Protein AF-0000000072274595 (afdb_homodimer)

InterPro domains:
  IPR029063 S-adenosyl-L-methionine-dependent methyltransferase superfamily [G3DSA:3.40.50.150] (123-323)
  IPR029063 S-adenosyl-L-methionine-dependent methyltransferase superfamily [SSF53335] (129-321)
  IPR036388 Winged helix-like DNA-binding domain superfamily [G3DSA:1.10.10.10] (14-122)
  IPR036390 Winged helix DNA-binding domain superfamily [SSF46785] (17-89)

Radius of gyration: 29.55 Å; Cα contacts (8 Å, |Δi|>4): 1258; chains: 2; bounding box: 68×88×63 Å

pLDDT: mean 94.02, std 10.35, range [26.5, 98.94]

Structure (mmCIF, N/CA/C/O backbone):
data_AF-0000000072274595-model_v1
#
loop_
_entity.id
_entity.type
_entity.pdbx_description
1 polymer 'O-methyltransferase, family 2'
#
loop_
_atom_site.group_PDB
_atom_site.id
_atom_site.type_symbol
_atom_site.label_atom_id
_atom_site.label_alt_id
_atom_site.label_comp_id
_atom_site.label_asym_id
_atom_site.label_entity_id
_atom_site.label_seq_id
_atom_site.pdbx_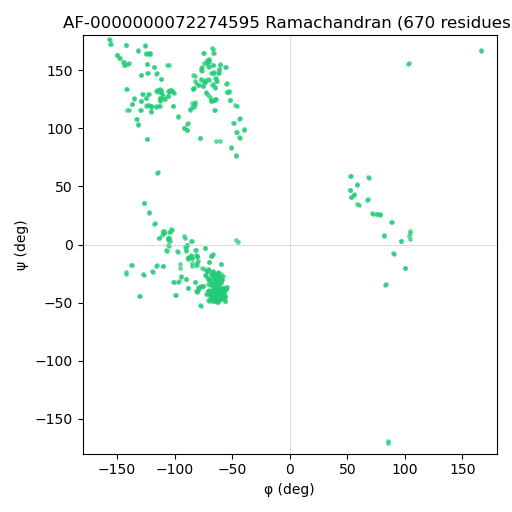PDB_ins_code
_atom_site.Cartn_x
_atom_site.Cartn_y
_atom_site.Cartn_z
_atom_site.occupancy
_atom_site.B_iso_or_equiv
_atom_site.auth_seq_id
_atom_site.auth_comp_id
_atom_site.auth_asym_id
_atom_site.auth_atom_id
_atom_site.pdbx_PDB_model_num
ATOM 1 N N . MET A 1 1 ? -37 -8.375 -23.297 1 26.67 1 MET A N 1
ATOM 2 C CA . MET A 1 1 ? -36.281 -8.984 -22.172 1 26.67 1 MET A CA 1
ATOM 3 C C . MET A 1 1 ? -34.781 -8.703 -22.266 1 26.67 1 MET A C 1
ATOM 5 O O . MET A 1 1 ? -34.094 -9.219 -23.156 1 26.67 1 MET A O 1
ATOM 9 N N . SER A 1 2 ? -34.312 -7.449 -22.062 1 30.77 2 SER A N 1
ATOM 10 C CA . SER A 1 2 ? -33 -6.875 -22.328 1 30.77 2 SER A CA 1
ATOM 11 C C . SER A 1 2 ? -31.906 -7.59 -21.531 1 30.77 2 SER A C 1
ATOM 13 O O . SER A 1 2 ? -32.031 -7.73 -20.312 1 30.77 2 SER A O 1
ATOM 15 N N . SER A 1 3 ? -31.344 -8.656 -22.125 1 32.44 3 SER A N 1
ATOM 16 C CA . SER A 1 3 ? -30.312 -9.531 -21.594 1 32.44 3 SER A CA 1
ATOM 17 C C . SER A 1 3 ? -29.172 -8.734 -20.969 1 32.44 3 SER A C 1
ATOM 19 O O . SER A 1 3 ? -28.484 -7.977 -21.672 1 32.44 3 SER A O 1
ATOM 21 N N . SER A 1 4 ? -29.391 -8.203 -19.781 1 34.56 4 SER A N 1
ATOM 22 C CA . SER A 1 4 ? -28.438 -7.434 -19 1 34.56 4 SER A CA 1
ATOM 23 C C . SER A 1 4 ? -27.062 -8.109 -18.969 1 34.56 4 SER A C 1
ATOM 25 O O . SER A 1 4 ? -26.953 -9.266 -18.547 1 34.56 4 SER A O 1
ATOM 27 N N . LYS A 1 5 ? -26.297 -7.641 -19.812 1 39.44 5 LYS A N 1
ATOM 28 C CA . LYS A 1 5 ? -24.891 -8.062 -19.938 1 39.44 5 LYS A CA 1
ATOM 29 C C . LYS A 1 5 ? -24.234 -8.18 -18.578 1 39.44 5 LYS A C 1
ATOM 31 O O . LYS A 1 5 ? -24.219 -7.219 -17.797 1 39.44 5 LYS A O 1
ATOM 36 N N . PRO A 1 6 ? -23.938 -9.359 -18.078 1 36.84 6 PRO A N 1
ATOM 37 C CA . PRO A 1 6 ? -23.266 -9.477 -16.781 1 36.84 6 PRO A CA 1
ATOM 38 C C . PRO A 1 6 ? -22.047 -8.562 -16.672 1 36.84 6 PRO A C 1
ATOM 40 O O . PRO A 1 6 ? -21.266 -8.453 -17.625 1 36.84 6 PRO A O 1
ATOM 43 N N . VAL A 1 7 ? -21.984 -7.473 -16.016 1 39.38 7 VAL A N 1
ATOM 44 C CA . VAL A 1 7 ? -20.922 -6.5 -15.789 1 39.38 7 VAL A CA 1
ATOM 45 C C . VAL A 1 7 ? -19.656 -7.211 -15.305 1 39.38 7 VAL A C 1
ATOM 47 O O . VAL A 1 7 ? -19.672 -7.852 -14.25 1 39.38 7 VAL A O 1
ATOM 50 N N . VAL A 1 8 ? -18.859 -7.734 -16.141 1 43.56 8 VAL A N 1
ATOM 51 C CA . VAL A 1 8 ? -17.547 -8.266 -15.789 1 43.56 8 VAL A CA 1
ATOM 52 C C . VAL A 1 8 ? -16.891 -7.344 -14.766 1 43.56 8 VAL A C 1
ATOM 54 O O . VAL A 1 8 ? -16.688 -6.152 -15.023 1 43.56 8 VAL A O 1
ATOM 57 N N . PRO A 1 9 ? -16.938 -7.684 -13.484 1 56.53 9 PRO A N 1
ATOM 58 C CA . PRO A 1 9 ? -16.438 -6.797 -12.43 1 56.53 9 PRO A CA 1
ATOM 59 C C . PRO A 1 9 ? -15.055 -6.238 -12.742 1 56.53 9 PRO A C 1
ATOM 61 O O . PRO A 1 9 ? -14.25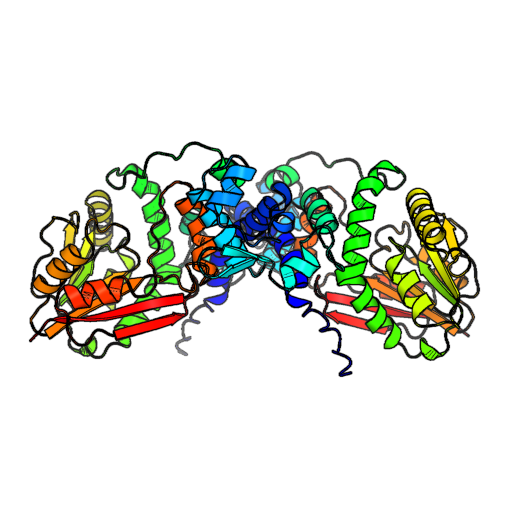8 -6.895 -13.422 1 56.53 9 PRO A O 1
ATOM 64 N N . ASP A 1 10 ? -14.875 -5.016 -12.836 1 64 10 ASP A N 1
ATOM 65 C CA . ASP A 1 10 ? -13.609 -4.297 -12.977 1 64 10 ASP A CA 1
ATOM 66 C C . ASP A 1 10 ? -12.555 -4.855 -12.023 1 64 10 ASP A C 1
ATOM 68 O O . ASP A 1 10 ? -12.742 -4.852 -10.812 1 64 10 ASP A O 1
ATOM 72 N N . GLY A 1 11 ? -11.68 -5.848 -12.438 1 86.12 11 GLY A N 1
ATOM 73 C CA . GLY A 1 11 ? -10.609 -6.57 -11.773 1 86.12 11 GLY A CA 1
ATOM 74 C C . GLY A 1 11 ? -9.695 -5.668 -10.969 1 86.12 11 GLY A C 1
ATOM 75 O O . GLY A 1 11 ? -8.766 -6.145 -10.305 1 86.12 11 GLY A O 1
ATOM 76 N N . ALA A 1 12 ? -10.141 -4.348 -11.023 1 91.81 12 ALA A N 1
ATOM 77 C CA . ALA A 1 12 ? -9.281 -3.383 -10.352 1 91.81 12 ALA A CA 1
ATOM 78 C C . ALA A 1 12 ? -9.352 -3.545 -8.836 1 91.81 12 ALA A C 1
ATOM 80 O O . ALA A 1 12 ? -8.336 -3.436 -8.148 1 91.81 12 ALA A O 1
ATOM 81 N N . PHE A 1 13 ? -10.539 -3.799 -8.336 1 96.12 13 PHE A N 1
ATOM 82 C CA . PHE A 1 13 ? -10.703 -3.975 -6.895 1 96.12 13 PHE A CA 1
ATOM 83 C C . PHE A 1 13 ? -10 -5.238 -6.418 1 96.12 13 PHE A C 1
ATOM 85 O O . PHE A 1 13 ? -9.344 -5.234 -5.375 1 96.12 13 PHE A O 1
ATOM 92 N N . ALA A 1 14 ? -10.109 -6.293 -7.156 1 96.44 14 ALA A N 1
ATOM 93 C CA . ALA A 1 14 ? -9.414 -7.531 -6.824 1 96.44 14 ALA A CA 1
ATOM 94 C C . ALA A 1 14 ? -7.902 -7.34 -6.836 1 96.44 14 ALA A C 1
ATOM 96 O O . ALA A 1 14 ? -7.199 -7.848 -5.961 1 96.44 14 ALA A O 1
ATOM 97 N N . ALA A 1 15 ? -7.434 -6.613 -7.863 1 95.88 15 ALA A N 1
ATOM 98 C CA . ALA A 1 15 ? -6.008 -6.305 -7.945 1 95.88 15 ALA A CA 1
ATOM 99 C C . ALA A 1 15 ? -5.551 -5.496 -6.734 1 95.88 15 ALA A C 1
ATOM 101 O O . ALA A 1 15 ? -4.465 -5.727 -6.199 1 95.88 15 ALA A O 1
ATOM 102 N N . MET A 1 16 ? -6.363 -4.559 -6.344 1 95.81 16 MET A N 1
ATOM 103 C CA . MET A 1 16 ? -6.066 -3.752 -5.16 1 95.81 16 MET A CA 1
ATOM 104 C C . MET A 1 16 ? -5.988 -4.629 -3.914 1 95.81 16 MET A C 1
ATOM 106 O O . MET A 1 16 ? -5.074 -4.473 -3.1 1 95.81 16 MET A O 1
ATOM 110 N N . LEU A 1 17 ? -6.934 -5.57 -3.75 1 97.12 17 LEU A N 1
ATOM 111 C CA . LEU A 1 17 ? -6.926 -6.469 -2.604 1 97.12 17 LEU A CA 1
ATOM 112 C C . LEU A 1 17 ? -5.656 -7.316 -2.582 1 97.12 17 LEU A C 1
ATOM 114 O O . LEU A 1 17 ? -5.066 -7.531 -1.521 1 97.12 17 LEU A O 1
ATOM 118 N N . PHE A 1 18 ? -5.254 -7.793 -3.754 1 96.56 18 PHE A N 1
ATOM 119 C CA . PHE A 1 18 ? -4.02 -8.57 -3.822 1 96.56 18 PHE A CA 1
ATOM 120 C C . PHE A 1 18 ? -2.82 -7.719 -3.42 1 96.56 18 PHE A C 1
ATOM 122 O O . PHE A 1 18 ? -1.961 -8.172 -2.66 1 96.56 18 PHE A O 1
ATOM 129 N N . ASP A 1 19 ? -2.789 -6.523 -3.881 1 95.38 19 ASP A N 1
ATOM 130 C CA . ASP A 1 19 ? -1.682 -5.621 -3.584 1 95.38 19 ASP A CA 1
ATOM 131 C C . ASP A 1 19 ? -1.633 -5.285 -2.096 1 95.38 19 ASP A C 1
ATOM 133 O O . ASP A 1 19 ? -0.555 -5.055 -1.54 1 95.38 19 ASP A O 1
ATOM 137 N N . LEU A 1 20 ? -2.744 -5.254 -1.447 1 95.25 20 LEU A N 1
ATOM 138 C CA . LEU A 1 20 ? -2.814 -4.949 -0.022 1 95.25 20 LEU A CA 1
ATOM 139 C C . LEU A 1 20 ? -2.053 -5.988 0.793 1 95.25 20 LEU A C 1
ATOM 141 O O . LEU A 1 20 ? -1.595 -5.703 1.901 1 95.25 20 LEU A O 1
ATOM 145 N N . LEU A 1 21 ? -1.93 -7.188 0.207 1 94.56 21 LEU A N 1
ATOM 146 C CA . LEU A 1 21 ? -1.2 -8.242 0.899 1 94.56 21 LEU A CA 1
ATOM 147 C C . LEU A 1 21 ? 0.295 -7.945 0.93 1 94.56 21 LEU A C 1
ATOM 149 O O . LEU A 1 21 ? 1.014 -8.43 1.804 1 94.56 21 LEU A O 1
ATOM 153 N N . GLN A 1 22 ? 0.752 -7.09 -0.009 1 93.56 22 GLN A N 1
ATOM 154 C CA . GLN A 1 22 ? 2.172 -6.773 -0.113 1 93.56 22 GLN A CA 1
ATOM 155 C C . GLN A 1 22 ? 2.506 -5.492 0.645 1 93.56 22 GLN A C 1
ATOM 157 O O . GLN A 1 22 ? 3.666 -5.25 0.986 1 93.56 22 GLN A O 1
ATOM 162 N N . ALA A 1 23 ? 1.525 -4.758 0.939 1 90.31 23 ALA A N 1
ATOM 163 C CA . ALA A 1 23 ? 1.71 -3.398 1.441 1 90.31 23 ALA A CA 1
ATOM 164 C C . ALA A 1 23 ? 2.465 -3.402 2.768 1 90.31 23 ALA A C 1
ATOM 166 O O . ALA A 1 23 ? 3.43 -2.654 2.941 1 90.31 23 ALA A O 1
ATOM 167 N N . PRO A 1 24 ? 2.145 -4.285 3.717 1 92.19 24 PRO A N 1
ATOM 168 C CA . PRO A 1 24 ? 2.893 -4.312 4.977 1 92.19 24 PRO A CA 1
ATOM 169 C C . PRO A 1 24 ? 4.359 -4.695 4.781 1 92.19 24 PRO A C 1
ATOM 171 O O . PRO A 1 24 ? 5.227 -4.207 5.508 1 92.19 24 PRO A O 1
ATOM 174 N N . LEU A 1 25 ? 4.633 -5.504 3.799 1 94.69 25 LEU A N 1
ATOM 175 C CA . LEU A 1 25 ? 6.004 -5.922 3.531 1 94.69 25 LEU A CA 1
ATOM 176 C C . LEU A 1 25 ? 6.84 -4.75 3.033 1 94.69 25 LEU A C 1
ATOM 178 O O . LEU A 1 25 ? 8.016 -4.617 3.398 1 94.69 25 LEU A O 1
ATOM 182 N N . ARG A 1 26 ? 6.254 -3.926 2.182 1 96.38 26 ARG A N 1
ATOM 183 C CA . ARG A 1 26 ? 6.941 -2.742 1.674 1 96.38 26 ARG A CA 1
ATOM 184 C C . ARG A 1 26 ? 7.359 -1.818 2.814 1 96.38 26 ARG A C 1
ATOM 186 O O . ARG A 1 26 ? 8.5 -1.361 2.863 1 96.38 26 ARG A O 1
ATOM 193 N N . TRP A 1 27 ? 6.418 -1.582 3.742 1 95.75 27 TRP A N 1
ATOM 194 C CA . TRP A 1 27 ? 6.758 -0.757 4.895 1 95.75 27 TRP A CA 1
ATOM 195 C C . TRP A 1 27 ? 7.84 -1.421 5.738 1 95.75 27 TRP A C 1
ATOM 197 O O . TRP A 1 27 ? 8.812 -0.773 6.133 1 95.75 27 TRP A O 1
ATOM 207 N N . HIS A 1 28 ? 7.723 -2.709 6.008 1 94.25 28 HIS A N 1
ATOM 208 C CA . HIS A 1 28 ? 8.664 -3.42 6.863 1 94.25 28 HIS A CA 1
ATOM 209 C C . HIS A 1 28 ? 10.07 -3.389 6.273 1 94.25 28 HIS A C 1
ATOM 211 O O . HIS A 1 28 ? 11.062 -3.348 7.012 1 94.25 28 HIS A O 1
ATOM 217 N N . LEU A 1 29 ? 10.156 -3.41 4.98 1 96.12 29 LEU A N 1
ATOM 218 C CA . LEU A 1 29 ? 11.445 -3.332 4.312 1 96.12 29 LEU A CA 1
ATOM 219 C C . LEU A 1 29 ? 12.125 -1.996 4.594 1 96.12 29 LEU A C 1
ATOM 221 O O . LEU A 1 29 ? 13.297 -1.958 4.969 1 96.12 29 LEU A O 1
ATOM 225 N N . ILE A 1 30 ? 11.383 -0.924 4.426 1 97.31 30 ILE A N 1
ATOM 226 C CA . ILE A 1 30 ? 11.922 0.408 4.672 1 97.31 30 ILE A CA 1
ATOM 227 C C . ILE A 1 30 ? 12.289 0.553 6.148 1 97.31 30 ILE A C 1
ATOM 229 O O . ILE A 1 30 ? 13.375 1.026 6.48 1 97.31 30 ILE A O 1
ATOM 233 N N . ASP A 1 31 ? 11.367 0.096 6.988 1 95.81 31 ASP A N 1
ATOM 234 C CA . ASP A 1 31 ? 11.594 0.174 8.43 1 95.81 31 ASP A CA 1
ATOM 235 C C . ASP A 1 31 ? 12.836 -0.621 8.828 1 95.81 31 ASP A C 1
ATOM 237 O O . ASP A 1 31 ? 13.625 -0.169 9.664 1 95.81 31 ASP A O 1
ATOM 241 N N . LEU A 1 32 ? 12.992 -1.764 8.273 1 95.81 32 LEU A N 1
ATOM 242 C CA . LEU A 1 32 ? 14.156 -2.592 8.547 1 95.81 32 LEU A CA 1
ATOM 243 C C . LEU A 1 32 ? 15.438 -1.895 8.094 1 95.81 32 LEU A C 1
ATOM 245 O O . LEU A 1 32 ? 16.438 -1.908 8.812 1 95.81 32 LEU A O 1
ATOM 249 N N . GLY A 1 33 ? 15.438 -1.307 6.883 1 96.81 33 GLY A N 1
ATOM 250 C CA . GLY A 1 33 ? 16.578 -0.535 6.422 1 96.81 33 GLY A CA 1
ATOM 251 C C . GLY A 1 33 ? 16.969 0.584 7.367 1 96.81 33 GLY A C 1
ATOM 252 O O . GLY A 1 33 ? 18.156 0.832 7.594 1 96.81 33 GLY A O 1
ATOM 253 N N . LEU A 1 34 ? 15.992 1.212 7.926 1 96.31 34 LEU A N 1
ATOM 254 C CA . LEU A 1 34 ? 16.219 2.287 8.883 1 96.31 34 LEU A CA 1
ATOM 255 C C . LEU A 1 34 ? 16.797 1.741 10.188 1 96.31 34 LEU A C 1
ATOM 257 O O . LEU A 1 34 ? 17.797 2.256 10.695 1 96.31 34 LEU A O 1
ATOM 261 N N . THR A 1 35 ? 16.219 0.691 10.68 1 94.25 35 THR A N 1
ATOM 262 C CA . THR A 1 35 ? 16.594 0.126 11.969 1 94.25 35 THR A CA 1
ATOM 263 C C . THR A 1 35 ? 18 -0.463 11.93 1 94.25 35 THR A C 1
ATOM 265 O O . THR A 1 35 ? 18.75 -0.343 12.891 1 94.25 35 THR A O 1
ATOM 268 N N . LEU A 1 36 ? 18.344 -1.007 10.797 1 94.94 36 LEU A N 1
ATOM 269 C CA . LEU A 1 36 ? 19.656 -1.618 10.641 1 94.94 36 LEU A CA 1
ATOM 270 C C . LEU A 1 36 ? 20.703 -0.57 10.273 1 94.94 36 LEU A C 1
ATOM 272 O O . LEU A 1 36 ? 21.906 -0.854 10.281 1 94.94 36 LEU A O 1
ATOM 276 N N . GLY A 1 37 ? 20.219 0.628 9.93 1 96.5 37 GLY A N 1
ATOM 277 C CA . GLY A 1 37 ? 21.125 1.673 9.492 1 96.5 37 GLY A CA 1
ATOM 278 C C . GLY A 1 37 ? 21.719 1.416 8.117 1 96.5 37 GLY A C 1
ATOM 279 O O . GLY A 1 37 ? 22.828 1.862 7.82 1 96.5 37 GLY A O 1
ATOM 280 N N . VAL A 1 38 ? 21.047 0.706 7.297 1 97.12 38 VAL A N 1
ATOM 281 C CA . VAL A 1 38 ? 21.531 0.286 5.988 1 97.12 38 VAL A CA 1
ATOM 282 C C . VAL A 1 38 ? 21.844 1.513 5.129 1 97.12 38 VAL A C 1
ATOM 284 O O . VAL A 1 38 ? 22.844 1.553 4.426 1 97.12 38 VAL A O 1
ATOM 287 N N . PHE A 1 39 ? 21.062 2.508 5.164 1 98.19 39 PHE A N 1
ATOM 288 C CA . PHE A 1 39 ? 21.125 3.633 4.242 1 98.19 39 PHE A CA 1
ATOM 289 C C . PHE A 1 39 ? 22.359 4.48 4.504 1 98.19 39 PHE A C 1
ATOM 291 O O . PHE A 1 39 ? 22.766 5.281 3.658 1 98.19 39 PHE A O 1
ATOM 298 N N . ASP A 1 40 ? 22.984 4.281 5.652 1 97.88 40 ASP A N 1
ATOM 299 C CA . ASP A 1 40 ? 24.156 5.062 5.992 1 97.88 40 ASP A CA 1
ATOM 300 C C . ASP A 1 40 ? 25.438 4.23 5.828 1 97.88 40 ASP A C 1
ATOM 302 O O . ASP A 1 40 ? 26.531 4.691 6.152 1 97.88 40 ASP A O 1
ATOM 306 N N . ARG A 1 41 ? 25.297 3.02 5.316 1 97.31 41 ARG A N 1
ATOM 307 C CA . ARG A 1 41 ? 26.422 2.1 5.27 1 97.31 41 ARG A CA 1
ATOM 308 C C . ARG A 1 41 ? 26.781 1.748 3.828 1 97.31 41 ARG A C 1
ATOM 310 O O . ARG A 1 41 ? 27.5 0.77 3.582 1 97.31 41 ARG A O 1
ATOM 317 N N . LEU A 1 42 ? 26.328 2.559 2.854 1 97.62 42 LEU A N 1
ATOM 318 C CA . LEU A 1 42 ? 26.391 2.086 1.476 1 97.62 42 LEU A CA 1
ATOM 319 C C . LEU A 1 42 ? 27.375 2.914 0.659 1 97.62 42 LEU A C 1
ATOM 321 O O . LEU A 1 42 ? 27.484 2.738 -0.557 1 97.62 42 LEU A O 1
ATOM 325 N N . SER A 1 43 ? 28.109 3.822 1.255 1 94.62 43 SER A N 1
ATOM 326 C CA . SER A 1 43 ? 28.984 4.742 0.542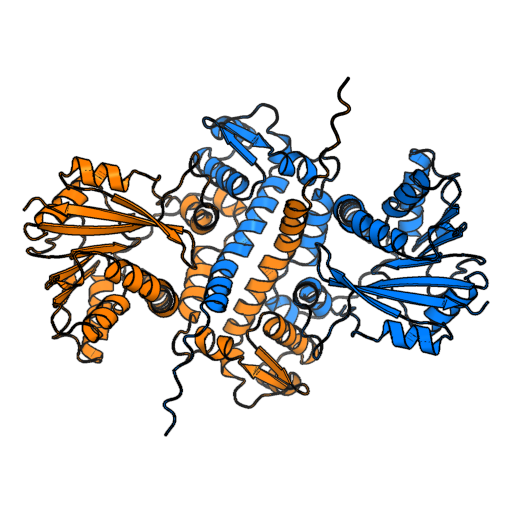 1 94.62 43 SER A CA 1
ATOM 327 C C . SER A 1 43 ? 30.062 3.992 -0.228 1 94.62 43 SER A C 1
ATOM 329 O O . SER A 1 43 ? 30.469 4.414 -1.314 1 94.62 43 SER A O 1
ATOM 331 N N . ALA A 1 44 ? 30.516 2.869 0.283 1 96.25 44 ALA A N 1
ATOM 332 C CA . ALA A 1 44 ? 31.578 2.098 -0.356 1 96.25 44 ALA A CA 1
ATOM 333 C C . ALA A 1 44 ? 31 1.059 -1.314 1 96.25 44 ALA A C 1
ATOM 335 O O . ALA A 1 44 ? 31.719 0.205 -1.826 1 96.25 44 ALA A O 1
ATOM 336 N N . HIS A 1 45 ? 29.734 1.079 -1.51 1 97.88 45 HIS A N 1
ATOM 337 C CA . HIS A 1 45 ? 29.047 0.143 -2.387 1 97.88 45 HIS A CA 1
ATOM 338 C C . HIS A 1 45 ? 29.375 -1.301 -2.025 1 97.88 45 HIS A C 1
ATOM 340 O O . HIS A 1 45 ? 29.891 -2.053 -2.859 1 97.88 45 HIS A O 1
ATOM 346 N N . PRO A 1 46 ? 29.094 -1.683 -0.872 1 98.38 46 PRO A N 1
ATOM 347 C CA . PRO A 1 46 ? 29.438 -3.023 -0.401 1 98.38 46 PRO A CA 1
ATOM 348 C C . PRO A 1 46 ? 28.609 -4.121 -1.06 1 98.38 46 PRO A C 1
ATOM 350 O O . PRO A 1 46 ? 27.531 -3.846 -1.597 1 98.38 46 PRO A O 1
ATOM 353 N N . SER A 1 47 ? 29.172 -5.344 -1.055 1 98.44 47 SER A N 1
ATOM 354 C CA . SER A 1 47 ? 28.375 -6.535 -1.338 1 98.44 47 SER A CA 1
ATOM 355 C C . SER A 1 47 ? 27.469 -6.895 -0.16 1 98.44 47 SER A C 1
ATOM 357 O O . SER A 1 47 ? 27.641 -6.371 0.942 1 98.44 47 SER A O 1
ATOM 359 N N . ALA A 1 48 ? 26.516 -7.727 -0.408 1 98.31 48 ALA A N 1
ATOM 360 C CA . ALA A 1 48 ? 25.672 -8.219 0.681 1 98.31 48 ALA A CA 1
ATOM 361 C C . ALA A 1 48 ? 26.516 -8.906 1.753 1 98.31 48 ALA A C 1
ATOM 363 O O . ALA A 1 48 ? 26.25 -8.75 2.949 1 98.31 48 ALA A O 1
ATOM 364 N N . ALA A 1 49 ? 27.484 -9.656 1.346 1 98.31 49 ALA A N 1
ATOM 365 C CA . ALA A 1 49 ? 28.344 -10.391 2.27 1 98.31 49 ALA A CA 1
ATOM 366 C C . ALA A 1 49 ? 29.109 -9.43 3.191 1 98.31 49 ALA A C 1
ATOM 368 O O . ALA A 1 49 ? 29.172 -9.648 4.402 1 98.31 49 ALA A O 1
ATOM 369 N N . ALA A 1 50 ? 29.672 -8.375 2.605 1 98.19 50 ALA A N 1
ATOM 370 C CA . ALA A 1 50 ? 30.422 -7.398 3.393 1 98.19 50 ALA A CA 1
ATOM 371 C C . ALA A 1 50 ? 29.516 -6.703 4.406 1 98.19 50 ALA A C 1
ATOM 373 O O . ALA A 1 50 ? 29.891 -6.559 5.578 1 98.19 50 ALA A O 1
ATOM 374 N N . LEU A 1 51 ? 28.359 -6.305 3.955 1 97.69 51 LEU A N 1
ATOM 375 C CA . LEU A 1 51 ? 27.422 -5.621 4.836 1 97.69 51 LEU A CA 1
ATOM 376 C C . LEU A 1 51 ? 26.922 -6.562 5.926 1 97.69 51 LEU A C 1
ATOM 378 O O . LEU A 1 51 ? 26.734 -6.152 7.074 1 97.69 51 LEU A O 1
ATOM 382 N N . ALA A 1 52 ? 26.656 -7.801 5.586 1 97.25 52 ALA A N 1
ATOM 383 C CA . ALA A 1 52 ? 26.188 -8.805 6.535 1 97.25 52 ALA A CA 1
ATOM 384 C C . ALA A 1 52 ? 27.203 -9.031 7.645 1 97.25 52 ALA A C 1
ATOM 386 O O . ALA A 1 52 ? 26.844 -9.195 8.812 1 97.25 52 ALA A O 1
ATOM 387 N N . ALA A 1 53 ? 28.422 -9.086 7.289 1 97.12 53 ALA A N 1
ATOM 388 C CA . ALA A 1 53 ? 29.5 -9.242 8.273 1 97.12 53 ALA A CA 1
ATOM 389 C C . ALA A 1 53 ? 29.5 -8.086 9.266 1 97.12 53 ALA A C 1
ATOM 391 O O . ALA A 1 53 ? 29.641 -8.297 10.477 1 97.12 53 ALA A O 1
ATOM 392 N N . ASP A 1 54 ? 29.359 -6.926 8.742 1 95.69 54 ASP A N 1
ATOM 393 C CA . ASP A 1 54 ? 29.328 -5.727 9.578 1 95.69 54 ASP A CA 1
ATOM 394 C C . ASP A 1 54 ? 28.141 -5.754 10.547 1 95.69 54 ASP A C 1
ATOM 396 O O . ASP A 1 54 ? 28.25 -5.285 11.68 1 95.69 54 ASP A O 1
ATOM 400 N N . LEU A 1 55 ? 27.016 -6.32 10.094 1 95.19 55 LEU A N 1
ATOM 401 C CA . LEU A 1 55 ? 25.766 -6.254 10.852 1 95.19 55 LEU A CA 1
ATOM 402 C C . LEU A 1 55 ? 25.547 -7.527 11.656 1 95.19 55 LEU A C 1
ATOM 404 O O . LEU A 1 55 ? 24.609 -7.609 12.453 1 95.19 55 LEU A O 1
ATOM 408 N N . GLY A 1 56 ? 26.391 -8.523 11.5 1 95.31 56 GLY A N 1
ATOM 409 C CA . GLY A 1 56 ? 26.203 -9.797 12.172 1 95.31 56 GLY A CA 1
ATOM 410 C C . GLY A 1 56 ? 24.984 -10.562 11.68 1 95.31 56 GLY A C 1
ATOM 411 O O . GLY A 1 56 ? 24.234 -11.133 12.484 1 95.31 56 GLY A O 1
ATOM 412 N N . LEU A 1 57 ? 24.75 -10.492 10.367 1 95.75 57 LEU A N 1
ATOM 413 C CA . LEU A 1 57 ? 23.594 -11.133 9.773 1 95.75 57 LEU A CA 1
ATOM 414 C C . LEU A 1 57 ? 24 -12.148 8.719 1 95.75 57 LEU A C 1
ATOM 416 O O . LEU A 1 57 ? 25.188 -12.234 8.359 1 95.75 57 LEU A O 1
ATOM 420 N N . ASP A 1 58 ? 23.078 -12.992 8.344 1 95.25 58 ASP A N 1
ATOM 421 C CA . ASP A 1 58 ? 23.297 -13.938 7.254 1 95.25 58 ASP A CA 1
ATOM 422 C C . ASP A 1 58 ? 23.328 -13.219 5.906 1 95.25 58 ASP A C 1
ATOM 424 O O . ASP A 1 58 ? 22.422 -12.453 5.582 1 95.25 58 ASP A O 1
ATOM 428 N N . ALA A 1 59 ? 24.359 -13.461 5.129 1 96.5 59 ALA A N 1
ATOM 429 C CA . ALA A 1 59 ? 24.609 -12.734 3.885 1 96.5 59 ALA A CA 1
ATOM 430 C C . ALA A 1 59 ? 23.484 -13 2.873 1 96.5 59 ALA A C 1
ATOM 432 O O . ALA A 1 59 ? 23.031 -12.086 2.189 1 96.5 59 ALA A O 1
ATOM 433 N N . ARG A 1 60 ? 23.094 -14.203 2.719 1 95.06 60 ARG A N 1
ATOM 434 C CA . ARG A 1 60 ? 22.078 -14.562 1.73 1 95.06 60 ARG A CA 1
ATOM 435 C C . ARG A 1 60 ? 20.75 -13.898 2.053 1 95.06 60 ARG A C 1
ATOM 437 O O . ARG A 1 60 ? 20.078 -13.375 1.159 1 95.06 60 ARG A O 1
ATOM 444 N N . ARG A 1 61 ? 20.391 -13.953 3.283 1 95.81 61 ARG A N 1
ATOM 445 C CA . ARG A 1 61 ? 19.109 -13.359 3.695 1 95.81 61 ARG A CA 1
ATOM 446 C C . ARG A 1 61 ? 19.172 -11.836 3.619 1 95.81 61 ARG A C 1
ATOM 448 O O . ARG A 1 61 ? 18.188 -11.195 3.217 1 95.81 61 ARG A O 1
ATOM 455 N N . LEU A 1 62 ? 20.281 -11.273 4.012 1 97 62 LEU A N 1
ATOM 456 C CA . LEU A 1 62 ? 20.406 -9.828 3.891 1 97 62 LEU A CA 1
ATOM 457 C C . LEU A 1 62 ? 20.312 -9.391 2.432 1 97 62 LEU A C 1
ATOM 459 O O . LEU A 1 62 ? 19.75 -8.336 2.125 1 97 62 LEU A O 1
ATOM 463 N N . ALA A 1 63 ? 20.891 -10.195 1.535 1 98.06 63 ALA A N 1
ATOM 464 C CA . ALA A 1 63 ? 20.812 -9.883 0.11 1 98.06 63 ALA A CA 1
ATOM 465 C C . ALA A 1 63 ? 19.375 -9.773 -0.36 1 98.06 63 ALA A C 1
ATOM 467 O O . ALA A 1 63 ? 19.031 -8.914 -1.182 1 98.06 63 ALA A O 1
ATOM 468 N N . LEU A 1 64 ? 18.5 -10.641 0.121 1 97.81 64 LEU A N 1
ATOM 469 C CA . LEU A 1 64 ? 17.094 -10.602 -0.237 1 97.81 64 LEU A CA 1
ATOM 470 C C . LEU A 1 64 ? 16.453 -9.289 0.206 1 97.81 64 LEU A C 1
ATOM 472 O O . LEU A 1 64 ? 15.68 -8.688 -0.541 1 97.81 64 LEU A O 1
ATOM 476 N N . VAL A 1 65 ? 16.797 -8.844 1.385 1 97.88 65 VAL A N 1
ATOM 477 C CA . VAL A 1 65 ? 16.281 -7.59 1.926 1 97.88 65 VAL A CA 1
ATOM 478 C C . VAL A 1 65 ? 16.797 -6.418 1.088 1 97.88 65 VAL A C 1
ATOM 480 O O . VAL A 1 65 ? 16.016 -5.543 0.698 1 97.88 65 VAL A O 1
ATOM 483 N N . LEU A 1 66 ? 18.094 -6.453 0.798 1 98.62 66 LEU A N 1
ATOM 484 C CA . LEU A 1 66 ? 18.688 -5.391 0.002 1 98.62 66 LEU A CA 1
ATOM 485 C C . LEU A 1 66 ? 18.094 -5.348 -1.396 1 98.62 66 LEU A C 1
ATOM 487 O O . LEU A 1 66 ? 17.828 -4.266 -1.934 1 98.62 66 LEU A O 1
ATOM 491 N N . ASP A 1 67 ? 17.859 -6.504 -2.002 1 98.75 67 ASP A N 1
ATOM 492 C CA . ASP A 1 67 ? 17.188 -6.57 -3.301 1 98.75 67 ASP A CA 1
ATOM 493 C C . ASP A 1 67 ? 15.789 -5.961 -3.232 1 98.75 67 ASP A C 1
ATOM 495 O O . ASP A 1 67 ? 15.359 -5.281 -4.164 1 98.75 67 ASP A O 1
ATOM 499 N N . GLY A 1 68 ? 15.07 -6.242 -2.135 1 98.5 68 GLY A N 1
ATOM 500 C CA . GLY A 1 68 ? 13.773 -5.613 -1.929 1 98.5 68 GLY A CA 1
ATOM 501 C C . GLY A 1 68 ? 13.844 -4.102 -1.878 1 98.5 68 GLY A C 1
ATOM 502 O O . GLY A 1 68 ? 13.016 -3.414 -2.479 1 98.5 68 GLY A O 1
ATOM 503 N N . LEU A 1 69 ? 14.805 -3.582 -1.172 1 98.69 69 LEU A N 1
ATOM 504 C CA . LEU A 1 69 ? 14.992 -2.139 -1.077 1 98.69 69 LEU A CA 1
ATOM 505 C C . LEU A 1 69 ? 15.359 -1.547 -2.436 1 98.69 69 LEU A C 1
ATOM 507 O O . LEU A 1 69 ? 14.977 -0.417 -2.748 1 98.69 69 LEU A O 1
ATOM 511 N N . CYS A 1 70 ? 16.125 -2.285 -3.246 1 98.75 70 CYS A N 1
ATOM 512 C CA . CYS A 1 70 ? 16.391 -1.88 -4.621 1 98.75 70 CYS A CA 1
ATOM 513 C C . CYS A 1 70 ? 15.102 -1.852 -5.441 1 98.75 70 CYS A C 1
ATOM 515 O O . CYS A 1 70 ? 14.852 -0.898 -6.184 1 98.75 70 CYS A O 1
ATOM 517 N N . ALA A 1 71 ? 14.328 -2.898 -5.27 1 98.56 71 ALA A N 1
ATOM 518 C CA . ALA A 1 71 ? 13.078 -3.006 -6.023 1 98.56 71 ALA A CA 1
ATOM 519 C C . ALA A 1 71 ? 12.148 -1.835 -5.715 1 98.56 71 ALA A C 1
ATOM 521 O O . ALA A 1 71 ? 11.391 -1.391 -6.582 1 98.56 71 ALA A O 1
ATOM 522 N N . MET A 1 72 ? 12.258 -1.304 -4.555 1 97.94 72 MET A N 1
ATOM 523 C CA . MET A 1 72 ? 11.391 -0.208 -4.129 1 97.94 72 MET A CA 1
ATOM 524 C C . MET A 1 72 ? 12.008 1.142 -4.492 1 97.94 72 MET A C 1
ATOM 526 O O . MET A 1 72 ? 11.414 2.188 -4.227 1 97.94 72 MET A O 1
ATOM 530 N N . GLY A 1 73 ? 13.227 1.156 -5.016 1 97.75 73 GLY A N 1
ATOM 531 C CA . GLY A 1 73 ? 13.828 2.375 -5.531 1 97.75 73 GLY A CA 1
ATOM 532 C C . GLY A 1 73 ? 14.734 3.066 -4.531 1 97.75 73 GLY A C 1
ATOM 533 O O . GLY A 1 73 ? 15.289 4.125 -4.824 1 97.75 73 GLY A O 1
ATOM 534 N N . ALA A 1 74 ? 14.93 2.471 -3.361 1 98.25 74 ALA A N 1
ATOM 535 C CA . ALA A 1 74 ? 15.742 3.096 -2.32 1 98.25 74 ALA A CA 1
ATOM 536 C C . ALA A 1 74 ? 17.234 2.846 -2.559 1 98.25 74 ALA A C 1
ATOM 538 O O . ALA A 1 74 ? 18.062 3.672 -2.195 1 98.25 74 ALA A O 1
ATOM 539 N N . LEU A 1 75 ? 17.531 1.701 -3.139 1 98.75 75 LEU A N 1
ATOM 540 C CA . LEU A 1 75 ? 18.906 1.297 -3.396 1 98.75 75 LEU A CA 1
ATOM 541 C C . LEU A 1 75 ? 19.109 0.972 -4.875 1 98.75 75 LEU A C 1
ATOM 543 O O . LEU A 1 75 ? 18.141 0.891 -5.633 1 98.75 75 LEU A O 1
ATOM 547 N N . THR A 1 76 ? 20.312 0.911 -5.262 1 98.5 76 THR A N 1
ATOM 548 C CA . THR A 1 76 ? 20.734 0.381 -6.555 1 98.5 76 THR A CA 1
ATOM 549 C C . THR A 1 76 ? 21.625 -0.843 -6.371 1 98.5 76 THR A C 1
ATOM 551 O O . THR A 1 76 ? 22.234 -1.026 -5.312 1 98.5 76 THR A O 1
ATOM 554 N N . LYS A 1 77 ? 21.609 -1.657 -7.301 1 98.75 77 LYS A N 1
ATOM 555 C CA . LYS A 1 77 ? 22.484 -2.828 -7.344 1 98.75 77 LYS A CA 1
ATOM 556 C C . LYS A 1 77 ? 23.219 -2.926 -8.68 1 98.75 77 LYS A C 1
ATOM 558 O O . LYS A 1 77 ? 22.578 -2.871 -9.742 1 98.75 77 LYS A O 1
ATOM 563 N N . ARG A 1 78 ? 24.5 -2.973 -8.672 1 98.19 78 ARG A N 1
ATOM 564 C CA . ARG A 1 78 ? 25.344 -3.145 -9.859 1 98.19 78 ARG A CA 1
ATOM 565 C C . ARG A 1 78 ? 26.469 -4.129 -9.586 1 98.19 78 ARG A C 1
ATOM 567 O O . ARG A 1 78 ? 27.297 -3.904 -8.695 1 98.19 78 ARG A O 1
ATOM 574 N N . ALA A 1 79 ? 26.484 -5.156 -10.352 1 98 79 ALA A N 1
ATOM 575 C CA . ALA A 1 79 ? 27.516 -6.184 -10.242 1 98 79 ALA A CA 1
ATOM 576 C C . ALA A 1 79 ? 27.625 -6.711 -8.812 1 98 79 ALA A C 1
ATOM 578 O O . ALA A 1 79 ? 28.719 -6.797 -8.258 1 98 79 ALA A O 1
ATOM 579 N N . GLY A 1 80 ? 26.5 -6.879 -8.25 1 98 80 GLY A N 1
ATOM 580 C CA . GLY A 1 80 ? 26.422 -7.508 -6.941 1 98 80 GLY A CA 1
ATOM 581 C C . GLY A 1 80 ? 26.703 -6.555 -5.797 1 98 80 GLY A C 1
ATOM 582 O O . GLY A 1 80 ? 26.781 -6.969 -4.641 1 98 80 GLY A O 1
ATOM 583 N N . ARG A 1 81 ? 26.828 -5.281 -6.133 1 98.69 81 ARG A N 1
ATOM 584 C CA . ARG A 1 81 ? 27.125 -4.289 -5.109 1 98.69 81 ARG A CA 1
ATOM 585 C C . ARG A 1 81 ? 25.984 -3.295 -4.949 1 98.69 81 ARG A C 1
ATOM 587 O O . ARG A 1 81 ? 25.312 -2.959 -5.926 1 98.69 81 ARG A O 1
ATOM 594 N N . TYR A 1 82 ? 25.844 -2.852 -3.73 1 98.75 82 TYR A N 1
ATOM 595 C CA . TYR A 1 82 ? 24.688 -2.033 -3.42 1 98.75 82 TYR A CA 1
ATOM 596 C C . TYR A 1 82 ? 25.094 -0.599 -3.109 1 98.75 82 TYR A C 1
ATOM 598 O O . TYR A 1 82 ? 26.125 -0.362 -2.486 1 98.75 82 TYR A O 1
ATOM 606 N N . GLY A 1 83 ? 24.297 0.37 -3.543 1 98.56 83 GLY A N 1
ATOM 607 C CA . GLY A 1 83 ? 24.422 1.788 -3.244 1 98.56 83 GLY A CA 1
ATOM 608 C C . GLY A 1 83 ? 23.078 2.467 -3.047 1 98.56 83 GLY A C 1
ATOM 609 O O . GLY A 1 83 ? 22.031 1.85 -3.244 1 98.56 83 GLY A O 1
ATOM 610 N N . LEU A 1 84 ? 23.141 3.705 -2.602 1 97.81 84 LEU A N 1
ATOM 611 C CA . LEU A 1 84 ? 21.906 4.488 -2.52 1 97.81 84 LEU A CA 1
ATOM 612 C C . LEU A 1 84 ? 21.469 4.941 -3.904 1 97.81 84 LEU A C 1
ATOM 614 O O . LEU A 1 84 ? 22.281 5.324 -4.734 1 97.81 84 LEU A O 1
ATOM 618 N N . SER A 1 85 ? 20.219 4.824 -4.16 1 97.5 85 SER A N 1
ATOM 619 C CA . SER A 1 85 ? 19.672 5.594 -5.273 1 97.5 85 SER A CA 1
ATOM 620 C C . SER A 1 85 ? 19.703 7.09 -4.977 1 97.5 85 SER A C 1
ATOM 622 O O . SER A 1 85 ? 20.016 7.5 -3.855 1 97.5 85 SER A O 1
ATOM 624 N N . ALA A 1 86 ? 19.438 7.875 -5.996 1 96.75 86 ALA A N 1
ATOM 625 C CA . ALA A 1 86 ? 19.328 9.312 -5.777 1 96.75 86 ALA A CA 1
ATOM 626 C C . ALA A 1 86 ? 18.234 9.633 -4.754 1 96.75 86 ALA A C 1
ATOM 628 O O . ALA A 1 86 ? 18.438 10.469 -3.871 1 96.75 86 ALA A O 1
ATOM 629 N N . GLU A 1 87 ? 17.109 8.922 -4.828 1 96.94 87 GLU A N 1
ATOM 630 C CA . GLU A 1 87 ? 16 9.109 -3.896 1 96.94 87 GLU A CA 1
ATOM 631 C C . GLU A 1 87 ? 16.375 8.633 -2.494 1 96.94 87 GLU A C 1
ATOM 633 O O . GLU A 1 87 ? 16.094 9.32 -1.509 1 96.94 87 GLU A O 1
ATOM 638 N N . GLY A 1 88 ? 17.047 7.484 -2.453 1 97.12 88 GLY A N 1
ATOM 639 C CA . GLY A 1 88 ? 17.5 6.992 -1.162 1 97.12 88 GLY A CA 1
ATOM 640 C C . GLY A 1 88 ? 18.438 7.949 -0.462 1 97.12 88 GLY A C 1
ATOM 641 O O . GLY A 1 88 ? 18.328 8.18 0.743 1 97.12 88 GLY A O 1
ATOM 642 N N . ALA A 1 89 ? 19.281 8.5 -1.229 1 97.44 89 ALA A N 1
ATOM 643 C CA . ALA A 1 89 ? 20.25 9.453 -0.69 1 97.44 89 ALA A CA 1
ATOM 644 C C . ALA A 1 89 ? 19.562 10.719 -0.194 1 97.44 89 ALA A C 1
ATOM 646 O O . ALA A 1 89 ? 19.953 11.297 0.822 1 97.44 89 ALA A O 1
ATOM 647 N N . THR A 1 90 ? 18.562 11.078 -0.827 1 97.25 90 THR A N 1
ATOM 648 C CA . THR A 1 90 ? 17.875 12.32 -0.527 1 97.25 90 THR A CA 1
ATOM 649 C C . THR A 1 90 ? 16.938 12.156 0.671 1 97.25 90 THR A C 1
ATOM 651 O O . THR A 1 90 ? 16.922 12.992 1.575 1 97.25 90 THR A O 1
ATOM 654 N N . TYR A 1 91 ? 16.234 11.039 0.793 1 97.75 91 TYR A N 1
ATOM 655 C CA . TYR A 1 91 ? 15.086 10.984 1.696 1 97.75 91 TYR A CA 1
ATOM 656 C C . TYR A 1 91 ? 15.336 9.992 2.824 1 97.75 91 TYR A C 1
ATOM 658 O O . TYR A 1 91 ? 14.648 10.023 3.85 1 97.75 91 TYR A O 1
ATOM 666 N N . LEU A 1 92 ? 16.328 9.055 2.641 1 98 92 LEU A N 1
ATOM 667 C CA . LEU A 1 92 ? 16.422 7.973 3.609 1 98 92 LEU A CA 1
ATOM 668 C C . LEU A 1 92 ? 17.781 7.996 4.312 1 98 92 LEU A C 1
ATOM 670 O O . LEU A 1 92 ? 17.938 7.426 5.395 1 98 92 LEU A O 1
ATOM 674 N N . ALA A 1 93 ? 18.766 8.586 3.686 1 97.75 93 ALA A N 1
ATOM 675 C CA . ALA A 1 93 ? 20.047 8.766 4.367 1 97.75 93 ALA A CA 1
ATOM 676 C C . ALA A 1 93 ? 19.906 9.734 5.539 1 97.75 93 ALA A C 1
ATOM 678 O O . ALA A 1 93 ? 19.125 10.68 5.484 1 97.75 93 ALA A O 1
ATOM 679 N N . SER A 1 94 ? 20.688 9.516 6.602 1 96.5 94 SER A N 1
ATOM 680 C CA . SER A 1 94 ? 20.609 10.352 7.793 1 96.5 94 SER A CA 1
ATOM 681 C C . SER A 1 94 ? 21.031 11.789 7.496 1 96.5 94 SER A C 1
ATOM 683 O O . SER A 1 94 ? 20.516 12.734 8.109 1 96.5 94 SER A O 1
ATOM 685 N N . ASP A 1 95 ? 21.875 11.93 6.59 1 95.69 95 ASP A N 1
ATOM 686 C CA . ASP A 1 95 ? 22.359 13.258 6.238 1 95.69 95 ASP A CA 1
ATOM 687 C C . ASP A 1 95 ? 21.719 13.758 4.945 1 95.69 95 ASP A C 1
ATOM 689 O O . ASP A 1 95 ? 22.203 14.711 4.336 1 95.69 95 ASP A O 1
ATOM 693 N N . GLY A 1 96 ? 20.688 13.117 4.492 1 96.31 96 GLY A N 1
ATOM 694 C CA . GLY A 1 96 ? 19.984 13.578 3.301 1 96.31 96 GLY A CA 1
ATOM 695 C C . GLY A 1 96 ? 19.344 14.945 3.48 1 96.31 96 GLY A C 1
ATOM 696 O O . GLY A 1 96 ? 18.812 15.25 4.547 1 96.31 96 GLY A O 1
ATOM 697 N N . PRO A 1 97 ? 19.406 15.75 2.482 1 95.44 97 PRO A N 1
ATOM 698 C CA . PRO A 1 97 ? 18.906 17.109 2.617 1 95.44 97 PRO A CA 1
ATOM 699 C C . PRO A 1 97 ? 17.406 17.172 2.91 1 95.44 97 PRO A C 1
ATOM 701 O O . PRO A 1 97 ? 16.922 18.125 3.502 1 95.44 97 PRO A O 1
ATOM 704 N N . LEU A 1 98 ? 16.703 16.156 2.557 1 97.19 98 LEU A N 1
ATOM 705 C CA . LEU A 1 98 ? 15.258 16.078 2.783 1 97.19 98 LEU A CA 1
ATOM 706 C C . LEU A 1 98 ? 14.898 14.789 3.52 1 97.19 98 LEU A C 1
ATOM 708 O O . LEU A 1 98 ? 13.844 14.203 3.264 1 97.19 98 LEU A O 1
ATOM 712 N N . SER A 1 99 ? 15.75 14.359 4.41 1 97.31 99 SER A N 1
ATOM 713 C CA . SER A 1 99 ? 15.555 13.094 5.121 1 97.31 99 SER A CA 1
ATOM 714 C C . SER A 1 99 ? 14.188 13.047 5.801 1 97.31 99 SER A C 1
ATOM 716 O O . SER A 1 99 ? 13.82 13.969 6.535 1 97.31 99 SER A O 1
ATOM 718 N N . LEU A 1 100 ? 13.508 11.93 5.57 1 97.5 100 LEU A N 1
ATOM 719 C CA . LEU A 1 100 ? 12.188 11.703 6.137 1 97.5 100 LEU A CA 1
ATOM 720 C C . LEU A 1 100 ? 12.25 10.727 7.301 1 97.5 100 LEU A C 1
ATOM 722 O O . LEU A 1 100 ? 11.219 10.312 7.832 1 97.5 100 LEU A O 1
ATOM 726 N N . ARG A 1 101 ? 13.414 10.406 7.766 1 97.12 101 ARG A N 1
ATOM 727 C CA . ARG A 1 101 ? 13.609 9.383 8.789 1 97.12 101 ARG A CA 1
ATOM 728 C C . ARG A 1 101 ? 12.812 9.711 10.047 1 97.12 101 ARG A C 1
ATOM 730 O O . ARG A 1 101 ? 12.055 8.875 10.547 1 97.12 101 ARG A O 1
ATOM 737 N N . PRO A 1 102 ? 12.875 10.953 10.5 1 96.25 102 PRO A N 1
ATOM 738 C CA . PRO A 1 102 ? 12.125 11.242 11.727 1 96.25 102 PRO A CA 1
ATOM 739 C C . PRO A 1 102 ? 10.617 11.125 11.531 1 96.25 102 PRO A C 1
ATOM 741 O O . PRO A 1 102 ? 9.914 10.633 12.422 1 96.25 102 PRO A O 1
ATOM 744 N N . MET A 1 103 ? 10.102 11.547 10.406 1 96.62 103 MET A N 1
ATOM 745 C CA . MET A 1 103 ? 8.672 11.438 10.148 1 96.62 103 MET A CA 1
ATOM 746 C C . MET A 1 103 ? 8.234 9.977 10.094 1 96.62 103 MET A C 1
ATOM 748 O O . MET A 1 103 ? 7.223 9.602 10.688 1 96.62 103 MET A O 1
ATOM 752 N N . LEU A 1 104 ? 9.016 9.156 9.336 1 97.06 104 LEU A N 1
ATOM 753 C CA . LEU A 1 104 ? 8.672 7.746 9.195 1 97.06 104 LEU A CA 1
ATOM 754 C C . LEU A 1 104 ? 8.648 7.059 10.555 1 97.06 104 LEU A C 1
ATOM 756 O O . LEU A 1 104 ? 7.719 6.297 10.852 1 97.06 104 LEU A O 1
ATOM 760 N N . ALA A 1 105 ? 9.609 7.371 11.391 1 94.06 105 ALA A N 1
ATOM 761 C CA . ALA A 1 105 ? 9.656 6.801 12.734 1 94.06 105 ALA A CA 1
ATOM 762 C C . ALA A 1 105 ? 8.484 7.301 13.578 1 94.06 105 ALA A C 1
ATOM 764 O O . ALA A 1 105 ? 7.809 6.512 14.234 1 94.06 105 ALA A O 1
ATOM 765 N N . GLY A 1 106 ? 8.266 8.562 13.555 1 92.88 106 GLY A N 1
ATOM 766 C CA . GLY A 1 106 ? 7.219 9.156 14.375 1 92.88 106 GLY A CA 1
ATOM 767 C C . GLY A 1 106 ? 5.824 8.711 13.977 1 92.88 106 GLY A C 1
ATOM 768 O O . GLY A 1 106 ? 5.027 8.32 14.828 1 92.88 106 GLY A O 1
ATOM 769 N N . LEU A 1 107 ? 5.523 8.742 12.727 1 93.44 107 LEU A N 1
ATOM 770 C CA . LEU A 1 107 ? 4.168 8.453 12.273 1 93.44 107 LEU A CA 1
ATOM 771 C C . LEU A 1 107 ? 3.883 6.961 12.336 1 93.44 107 LEU A C 1
ATOM 773 O O . LEU A 1 107 ? 2.746 6.551 12.586 1 93.44 107 LEU A O 1
ATOM 777 N N . SER A 1 108 ? 4.906 6.129 12.039 1 92.56 108 SER A N 1
ATOM 778 C CA . SER A 1 108 ? 4.664 4.699 12.195 1 92.56 108 SER A CA 1
ATOM 779 C C . SER A 1 108 ? 4.312 4.355 13.641 1 92.56 108 SER A C 1
ATOM 781 O O . SER A 1 108 ? 3.438 3.527 13.891 1 92.56 108 SER A O 1
ATOM 783 N N . TRP A 1 109 ? 4.973 4.973 14.555 1 86.5 109 TRP A N 1
ATOM 784 C CA . TRP A 1 109 ? 4.676 4.785 15.969 1 86.5 109 TRP A CA 1
ATOM 785 C C . TRP A 1 109 ? 3.244 5.211 16.281 1 86.5 109 TRP A C 1
ATOM 787 O O . TRP A 1 109 ? 2.541 4.531 17.031 1 86.5 109 TRP A O 1
ATOM 797 N N . LEU A 1 110 ? 2.793 6.238 15.719 1 85.62 110 LEU A N 1
ATOM 798 C CA . LEU A 1 110 ? 1.479 6.816 15.977 1 85.62 110 LEU A CA 1
ATOM 799 C C . LEU A 1 110 ? 0.387 6.016 15.273 1 85.62 110 LEU A C 1
ATOM 801 O O . LEU A 1 110 ? -0.699 5.82 15.82 1 85.62 110 LEU A O 1
ATOM 805 N N . ARG A 1 111 ? 0.68 5.516 14.07 1 89.75 111 ARG A N 1
ATOM 806 C CA . ARG A 1 111 ? -0.379 5.023 13.203 1 89.75 111 ARG A CA 1
ATOM 807 C C . ARG A 1 111 ? -0.47 3.5 13.258 1 89.75 111 ARG A C 1
ATOM 809 O O . ARG A 1 111 ? -1.543 2.93 13.047 1 89.75 111 ARG A O 1
ATOM 816 N N . HIS A 1 112 ? 0.672 2.871 13.461 1 88.5 112 HIS A N 1
ATOM 817 C CA . HIS A 1 112 ? 0.674 1.422 13.305 1 88.5 112 HIS A CA 1
ATOM 818 C C . HIS A 1 112 ? 0.32 0.729 14.617 1 88.5 112 HIS A C 1
ATOM 820 O O . HIS A 1 112 ? 1.003 0.916 15.625 1 88.5 112 HIS A O 1
ATOM 826 N N . SER A 1 113 ? -0.896 0.224 14.75 1 82.19 113 SER A N 1
ATOM 827 C CA . SER A 1 113 ? -1.42 -0.566 15.859 1 82.19 113 SER A CA 1
ATOM 828 C C . SER A 1 113 ? -2.449 -1.582 15.375 1 82.19 113 SER A C 1
ATOM 830 O O . SER A 1 113 ? -2.949 -1.483 14.25 1 82.19 113 SER A O 1
ATOM 832 N N . SER A 1 114 ? -2.621 -2.51 16.219 1 83.25 114 SER A N 1
ATOM 833 C CA . SER A 1 114 ? -3.707 -3.438 15.93 1 83.25 114 SER A CA 1
ATOM 834 C C . SER A 1 114 ? -5.062 -2.74 15.984 1 83.25 114 SER A C 1
ATOM 836 O O . SER A 1 114 ? -5.492 -2.289 17.047 1 83.25 114 SER A O 1
ATOM 838 N N . LEU A 1 115 ? -5.711 -2.676 14.898 1 85.25 115 LEU A N 1
ATOM 839 C CA . LEU A 1 115 ? -7.02 -2.031 14.867 1 85.25 115 LEU A CA 1
ATOM 840 C C . LEU A 1 115 ? -8.016 -2.787 15.742 1 85.25 115 LEU A C 1
ATOM 842 O O . LEU A 1 115 ? -8.898 -2.18 16.359 1 85.25 115 LEU A O 1
ATOM 846 N N . ALA A 1 116 ? -7.848 -4.082 15.766 1 85.19 116 ALA A N 1
ATOM 847 C CA . ALA A 1 116 ? -8.695 -4.902 16.625 1 85.19 116 ALA A CA 1
ATOM 848 C C . ALA A 1 116 ? -8.508 -4.531 18.094 1 85.19 116 ALA A C 1
ATOM 850 O O . ALA A 1 116 ? -9.484 -4.414 18.844 1 85.19 116 ALA A O 1
ATOM 851 N N . ASP A 1 117 ? -7.211 -4.301 18.422 1 87.19 117 ASP A N 1
ATOM 852 C CA . ASP A 1 117 ? -6.926 -3.891 19.797 1 87.19 117 ASP A CA 1
ATOM 853 C C . ASP A 1 117 ? -7.504 -2.51 20.094 1 87.19 117 ASP A C 1
ATOM 855 O O . ASP A 1 117 ? -8.07 -2.281 21.156 1 87.19 117 ASP A O 1
ATOM 859 N N . LEU A 1 118 ? -7.469 -1.697 19.125 1 88 118 LEU A N 1
ATOM 860 C CA . LEU A 1 118 ? -7.977 -0.342 19.312 1 88 118 LEU A CA 1
ATOM 861 C C . LEU A 1 118 ? -9.492 -0.347 19.469 1 88 118 LEU A C 1
ATOM 863 O O . LEU A 1 118 ? -10.047 0.479 20.203 1 88 118 LEU A O 1
ATOM 867 N N . LEU A 1 119 ? -10.125 -1.283 18.844 1 88.44 119 LEU A N 1
ATOM 868 C CA . LEU A 1 119 ? -11.586 -1.369 18.891 1 88.44 119 LEU A CA 1
ATOM 869 C C . LEU A 1 119 ? -12.055 -1.869 20.25 1 88.44 119 LEU A C 1
ATOM 871 O O . LEU A 1 119 ? -13.172 -1.553 20.672 1 88.44 119 LEU A O 1
ATOM 875 N N . THR A 1 120 ? -11.203 -2.615 20.906 1 87.38 120 THR A N 1
ATOM 876 C CA . THR A 1 120 ? -11.664 -3.273 22.125 1 87.38 120 THR A CA 1
ATOM 877 C C . THR A 1 120 ? -11.008 -2.658 23.359 1 87.38 120 THR A C 1
ATOM 879 O O . THR A 1 120 ? -11.508 -2.816 24.469 1 87.38 120 THR A O 1
ATOM 882 N N . ALA A 1 121 ? -9.938 -1.958 23.203 1 86.44 121 ALA A N 1
ATOM 883 C CA . ALA A 1 121 ? -9.219 -1.34 24.312 1 86.44 121 ALA A CA 1
ATOM 884 C C . ALA A 1 121 ? -9.938 -0.077 24.797 1 86.44 121 ALA A C 1
ATOM 886 O O . ALA A 1 121 ? -10.68 0.544 24.031 1 86.44 121 ALA A O 1
ATOM 887 N N . PRO A 1 122 ? -9.688 0.133 26.078 1 87.62 122 PRO A N 1
ATOM 888 C CA . PRO A 1 122 ? -10.188 1.436 26.531 1 87.62 122 PRO A CA 1
ATOM 889 C C . PRO A 1 122 ? -9.523 2.604 25.812 1 87.62 122 PRO A C 1
ATOM 891 O O . PRO A 1 122 ? -8.367 2.504 25.406 1 87.62 122 PRO A O 1
ATOM 894 N N . VAL A 1 123 ? -10.305 3.639 25.656 1 84.62 123 VAL A N 1
ATOM 895 C CA . VAL A 1 123 ? -9.773 4.84 25.016 1 84.62 123 VAL A CA 1
ATOM 896 C C . VAL A 1 123 ? -8.68 5.445 25.906 1 84.62 123 VAL A C 1
ATOM 898 O O . VAL A 1 123 ? -8.898 5.688 27.094 1 84.62 123 VAL A O 1
ATOM 901 N N . PRO A 1 124 ? -7.539 5.605 25.297 1 83.06 124 PRO A N 1
ATOM 902 C CA . PRO A 1 124 ? -6.469 6.211 26.094 1 83.06 124 PRO A CA 1
ATOM 903 C C . PRO A 1 124 ? -6.711 7.688 26.391 1 83.06 124 PRO A C 1
ATOM 905 O O . PRO A 1 124 ? -7.523 8.328 25.719 1 83.06 124 PRO A O 1
ATOM 908 N N . PRO A 1 125 ? -6.031 8.102 27.422 1 81.94 125 PRO A N 1
ATOM 909 C CA . PRO A 1 125 ? -6.137 9.547 27.656 1 81.94 125 PRO A CA 1
ATOM 910 C C . PRO A 1 125 ? -5.605 10.375 26.484 1 81.9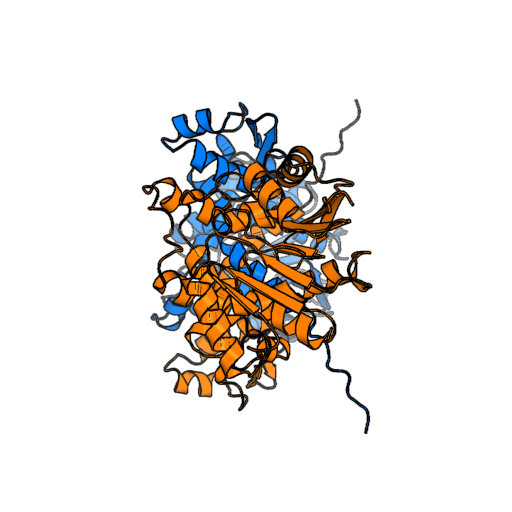4 125 PRO A C 1
ATOM 912 O O . PRO A 1 125 ? -4.762 9.906 25.719 1 81.94 125 PRO A O 1
ATOM 915 N N . PRO A 1 126 ? -6.203 11.555 26.359 1 79.19 126 PRO A N 1
ATOM 916 C CA . PRO A 1 126 ? -5.723 12.414 25.281 1 79.19 126 PRO A CA 1
ATOM 917 C C . PRO A 1 126 ? -4.246 12.773 25.422 1 79.19 126 PRO A C 1
ATOM 919 O O . PRO A 1 126 ? -3.713 12.781 26.531 1 79.19 126 PRO A O 1
ATOM 922 N N . LEU A 1 127 ? -3.674 13.062 24.297 1 78 127 LEU A N 1
ATOM 923 C CA . LEU A 1 127 ? -2.281 13.5 24.266 1 78 127 LEU A CA 1
ATOM 924 C C . LEU A 1 127 ? -2.113 14.836 24.984 1 78 127 LEU A C 1
ATOM 926 O O . LEU A 1 127 ? -2.953 15.727 24.844 1 78 127 LEU A O 1
ATOM 930 N N . ASP A 1 128 ? -1.04 14.883 25.828 1 84.62 128 ASP A N 1
ATOM 931 C CA . ASP A 1 128 ? -0.718 16.141 26.5 1 84.62 128 ASP A CA 1
ATOM 932 C C . ASP A 1 128 ? 0.279 16.953 25.672 1 84.62 128 ASP A C 1
ATOM 934 O O . ASP A 1 128 ? 1.492 16.812 25.844 1 84.62 128 ASP A O 1
ATOM 938 N N . MET A 1 129 ? -0.221 17.938 24.938 1 84.88 129 MET A N 1
ATOM 939 C CA . MET A 1 129 ? 0.622 18.719 24.047 1 84.88 129 MET A CA 1
ATOM 940 C C . MET A 1 129 ? 1.351 19.812 24.828 1 84.88 129 MET A C 1
ATOM 942 O O . MET A 1 129 ? 2.186 20.531 24.266 1 84.88 129 MET A O 1
ATOM 946 N N . GLY A 1 130 ? 1.031 19.906 26.047 1 85.75 130 GLY A N 1
ATOM 947 C CA . GLY A 1 130 ? 1.777 20.812 26.906 1 85.75 130 GLY A CA 1
ATOM 948 C C . GLY A 1 130 ? 3.033 20.188 27.484 1 85.75 130 GLY A C 1
ATOM 949 O O . GLY A 1 130 ? 3.895 20.891 28.016 1 85.75 130 GLY A O 1
ATOM 950 N N . ASP A 1 131 ? 3.145 18.922 27.281 1 87.5 131 ASP A N 1
ATOM 951 C CA . ASP A 1 131 ? 4.305 18.188 27.766 1 87.5 131 ASP A CA 1
ATOM 952 C C . ASP A 1 131 ? 5.461 18.266 26.781 1 87.5 131 ASP A C 1
ATOM 954 O O . ASP A 1 131 ? 5.348 17.797 25.641 1 87.5 131 ASP A O 1
ATOM 958 N N . PRO A 1 132 ? 6.629 18.797 27.25 1 87.56 132 PRO A N 1
ATOM 959 C CA . PRO A 1 132 ? 7.785 18.891 26.359 1 87.56 132 PRO A CA 1
ATOM 960 C C . PRO A 1 132 ? 8.211 17.516 25.812 1 87.56 132 PRO A C 1
ATOM 962 O O . PRO A 1 132 ? 8.727 17.438 24.703 1 87.56 132 PRO A O 1
ATOM 965 N N . ALA A 1 133 ? 7.98 16.531 26.578 1 84.94 133 ALA A N 1
ATOM 966 C CA . ALA A 1 133 ? 8.391 15.195 26.172 1 84.94 133 ALA A CA 1
ATOM 967 C C . ALA A 1 133 ? 7.641 14.734 24.922 1 84.94 133 ALA A C 1
ATOM 969 O O . ALA A 1 133 ? 8.188 14.008 24.094 1 84.94 133 ALA A O 1
ATOM 970 N N . PHE A 1 134 ? 6.426 15.141 24.828 1 86.06 134 PHE A N 1
ATOM 971 C CA . PHE A 1 134 ? 5.637 14.859 23.625 1 86.06 134 PHE A CA 1
ATOM 972 C C . PHE A 1 134 ? 6.32 15.414 22.391 1 86.06 134 PHE A C 1
ATOM 974 O O . PHE A 1 134 ? 6.406 14.734 21.359 1 86.06 134 PHE A O 1
ATOM 981 N N . TRP A 1 135 ? 6.887 16.5 22.5 1 89.5 135 TRP A N 1
ATOM 982 C CA . TRP A 1 135 ? 7.418 17.219 21.344 1 89.5 135 TRP A CA 1
ATOM 983 C C . TRP A 1 135 ? 8.844 16.781 21.047 1 89.5 135 TRP A C 1
ATOM 985 O O . TRP A 1 135 ? 9.383 17.078 19.969 1 89.5 135 TRP A O 1
ATOM 995 N N . ASP A 1 136 ? 9.492 16.047 21.938 1 84.62 136 ASP A N 1
ATOM 996 C CA . ASP A 1 136 ? 10.797 15.453 21.641 1 84.62 136 ASP A CA 1
ATOM 997 C C . ASP A 1 136 ? 10.719 14.508 20.453 1 84.62 136 ASP A C 1
ATOM 999 O O . ASP A 1 136 ? 11.648 14.453 19.641 1 84.62 136 ASP A O 1
ATOM 1003 N N . ARG A 1 137 ? 9.656 13.93 20.328 1 80 137 ARG A N 1
ATOM 1004 C CA . ARG A 1 137 ? 9.461 13 19.219 1 80 137 ARG A CA 1
ATOM 1005 C C . ARG A 1 137 ? 8.688 13.656 18.094 1 80 137 ARG A C 1
ATOM 1007 O O . ARG A 1 137 ? 9.094 13.586 16.922 1 80 137 ARG A O 1
ATOM 1014 N N . ALA A 1 138 ? 7.695 14.352 18.453 1 89 138 ALA A N 1
ATOM 1015 C CA . ALA A 1 138 ? 6.773 14.898 17.453 1 89 138 ALA A CA 1
ATOM 1016 C C . ALA A 1 138 ? 7.418 16.047 16.688 1 89 138 ALA A C 1
ATOM 1018 O O . ALA A 1 138 ? 7.148 16.234 15.5 1 89 138 ALA A O 1
ATOM 1019 N N . GLY A 1 139 ? 8.367 16.734 17.328 1 91.75 139 GLY A N 1
ATOM 1020 C CA . GLY A 1 139 ? 8.984 17.891 16.703 1 91.75 139 GLY A CA 1
ATOM 1021 C C . GLY A 1 139 ? 9.828 17.516 15.492 1 91.75 139 GLY A C 1
ATOM 1022 O O . GLY A 1 139 ? 9.695 18.125 14.43 1 91.75 139 GLY A O 1
ATOM 1023 N N . GLY A 1 140 ? 10.656 16.5 15.742 1 92.38 140 GLY A N 1
ATOM 1024 C CA . GLY A 1 140 ? 11.477 16.031 14.633 1 92.38 140 GLY A CA 1
ATOM 1025 C C . GLY A 1 140 ? 10.672 15.461 13.484 1 92.38 140 GLY A C 1
ATOM 1026 O O . GLY A 1 140 ? 10.984 15.695 12.32 1 92.38 140 GLY A O 1
ATOM 1027 N N . SER A 1 141 ? 9.672 14.789 13.844 1 95.44 141 SER A N 1
ATOM 1028 C CA . SER A 1 141 ? 8.766 14.219 12.852 1 95.44 141 SER A CA 1
ATOM 1029 C C . SER A 1 141 ? 8.102 15.312 12.023 1 95.44 141 SER A C 1
ATOM 1031 O O . SER A 1 141 ? 8.133 15.266 10.789 1 95.44 141 SER A O 1
ATOM 1033 N N . LEU A 1 142 ? 7.594 16.328 12.656 1 95.88 142 LEU A N 1
ATOM 1034 C CA . LEU A 1 142 ? 6.91 17.422 11.992 1 95.88 142 LEU A CA 1
ATOM 1035 C C . LEU A 1 142 ? 7.875 18.219 11.125 1 95.88 142 LEU A C 1
ATOM 1037 O O . LEU A 1 142 ? 7.547 18.578 9.992 1 95.88 142 LEU A O 1
ATOM 1041 N N . ARG A 1 143 ? 9.031 18.453 11.656 1 96.62 143 ARG A N 1
ATOM 1042 C CA . ARG A 1 143 ? 10.008 19.266 10.938 1 96.62 143 ARG A CA 1
ATOM 1043 C C . ARG A 1 143 ? 10.43 18.594 9.641 1 96.62 143 ARG A C 1
ATOM 1045 O O . ARG A 1 143 ? 10.516 19.25 8.594 1 96.62 143 ARG A O 1
ATOM 1052 N N . SER A 1 144 ? 10.656 17.281 9.68 1 96.75 144 SER A N 1
ATOM 1053 C CA . SER A 1 144 ? 11.07 16.578 8.477 1 96.75 144 SER A CA 1
ATOM 1054 C C . SER A 1 144 ? 9.93 16.484 7.469 1 96.75 144 SER A C 1
ATOM 1056 O O . SER A 1 144 ? 10.156 16.594 6.262 1 96.75 144 SER A O 1
ATOM 1058 N N . PHE A 1 145 ? 8.742 16.359 7.941 1 97.5 145 PHE A N 1
ATOM 1059 C CA . PHE A 1 145 ? 7.582 16.406 7.066 1 97.5 145 PHE A CA 1
ATOM 1060 C C . PHE A 1 145 ? 7.469 17.766 6.375 1 97.5 145 PHE A C 1
ATOM 1062 O O . PHE A 1 145 ? 7.293 17.828 5.16 1 97.5 145 PHE A O 1
ATOM 1069 N N . HIS A 1 146 ? 7.555 18.797 7.156 1 98.12 146 HIS A N 1
ATOM 1070 C CA . HIS A 1 146 ? 7.449 20.156 6.602 1 98.12 146 HIS A CA 1
ATOM 1071 C C . HIS A 1 146 ? 8.523 20.391 5.543 1 98.12 146 HIS A C 1
ATOM 1073 O O . HIS A 1 146 ? 8.219 20.891 4.457 1 98.12 146 HIS A O 1
ATOM 1079 N N . ARG A 1 147 ? 9.688 19.984 5.871 1 96.81 147 ARG A N 1
ATOM 1080 C CA . ARG A 1 147 ? 10.828 20.266 5 1 96.81 147 ARG A CA 1
ATOM 1081 C C . ARG A 1 147 ? 10.688 19.516 3.672 1 96.81 147 ARG A C 1
ATOM 1083 O O . ARG A 1 147 ? 10.859 20.109 2.605 1 96.81 147 ARG A O 1
ATOM 1090 N N . ALA A 1 148 ? 10.273 18.266 3.754 1 96.88 148 ALA A N 1
ATOM 1091 C CA . ALA A 1 148 ? 10.359 17.406 2.572 1 96.88 148 ALA A CA 1
ATOM 1092 C C . ALA A 1 148 ? 9.047 17.406 1.794 1 96.88 148 ALA A C 1
ATOM 1094 O O . ALA A 1 148 ? 9.039 17.219 0.577 1 96.88 148 ALA A O 1
ATOM 1095 N N . LEU A 1 149 ? 7.93 17.656 2.512 1 96.56 149 LEU A N 1
ATOM 1096 C CA . LEU A 1 149 ? 6.645 17.422 1.86 1 96.56 149 LEU A CA 1
ATOM 1097 C C . LEU A 1 149 ? 5.727 18.625 2.039 1 96.56 149 LEU A C 1
ATOM 1099 O O . LEU A 1 149 ? 5.18 19.156 1.062 1 96.56 149 LEU A O 1
ATOM 1103 N N . GLY A 1 150 ? 5.645 19.156 3.152 1 96.94 150 GLY A N 1
ATOM 1104 C CA . GLY A 1 150 ? 4.609 20.109 3.514 1 96.94 150 GLY A CA 1
ATOM 1105 C C . GLY A 1 150 ? 4.855 21.5 2.949 1 96.94 150 GLY A C 1
ATOM 1106 O O . GLY A 1 150 ? 4.039 22.016 2.188 1 96.94 150 GLY A O 1
ATOM 1107 N N . VAL A 1 151 ? 6.02 22 3.205 1 97.31 151 VAL A N 1
ATOM 1108 C CA . VAL A 1 151 ? 6.293 23.406 2.988 1 97.31 151 VAL A CA 1
ATOM 1109 C C . VAL A 1 151 ? 6.32 23.703 1.491 1 97.31 151 VAL A C 1
ATOM 1111 O O . VAL A 1 151 ? 5.816 24.75 1.048 1 97.31 151 VAL A O 1
ATOM 1114 N N . PRO A 1 152 ? 6.887 22.828 0.646 1 96.25 152 PRO A N 1
ATOM 1115 C CA . PRO A 1 152 ? 6.812 23.109 -0.788 1 96.25 152 PRO A CA 1
ATOM 1116 C C . PRO A 1 152 ? 5.379 23.328 -1.271 1 96.25 152 PRO A C 1
ATOM 1118 O O . PRO A 1 152 ? 5.125 24.234 -2.074 1 96.25 152 PRO A O 1
ATOM 1121 N N . VAL A 1 153 ? 4.453 22.609 -0.741 1 97.19 153 VAL A N 1
ATOM 1122 C CA . VAL A 1 153 ? 3.049 22.75 -1.112 1 97.19 153 VAL A CA 1
ATOM 1123 C C . VAL A 1 153 ? 2.492 24.047 -0.543 1 97.19 153 VAL A C 1
ATOM 1125 O O . VAL A 1 153 ? 1.783 24.781 -1.234 1 97.19 153 VAL A O 1
ATOM 1128 N N . MET A 1 154 ? 2.822 24.359 0.667 1 98.38 154 MET A N 1
ATOM 1129 C CA . MET A 1 154 ? 2.33 25.562 1.346 1 98.38 154 MET A CA 1
ATOM 1130 C C . MET A 1 154 ? 2.809 26.812 0.638 1 98.38 154 MET A C 1
ATOM 1132 O O . MET A 1 154 ? 2.035 27.766 0.45 1 98.38 154 MET A O 1
ATOM 1136 N N . VAL A 1 155 ? 4.035 26.781 0.264 1 98.31 155 VAL A N 1
ATOM 1137 C CA . VAL A 1 155 ? 4.605 27.938 -0.42 1 98.31 155 VAL A CA 1
ATOM 1138 C C . VAL A 1 155 ? 3.896 28.156 -1.755 1 98.31 155 VAL A C 1
ATOM 1140 O O . VAL A 1 155 ? 3.539 29.281 -2.1 1 98.31 155 VAL A O 1
ATOM 1143 N N . ALA A 1 156 ? 3.654 27.047 -2.471 1 97.75 156 ALA A N 1
ATOM 1144 C CA . ALA A 1 156 ? 2.945 27.156 -3.742 1 97.75 156 ALA A CA 1
ATOM 1145 C C . ALA A 1 156 ? 1.549 27.734 -3.547 1 97.75 156 ALA A C 1
ATOM 1147 O O . ALA A 1 156 ? 1.092 28.547 -4.352 1 97.75 156 ALA A O 1
ATOM 1148 N N . CYS A 1 157 ? 0.883 27.344 -2.52 1 98.44 157 CYS A N 1
ATOM 1149 C CA . CYS A 1 157 ? -0.438 27.875 -2.201 1 98.44 157 CYS A CA 1
ATOM 1150 C C . CYS A 1 157 ? -0.369 29.375 -1.902 1 98.44 157 CYS A C 1
ATOM 1152 O O . CYS A 1 157 ? -1.143 30.156 -2.455 1 98.44 157 CYS A O 1
ATOM 1154 N N . LEU A 1 158 ? 0.562 29.75 -1.096 1 98.38 158 LEU A N 1
ATOM 1155 C CA . LEU A 1 158 ? 0.709 31.156 -0.705 1 98.38 158 LEU A CA 1
ATOM 1156 C C . LEU A 1 158 ? 1.002 32.031 -1.918 1 98.38 158 LEU A C 1
ATOM 1158 O O . LEU A 1 158 ? 0.392 33.094 -2.086 1 98.38 158 LEU A O 1
ATOM 1162 N N . GLU A 1 159 ? 1.863 31.531 -2.781 1 97.81 159 GLU A N 1
ATOM 1163 C CA . GLU A 1 159 ? 2.287 32.312 -3.947 1 97.81 159 GLU A CA 1
ATOM 1164 C C . GLU A 1 159 ? 1.153 32.438 -4.957 1 97.81 159 GLU A C 1
ATOM 1166 O O . GLU A 1 159 ? 1.181 33.344 -5.812 1 97.81 159 GLU A O 1
ATOM 1171 N N . SER A 1 160 ? 0.234 31.562 -4.867 1 97.5 160 SER A N 1
ATOM 1172 C CA . SER A 1 160 ? -0.892 31.609 -5.797 1 97.5 160 SER A CA 1
ATOM 1173 C C . SER A 1 160 ? -1.933 32.625 -5.352 1 97.5 160 SER A C 1
ATOM 1175 O O . SER A 1 160 ? -2.84 32.969 -6.113 1 97.5 160 SER A O 1
ATOM 1177 N N . LEU A 1 161 ? -1.828 33.188 -4.145 1 97.81 161 LEU A N 1
ATOM 1178 C CA . LEU A 1 161 ? -2.824 34.094 -3.592 1 97.81 161 LEU A CA 1
ATOM 1179 C C . LEU A 1 161 ? -2.613 35.5 -4.113 1 97.81 161 LEU A C 1
ATOM 1181 O O . LEU A 1 161 ? -1.483 36 -4.145 1 97.81 161 LEU A O 1
ATOM 1185 N N . PRO A 1 162 ? -3.678 36.219 -4.422 1 96.69 162 PRO A N 1
ATOM 1186 C CA . PRO A 1 162 ? -3.551 37.594 -4.91 1 96.69 162 PRO A CA 1
ATOM 1187 C C . PRO A 1 162 ? -2.924 38.531 -3.881 1 96.69 162 PRO A C 1
ATOM 1189 O O . PRO A 1 162 ? -2.244 39.5 -4.25 1 96.69 162 PRO A O 1
ATOM 1192 N N . ALA A 1 163 ? -3.072 38.281 -2.637 1 96.88 163 ALA A N 1
ATOM 1193 C CA . ALA A 1 163 ? -2.598 39.156 -1.567 1 96.88 163 ALA A CA 1
ATOM 1194 C C . ALA A 1 163 ? -1.106 38.969 -1.313 1 96.88 163 ALA A C 1
ATOM 1196 O O . ALA A 1 163 ? -0.462 39.781 -0.663 1 96.88 163 ALA A O 1
ATOM 1197 N N . TRP A 1 164 ? -0.534 37.938 -1.805 1 97.94 164 TRP A N 1
ATOM 1198 C CA . TRP A 1 164 ? 0.805 37.5 -1.433 1 97.94 164 TRP A CA 1
ATOM 1199 C C . TRP A 1 164 ? 1.85 38.531 -1.805 1 97.94 164 TRP A C 1
ATOM 1201 O O . TRP A 1 164 ? 2.676 38.938 -0.973 1 97.94 164 TRP A O 1
ATOM 1211 N N . PRO A 1 165 ? 1.772 39.156 -3.002 1 97.5 165 PRO A N 1
ATOM 1212 C CA . PRO A 1 165 ? 2.844 40.062 -3.418 1 97.5 165 PRO A CA 1
ATOM 1213 C C . PRO A 1 165 ? 2.914 41.312 -2.561 1 97.5 165 PRO A C 1
ATOM 1215 O O . PRO A 1 165 ? 3.988 41.906 -2.408 1 97.5 165 PRO A O 1
ATOM 1218 N N . THR A 1 166 ? 1.885 41.688 -1.978 1 97.44 166 THR A N 1
ATOM 1219 C CA . THR A 1 166 ? 1.869 42.969 -1.28 1 97.44 166 THR A CA 1
ATOM 1220 C C . THR A 1 166 ? 1.893 42.75 0.232 1 97.44 166 THR A C 1
ATOM 1222 O O . THR A 1 166 ? 1.994 43.719 0.993 1 97.44 166 THR A O 1
ATOM 1225 N N . ALA A 1 167 ? 1.821 41.562 0.664 1 98.31 167 ALA A N 1
ATOM 1226 C CA . ALA A 1 167 ? 1.834 41.281 2.096 1 98.31 167 ALA A CA 1
ATOM 1227 C C . ALA A 1 167 ? 3.158 41.688 2.727 1 98.31 167 ALA A C 1
ATOM 1229 O O . ALA A 1 167 ? 4.223 41.531 2.125 1 98.31 167 ALA A O 1
ATOM 1230 N N . ARG A 1 168 ? 3.113 42.219 3.98 1 98.12 168 ARG A N 1
ATOM 1231 C CA . ARG A 1 168 ? 4.316 42.656 4.676 1 98.12 168 ARG A CA 1
ATOM 1232 C C . ARG A 1 168 ? 4.426 42.031 6.051 1 98.12 168 ARG A C 1
ATOM 1234 O O . ARG A 1 168 ? 5.523 41.844 6.582 1 98.12 168 ARG A O 1
ATOM 1241 N N . ARG A 1 169 ? 3.326 41.656 6.629 1 98.38 169 ARG A N 1
ATOM 1242 C CA . ARG A 1 169 ? 3.291 41 7.93 1 98.38 169 ARG A CA 1
ATOM 1243 C C . ARG A 1 169 ? 2.553 39.656 7.844 1 98.38 169 ARG A C 1
ATOM 1245 O O . ARG A 1 169 ? 1.387 39.625 7.449 1 98.38 169 ARG A O 1
ATOM 1252 N N . PHE A 1 170 ? 3.248 38.594 8.172 1 98.62 170 PHE A N 1
ATOM 1253 C CA . PHE A 1 170 ? 2.76 37.25 8.031 1 98.62 170 PHE A CA 1
ATOM 1254 C C . PHE A 1 170 ? 2.791 36.5 9.367 1 98.62 170 PHE A C 1
ATOM 1256 O O . PHE A 1 170 ? 3.797 36.562 10.078 1 98.62 170 PHE A O 1
ATOM 1263 N N . LEU A 1 171 ? 1.669 35.875 9.758 1 98.88 171 LEU A N 1
ATOM 1264 C CA . LEU A 1 171 ? 1.611 35.031 10.953 1 98.88 171 LEU A CA 1
ATOM 1265 C C . LEU A 1 171 ? 1.379 33.562 10.578 1 98.88 171 LEU A C 1
ATOM 1267 O O . LEU A 1 171 ? 0.391 33.25 9.922 1 98.88 171 LEU A O 1
ATOM 1271 N N . ASP A 1 172 ? 2.299 32.719 10.938 1 98.88 172 ASP A N 1
ATOM 1272 C CA . ASP A 1 172 ? 2.117 31.266 10.898 1 98.88 172 ASP A CA 1
ATOM 1273 C C . ASP A 1 172 ? 1.528 30.75 12.211 1 98.88 172 ASP A C 1
ATOM 1275 O O . ASP A 1 172 ? 2.254 30.547 13.188 1 98.88 172 ASP A O 1
ATOM 1279 N N . LEU A 1 173 ? 0.235 30.547 12.211 1 98.81 173 LEU A N 1
ATOM 1280 C CA . LEU A 1 173 ? -0.506 30.172 13.414 1 98.81 173 LEU A CA 1
ATOM 1281 C C . LEU A 1 173 ? -0.497 28.656 13.609 1 98.81 173 LEU A C 1
ATOM 1283 O O . LEU A 1 173 ? -1.081 27.922 12.82 1 98.81 173 LEU A O 1
ATOM 1287 N N . GLY A 1 174 ? 0.116 28.203 14.703 1 97.75 174 GLY A N 1
ATOM 1288 C CA . GLY A 1 174 ? 0.344 26.781 14.883 1 97.75 174 GLY A CA 1
ATOM 1289 C C . GLY A 1 174 ? 1.351 26.219 13.906 1 97.75 174 GLY A C 1
ATOM 1290 O O . GLY A 1 174 ? 1.065 25.234 13.211 1 97.75 174 GLY A O 1
ATOM 1291 N N . ALA A 1 175 ? 2.502 26.734 13.906 1 97.44 175 ALA A N 1
ATOM 1292 C CA . ALA A 1 175 ? 3.469 26.547 12.828 1 97.44 175 ALA A CA 1
ATOM 1293 C C . ALA A 1 175 ? 4.012 25.125 12.836 1 97.44 175 ALA A C 1
ATOM 1295 O O . ALA A 1 175 ? 4.262 24.547 11.773 1 97.44 175 ALA A O 1
ATOM 1296 N N . GLY A 1 176 ? 4.289 24.547 14.023 1 96.44 176 GLY A N 1
ATOM 1297 C CA . GLY A 1 176 ? 4.805 23.188 14.156 1 96.44 176 GLY A CA 1
ATOM 1298 C C . GLY A 1 176 ? 6.309 23.109 13.977 1 96.44 176 GLY A C 1
ATOM 1299 O O . GLY A 1 176 ? 6.965 22.266 14.594 1 96.44 176 GLY A O 1
ATOM 1300 N N . SER A 1 177 ? 6.906 23.922 13.117 1 97.38 177 SER A N 1
ATOM 1301 C CA . SER A 1 177 ? 8.352 24 12.891 1 97.38 177 SER A CA 1
ATOM 1302 C C . SER A 1 177 ? 8.742 25.359 12.32 1 97.38 177 SER A C 1
ATOM 1304 O O . SER A 1 177 ? 7.887 26.203 12.055 1 97.38 177 SER A O 1
ATOM 1306 N N . ASP A 1 178 ? 10.039 25.484 12.18 1 97.5 178 ASP A N 1
ATOM 1307 C CA . ASP A 1 178 ? 10.578 26.75 11.68 1 97.5 178 ASP A CA 1
ATOM 1308 C C . ASP A 1 178 ? 10.656 26.75 10.156 1 97.5 178 ASP A C 1
ATOM 1310 O O . ASP A 1 178 ? 11.023 27.75 9.539 1 97.5 178 ASP A O 1
ATOM 1314 N N . ILE A 1 179 ? 10.273 25.703 9.5 1 98 179 ILE A N 1
ATOM 1315 C CA . ILE A 1 179 ? 10.656 25.453 8.109 1 98 179 ILE A CA 1
ATOM 1316 C C . ILE A 1 179 ? 9.93 26.453 7.199 1 98 179 ILE A C 1
ATOM 1318 O O . ILE A 1 179 ? 10.547 27.062 6.328 1 98 179 ILE A O 1
ATOM 1322 N N . LEU A 1 180 ? 8.625 26.609 7.379 1 98.5 180 LEU A N 1
ATOM 1323 C CA . LEU A 1 180 ? 7.902 27.547 6.535 1 98.5 180 LEU A CA 1
ATOM 1324 C C . LEU A 1 180 ? 8.414 28.969 6.746 1 98.5 180 LEU A C 1
ATOM 1326 O O . LEU A 1 180 ? 8.695 29.688 5.777 1 98.5 180 LEU A O 1
ATOM 1330 N N . ALA A 1 181 ? 8.586 29.359 7.977 1 98.19 181 ALA A N 1
ATOM 1331 C CA . ALA A 1 181 ? 9.047 30.719 8.305 1 98.19 181 ALA A CA 1
ATOM 1332 C C . ALA A 1 181 ? 10.406 30.984 7.668 1 98.19 181 ALA A C 1
ATOM 1334 O O . ALA A 1 181 ? 10.609 32.062 7.07 1 98.19 181 ALA A O 1
ATOM 1335 N N . ARG A 1 182 ? 11.305 30.047 7.785 1 97.25 182 ARG A N 1
ATOM 1336 C CA . ARG A 1 182 ? 12.641 30.188 7.207 1 97.25 182 ARG A CA 1
ATOM 1337 C C . ARG A 1 182 ? 12.562 30.344 5.691 1 97.25 182 ARG A C 1
ATOM 1339 O O . ARG A 1 182 ? 13.297 31.141 5.105 1 97.25 182 ARG A O 1
ATOM 1346 N N . THR A 1 183 ? 11.766 29.531 5.129 1 97.5 183 THR A N 1
ATOM 1347 C CA . THR A 1 183 ? 11.617 29.547 3.678 1 97.5 183 THR A CA 1
ATOM 1348 C C . THR A 1 183 ? 11.07 30.891 3.195 1 97.5 183 THR A C 1
ATOM 1350 O O . THR A 1 183 ? 11.594 31.469 2.24 1 97.5 183 THR A O 1
ATOM 1353 N N . LEU A 1 184 ? 10.078 31.391 3.887 1 97.75 184 LEU A N 1
ATOM 1354 C CA . LEU A 1 184 ? 9.469 32.656 3.508 1 97.75 184 LEU A CA 1
ATOM 1355 C C . LEU A 1 184 ? 10.445 33.812 3.727 1 97.75 184 LEU A C 1
ATOM 1357 O O . LEU A 1 184 ? 10.547 34.719 2.887 1 97.75 184 LEU A O 1
ATOM 1361 N N . ALA A 1 185 ? 11.125 33.781 4.812 1 95.69 185 ALA A N 1
ATOM 1362 C CA . ALA A 1 185 ? 12.078 34.844 5.129 1 95.69 185 ALA A CA 1
ATOM 1363 C C . ALA A 1 185 ? 13.195 34.875 4.09 1 95.69 185 ALA A C 1
ATOM 1365 O O . ALA A 1 185 ? 13.688 35.969 3.752 1 95.69 185 ALA A O 1
ATOM 1366 N N . ALA A 1 186 ? 13.57 33.781 3.65 1 95 186 ALA A N 1
ATOM 1367 C CA . ALA A 1 186 ? 14.625 33.688 2.65 1 95 186 ALA A CA 1
ATOM 1368 C C . ALA A 1 186 ? 14.148 34.219 1.299 1 95 186 ALA A C 1
ATOM 1370 O O . ALA A 1 186 ? 14.922 34.812 0.538 1 95 186 ALA A O 1
ATOM 1371 N N . ARG A 1 187 ? 12.93 34.094 1.019 1 94.19 187 ARG A N 1
ATOM 1372 C CA . ARG A 1 187 ? 12.375 34.438 -0.289 1 94.19 187 ARG A CA 1
ATOM 1373 C C . ARG A 1 187 ? 11.938 35.875 -0.336 1 94.19 187 ARG A C 1
ATOM 1375 O O . ARG A 1 187 ? 11.922 36.5 -1.403 1 94.19 187 ARG A O 1
ATOM 1382 N N . ARG A 1 188 ? 11.555 36.375 0.793 1 96.06 188 ARG A N 1
ATOM 1383 C CA . ARG A 1 188 ? 10.977 37.688 0.853 1 96.06 188 ARG A CA 1
ATOM 1384 C C . ARG A 1 188 ? 11.617 38.531 1.961 1 96.06 188 ARG A C 1
ATOM 1386 O O . ARG A 1 188 ? 11.172 38.5 3.109 1 96.06 188 ARG A O 1
ATOM 1393 N N . ALA A 1 189 ? 12.453 39.406 1.582 1 94.44 189 ALA A N 1
ATOM 1394 C CA . ALA A 1 189 ? 13.133 40.281 2.551 1 94.44 189 ALA A CA 1
ATOM 1395 C C . ALA A 1 189 ? 12.188 41.312 3.131 1 94.44 189 ALA A C 1
ATOM 1397 O O . ALA A 1 189 ? 12.398 41.812 4.238 1 94.44 189 ALA A O 1
ATOM 1398 N N . ASP A 1 190 ? 11.211 41.531 2.404 1 96.44 190 ASP A N 1
ATOM 1399 C CA . ASP A 1 190 ? 10.281 42.594 2.777 1 96.44 190 ASP A CA 1
ATOM 1400 C C . ASP A 1 190 ? 9.148 42.062 3.654 1 96.44 190 ASP A C 1
ATOM 1402 O O . ASP A 1 190 ? 8.289 42.812 4.102 1 96.44 190 ASP A O 1
ATOM 1406 N N . LEU A 1 191 ? 9.125 40.781 3.922 1 97.25 191 LEU A N 1
ATOM 1407 C CA . LEU A 1 191 ? 8.055 40.156 4.684 1 97.25 191 LEU A CA 1
ATOM 1408 C C . LEU A 1 191 ? 8.492 39.906 6.121 1 97.25 191 LEU A C 1
ATOM 1410 O O . LEU A 1 191 ? 9.477 39.188 6.359 1 97.25 191 LEU A O 1
ATOM 1414 N N . ALA A 1 192 ? 7.809 40.5 7.074 1 97.31 192 ALA A N 1
ATOM 1415 C CA . ALA A 1 192 ? 8.008 40.156 8.477 1 97.31 192 ALA A CA 1
ATOM 1416 C C . ALA A 1 192 ? 7.223 38.906 8.859 1 97.31 192 ALA A C 1
ATOM 1418 O O . ALA A 1 192 ? 5.996 38.875 8.727 1 97.31 192 ALA A O 1
ATOM 1419 N N . VAL A 1 193 ? 7.914 37.906 9.344 1 98.19 193 VAL A N 1
ATOM 1420 C CA . VAL A 1 193 ? 7.281 36.594 9.617 1 98.19 193 VAL A CA 1
ATOM 1421 C C . VAL A 1 193 ? 7.227 36.375 11.125 1 98.19 193 VAL A C 1
ATOM 1423 O O . VAL A 1 193 ? 8.234 36.5 11.82 1 98.19 193 VAL A O 1
ATOM 1426 N N . THR A 1 194 ? 6.078 36.031 11.641 1 98.44 194 THR A N 1
ATOM 1427 C CA . THR A 1 194 ? 5.859 35.625 13.016 1 98.44 194 THR A CA 1
ATOM 1428 C C . THR A 1 194 ? 5.391 34.188 13.078 1 98.44 194 THR A C 1
ATOM 1430 O O . THR A 1 194 ? 4.5 33.781 12.32 1 98.44 194 THR A O 1
ATOM 1433 N N . VAL A 1 195 ? 6.039 33.438 13.961 1 98.5 195 VAL A N 1
ATOM 1434 C CA . VAL A 1 195 ? 5.645 32.062 14.25 1 98.5 195 VAL A CA 1
ATOM 1435 C C . VAL A 1 195 ? 4.941 32 15.602 1 98.5 195 VAL A C 1
ATOM 1437 O O . VAL A 1 195 ? 5.426 32.562 16.578 1 98.5 195 VAL A O 1
ATOM 1440 N N . PHE A 1 196 ? 3.787 31.328 15.617 1 98.56 196 PHE A N 1
ATOM 1441 C CA . PHE A 1 196 ? 3.033 31.172 16.859 1 98.56 196 PHE A CA 1
ATOM 1442 C C . PHE A 1 196 ? 2.764 29.703 17.141 1 98.56 196 PHE A C 1
ATOM 1444 O O . PHE A 1 196 ? 2.238 28.984 16.281 1 98.56 196 PHE A O 1
ATOM 1451 N N . ASP A 1 197 ? 3.143 29.25 18.328 1 97.81 197 ASP A N 1
ATOM 1452 C CA . ASP A 1 197 ? 2.873 27.875 18.719 1 97.81 197 ASP A CA 1
ATOM 1453 C C . ASP A 1 197 ? 2.824 27.734 20.234 1 97.81 197 ASP A C 1
ATOM 1455 O O . ASP A 1 197 ? 3.045 28.703 20.969 1 97.81 197 ASP A O 1
ATOM 1459 N N . LEU A 1 198 ? 2.43 26.562 20.734 1 96.56 198 LEU A N 1
ATOM 1460 C CA . LEU A 1 198 ? 2.463 26.266 22.172 1 96.56 198 LEU A CA 1
ATOM 1461 C C . LEU A 1 198 ? 3.867 26.453 22.734 1 96.56 198 LEU A C 1
ATOM 1463 O O . LEU A 1 198 ? 4.859 26.234 22.031 1 96.56 198 LEU A O 1
ATOM 1467 N N . PRO A 1 199 ? 3.959 26.75 23.953 1 95.5 199 PRO A N 1
ATOM 1468 C CA . PRO A 1 199 ? 5.227 27.156 24.547 1 95.5 199 PRO A CA 1
ATOM 1469 C C . PRO A 1 199 ? 6.332 26.125 24.359 1 95.5 199 PRO A C 1
ATOM 1471 O O . PRO A 1 199 ? 7.441 26.469 23.938 1 95.5 199 PRO A O 1
ATOM 1474 N N . PRO A 1 200 ? 6.09 24.812 24.562 1 94.94 200 PRO A N 1
ATOM 1475 C CA . PRO A 1 200 ? 7.203 23.875 24.406 1 94.94 200 PRO A CA 1
ATOM 1476 C C . PRO A 1 200 ? 7.75 23.859 22.969 1 94.94 200 PRO A C 1
ATOM 1478 O O . PRO A 1 200 ? 8.961 23.734 22.781 1 94.94 200 PRO A O 1
ATOM 1481 N N . LEU A 1 201 ? 6.898 23.984 22.031 1 95.31 201 LEU A N 1
ATOM 1482 C CA . LEU A 1 201 ? 7.336 23.953 20.641 1 95.31 201 LEU A CA 1
ATOM 1483 C C . LEU A 1 201 ? 7.922 25.312 20.234 1 95.31 201 LEU A C 1
ATOM 1485 O O . LEU A 1 201 ? 8.922 25.359 19.516 1 95.31 201 LEU A O 1
ATOM 1489 N N . ALA A 1 202 ? 7.32 26.359 20.688 1 96.06 202 ALA A N 1
ATOM 1490 C CA . ALA A 1 202 ? 7.828 27.703 20.406 1 96.06 202 ALA A CA 1
ATOM 1491 C C . ALA A 1 202 ? 9.266 27.859 20.906 1 96.06 202 ALA A C 1
ATOM 1493 O O . ALA A 1 202 ? 10.102 28.453 20.219 1 96.06 202 ALA A O 1
ATOM 1494 N N . GLU A 1 203 ? 9.508 27.312 22.031 1 95.44 203 GLU A N 1
ATOM 1495 C CA . GLU A 1 203 ? 10.852 27.375 22.594 1 95.44 203 GLU A CA 1
ATOM 1496 C C . GLU A 1 203 ? 11.859 26.641 21.719 1 95.44 203 GLU A C 1
ATOM 1498 O O . GLU A 1 203 ? 12.969 27.125 21.5 1 95.44 203 GLU A O 1
ATOM 1503 N N . ARG A 1 204 ? 11.461 25.531 21.234 1 94.56 204 ARG A N 1
ATOM 1504 C CA . ARG A 1 204 ? 12.32 24.75 20.359 1 94.56 204 ARG A CA 1
ATOM 1505 C C . ARG A 1 204 ? 12.594 25.484 19.047 1 94.56 204 ARG A C 1
ATOM 1507 O O . ARG A 1 204 ? 13.734 25.5 18.578 1 94.56 204 ARG A O 1
ATOM 1514 N N . ILE A 1 205 ? 11.594 26.062 18.5 1 96.69 205 ILE A N 1
ATOM 1515 C CA . ILE A 1 205 ? 11.711 26.797 17.25 1 96.69 205 ILE A CA 1
ATOM 1516 C C . ILE A 1 205 ? 12.625 28 17.438 1 96.69 205 ILE A C 1
ATOM 1518 O O . ILE A 1 205 ? 13.523 28.25 16.625 1 96.69 205 ILE A O 1
ATOM 1522 N N . ALA A 1 206 ? 12.438 28.688 18.562 1 97 206 ALA A N 1
ATOM 1523 C CA . ALA A 1 206 ? 13.258 29.859 18.859 1 97 206 ALA A CA 1
ATOM 1524 C C . ALA A 1 206 ? 14.727 29.484 19 1 97 206 ALA A C 1
ATOM 1526 O O . ALA A 1 206 ? 15.602 30.188 18.5 1 97 206 ALA A O 1
ATOM 1527 N N . ALA A 1 207 ? 14.938 28.406 19.688 1 95.56 207 ALA A N 1
ATOM 1528 C CA . ALA A 1 207 ? 16.312 27.938 19.875 1 95.56 207 ALA A CA 1
ATOM 1529 C C . ALA A 1 207 ? 16.969 27.609 18.531 1 95.56 207 ALA A C 1
ATOM 1531 O O . ALA A 1 207 ? 18.125 27.969 18.297 1 95.56 207 ALA A O 1
ATOM 1532 N N . THR A 1 208 ? 16.25 26.953 17.703 1 94.81 208 THR A N 1
ATOM 1533 C CA . THR A 1 208 ? 16.75 26.578 16.391 1 94.81 208 THR A CA 1
ATOM 1534 C C . THR A 1 208 ? 17.047 27.812 15.547 1 94.81 208 THR A C 1
ATOM 1536 O O . THR A 1 208 ? 18.078 27.891 14.883 1 94.81 208 THR A O 1
ATOM 1539 N N . LEU A 1 209 ? 16.172 28.781 15.57 1 96.38 209 LEU A N 1
ATOM 1540 C CA . LEU A 1 209 ? 16.344 30.016 14.812 1 96.38 209 LEU A CA 1
ATOM 1541 C C . LEU A 1 209 ? 17.531 30.812 15.328 1 96.38 209 LEU A C 1
ATOM 1543 O O . LEU A 1 209 ? 18.266 31.406 14.547 1 96.38 209 LEU A O 1
ATOM 1547 N N . ALA A 1 210 ? 17.672 30.812 16.578 1 95.19 210 ALA A N 1
ATOM 1548 C CA . ALA A 1 210 ? 18.797 31.516 17.188 1 95.19 210 ALA A CA 1
ATOM 1549 C C . ALA A 1 210 ? 20.125 30.906 16.75 1 95.19 210 ALA A C 1
ATOM 1551 O O . ALA A 1 210 ? 21.062 31.609 16.406 1 95.19 210 ALA A O 1
ATOM 1552 N N . ASP A 1 211 ? 20.141 29.656 16.797 1 94.56 211 ASP A N 1
ATOM 1553 C CA . ASP A 1 211 ? 21.344 28.922 16.406 1 94.56 211 ASP A CA 1
ATOM 1554 C C . ASP A 1 211 ? 21.734 29.25 14.961 1 94.56 211 ASP A C 1
ATOM 1556 O O . ASP A 1 211 ? 22.922 29.266 14.617 1 94.56 211 ASP A O 1
ATOM 1560 N N . ASP A 1 212 ? 20.766 29.609 14.188 1 92.81 212 ASP A N 1
ATOM 1561 C CA . ASP A 1 212 ? 21.016 29.828 12.773 1 92.81 212 ASP A CA 1
ATOM 1562 C C . ASP A 1 212 ? 21.062 31.312 12.445 1 92.81 212 ASP A C 1
ATOM 1564 O O . ASP A 1 212 ? 21.078 31.703 11.273 1 92.81 212 ASP A O 1
ATOM 1568 N N . GLY A 1 213 ? 20.938 32.188 13.43 1 91 213 GLY A N 1
ATOM 1569 C CA . GLY A 1 213 ? 21.078 33.625 13.266 1 91 213 GLY A CA 1
ATOM 1570 C C . GLY A 1 213 ? 19.844 34.281 12.656 1 91 213 GLY A C 1
ATOM 1571 O O . GLY A 1 213 ? 19.953 35.312 11.992 1 91 213 GLY A O 1
ATOM 1572 N N . LEU A 1 214 ? 18.734 33.625 12.852 1 91.12 214 LEU A N 1
ATOM 1573 C CA . LEU A 1 214 ? 17.516 34.156 12.211 1 91.12 214 LEU A CA 1
ATOM 1574 C C . LEU A 1 214 ? 16.562 34.719 13.242 1 91.12 214 LEU A C 1
ATOM 1576 O O . LEU A 1 214 ? 15.43 35.094 12.914 1 91.12 214 LEU A O 1
ATOM 1580 N N . ALA A 1 215 ? 16.969 34.875 14.469 1 88.94 215 ALA A N 1
ATOM 1581 C CA . ALA A 1 215 ? 16.109 35.312 15.562 1 88.94 215 ALA A CA 1
ATOM 1582 C C . ALA A 1 215 ? 15.648 36.75 15.352 1 88.94 215 ALA A C 1
ATOM 1584 O O . ALA A 1 215 ? 14.578 37.156 15.836 1 88.94 215 ALA A O 1
ATOM 1585 N N . ALA A 1 216 ? 16.438 37.5 14.609 1 88.19 216 ALA A N 1
ATOM 1586 C CA . ALA A 1 216 ? 16.078 38.875 14.375 1 88.19 216 ALA A CA 1
ATOM 1587 C C . ALA A 1 216 ? 15.117 39.031 13.195 1 88.19 216 ALA A C 1
ATOM 1589 O O . ALA A 1 216 ? 14.391 40 13.094 1 88.19 216 ALA A O 1
ATOM 1590 N N . ARG A 1 217 ? 15.055 38.031 12.445 1 90.88 217 ARG A N 1
ATOM 1591 C CA . ARG A 1 217 ? 14.289 38.094 11.211 1 90.88 217 ARG A CA 1
ATOM 1592 C C . ARG A 1 217 ? 12.898 37.5 11.398 1 90.88 217 ARG A C 1
ATOM 1594 O O . ARG A 1 217 ? 11.945 37.875 10.719 1 90.88 217 ARG A O 1
ATOM 1601 N N . ILE A 1 218 ? 12.836 36.5 12.281 1 97.31 218 ILE A N 1
ATOM 1602 C CA . ILE A 1 218 ? 11.594 35.75 12.516 1 97.31 218 ILE A CA 1
ATOM 1603 C C . ILE A 1 218 ? 11.188 35.875 13.984 1 97.31 218 ILE A C 1
ATOM 1605 O O . ILE A 1 218 ? 11.945 35.469 14.875 1 97.31 218 ILE A O 1
ATOM 1609 N N . GLU A 1 219 ? 10.094 36.406 14.203 1 97.62 219 GLU A N 1
ATOM 1610 C CA . GLU A 1 219 ? 9.57 36.5 15.562 1 97.62 219 GLU A CA 1
ATOM 1611 C C . GLU A 1 219 ? 8.867 35.219 15.984 1 97.62 219 GLU A C 1
ATOM 1613 O O . GLU A 1 219 ? 8.125 34.625 15.203 1 97.62 219 GLU A O 1
ATOM 1618 N N . VAL A 1 220 ? 9.172 34.75 17.219 1 98.31 220 VAL A N 1
ATOM 1619 C CA . VAL A 1 220 ? 8.492 33.594 17.766 1 98.31 220 VAL A CA 1
ATOM 1620 C C . VAL A 1 220 ? 7.629 34 18.953 1 98.31 220 VAL A C 1
ATOM 1622 O O . VAL A 1 220 ? 8.117 34.625 19.906 1 98.31 220 VAL A O 1
ATOM 1625 N N . ARG A 1 221 ? 6.398 33.688 18.859 1 97.94 221 ARG A N 1
ATOM 1626 C CA . ARG A 1 221 ? 5.449 33.938 19.938 1 97.94 221 ARG A CA 1
ATOM 1627 C C . ARG A 1 221 ? 4.922 32.625 20.516 1 97.94 221 ARG A C 1
ATOM 1629 O O . ARG A 1 221 ? 4.551 31.703 19.766 1 97.94 221 ARG A O 1
ATOM 1636 N N . ALA A 1 222 ? 4.926 32.531 21.891 1 97.62 222 ALA A N 1
ATOM 1637 C CA . ALA A 1 222 ? 4.48 31.344 22.578 1 97.62 222 ALA A CA 1
ATOM 1638 C C . ALA A 1 222 ? 3.104 31.547 23.203 1 97.62 222 ALA A C 1
ATOM 1640 O O . ALA A 1 222 ? 2.844 32.594 23.828 1 97.62 222 ALA A O 1
ATOM 1641 N N . GLY A 1 223 ? 2.219 30.516 22.938 1 97.25 223 GLY A N 1
ATOM 1642 C CA . GLY A 1 223 ? 0.917 30.562 23.594 1 97.25 223 GLY A CA 1
ATOM 1643 C C . GLY A 1 223 ? -0.084 29.594 22.984 1 97.25 223 GLY A C 1
ATOM 1644 O O . GLY A 1 223 ? 0.185 28.984 21.953 1 97.25 223 GLY A O 1
ATOM 1645 N N . ASP A 1 224 ? -1.161 29.406 23.688 1 97.06 224 ASP A N 1
ATOM 1646 C CA . ASP A 1 224 ? -2.332 28.703 23.156 1 97.06 224 ASP A CA 1
ATOM 1647 C C . ASP A 1 224 ? -3.217 29.656 22.344 1 97.06 224 ASP A C 1
ATOM 1649 O O . ASP A 1 224 ? -3.764 30.609 22.891 1 97.06 224 ASP A O 1
ATOM 1653 N N . TYR A 1 225 ? -3.387 29.344 21.016 1 97.44 225 TYR A N 1
ATOM 1654 C CA . TYR A 1 225 ? -4.074 30.312 20.156 1 97.44 225 TYR A CA 1
ATOM 1655 C C . TYR A 1 225 ? -5.547 30.422 20.547 1 97.44 225 TYR A C 1
ATOM 1657 O O . TYR A 1 225 ? -6.246 31.328 20.078 1 97.44 225 TYR A O 1
ATOM 1665 N N . ASN A 1 226 ? -6.012 29.562 21.406 1 97.12 226 ASN A N 1
ATOM 1666 C CA . ASN A 1 226 ? -7.387 29.641 21.891 1 97.12 226 ASN A CA 1
ATOM 1667 C C . ASN A 1 226 ? -7.566 30.781 22.891 1 97.12 226 ASN A C 1
ATOM 1669 O O . ASN A 1 226 ? -8.688 31.25 23.109 1 97.12 226 ASN A O 1
ATOM 1673 N N . ASP A 1 227 ? -6.434 31.234 23.516 1 95.81 227 ASP A N 1
ATOM 1674 C CA . ASP A 1 227 ? -6.637 32.219 24.562 1 95.81 227 ASP A CA 1
ATOM 1675 C C . ASP A 1 227 ? -5.527 33.281 24.562 1 95.81 227 ASP A C 1
ATOM 1677 O O . ASP A 1 227 ? -5.727 34.406 25.016 1 95.81 227 ASP A O 1
ATOM 1681 N N . ALA A 1 228 ? -4.402 32.969 24.047 1 97.38 228 ALA A N 1
ATOM 1682 C CA . ALA A 1 228 ? -3.258 33.875 24.062 1 97.38 228 ALA A CA 1
ATOM 1683 C C . ALA A 1 228 ? -3.439 35.031 23.078 1 97.38 228 ALA A C 1
ATOM 1685 O O . ALA A 1 228 ? -4.219 34.906 22.125 1 97.38 228 ALA A O 1
ATOM 1686 N N . ASP A 1 229 ? -2.758 36.094 23.359 1 97.56 229 ASP A N 1
ATOM 1687 C CA . ASP A 1 229 ? -2.742 37.25 22.438 1 97.56 229 ASP A CA 1
ATOM 1688 C C . ASP A 1 229 ? -2 36.906 21.156 1 97.56 229 ASP A C 1
ATOM 1690 O O . ASP A 1 229 ? -0.82 36.531 21.188 1 97.56 229 ASP A O 1
ATOM 1694 N N . LEU A 1 230 ? -2.66 37.062 19.984 1 98.19 230 LEU A N 1
ATOM 1695 C CA . LEU A 1 230 ? -2.084 36.688 18.703 1 98.19 230 LEU A CA 1
ATOM 1696 C C . LEU A 1 230 ? -1.29 37.844 18.109 1 98.19 230 LEU A C 1
ATOM 1698 O O . LEU A 1 230 ? -0.523 37.656 17.156 1 98.19 230 LEU A O 1
ATOM 1702 N N . GLY A 1 231 ? -1.438 39 18.672 1 97.38 231 GLY A N 1
ATOM 1703 C CA . GLY A 1 231 ? -0.977 40.219 18.031 1 97.38 231 GLY A CA 1
ATOM 1704 C C . GLY A 1 231 ? -1.989 40.812 17.062 1 97.38 231 GLY A C 1
ATOM 1705 O O . GLY A 1 231 ? -3.166 40.438 17.094 1 97.38 231 GLY A O 1
ATOM 1706 N N . GLN A 1 232 ? -1.499 41.812 16.281 1 97.44 232 GLN A N 1
ATOM 1707 C CA . GLN A 1 232 ? -2.402 42.5 15.359 1 97.44 232 GLN A CA 1
ATOM 1708 C C . GLN A 1 232 ? -1.651 43 14.125 1 97.44 232 GLN A C 1
ATOM 1710 O O . GLN A 1 232 ? -0.419 43.031 14.109 1 97.44 232 GLN A O 1
ATOM 1715 N N . GLY A 1 233 ? -2.439 43.281 13.164 1 98.25 233 GLY A N 1
ATOM 1716 C CA . GLY A 1 233 ? -1.902 44 12.016 1 98.25 233 GLY A CA 1
ATOM 1717 C C . GLY A 1 233 ? -1.331 43.094 10.953 1 98.25 233 GLY A C 1
ATOM 1718 O O . GLY A 1 233 ? -0.548 43.5 10.102 1 98.25 233 GLY A O 1
ATOM 1719 N N . TYR A 1 234 ? -1.698 41.844 10.961 1 98.75 234 TYR A N 1
ATOM 1720 C CA . TYR A 1 234 ? -1.166 40.906 9.984 1 98.75 234 TYR A CA 1
ATOM 1721 C C . TYR A 1 234 ? -1.879 41.062 8.641 1 98.75 234 TYR A C 1
ATOM 1723 O O . TYR A 1 234 ? -3.102 41.219 8.602 1 98.75 234 TYR A O 1
ATOM 1731 N N . ASP A 1 235 ? -1.134 41.031 7.555 1 98.81 235 ASP A N 1
ATOM 1732 C CA . ASP A 1 235 ? -1.719 41 6.219 1 98.81 235 ASP A CA 1
ATOM 1733 C C . ASP A 1 235 ? -2.207 39.594 5.852 1 98.81 235 ASP A C 1
ATOM 1735 O O . ASP A 1 235 ? -3.197 39.438 5.133 1 98.81 235 ASP A O 1
ATOM 1739 N N . ILE A 1 236 ? -1.473 38.594 6.289 1 98.88 236 ILE A N 1
ATOM 1740 C CA . ILE A 1 236 ? -1.839 37.188 6.07 1 98.88 236 ILE A CA 1
ATOM 1741 C C . ILE A 1 236 ? -1.64 36.406 7.359 1 98.88 236 ILE A C 1
ATOM 1743 O O . ILE A 1 236 ? -0.57 36.469 7.973 1 98.88 236 ILE A O 1
ATOM 1747 N N . ILE A 1 237 ? -2.641 35.719 7.816 1 98.94 237 ILE A N 1
ATOM 1748 C CA . ILE A 1 237 ? -2.539 34.688 8.844 1 98.94 237 ILE A CA 1
ATOM 1749 C C . ILE A 1 237 ? -2.771 33.312 8.219 1 98.94 237 ILE A C 1
ATOM 1751 O O . ILE A 1 237 ? -3.768 33.125 7.527 1 98.94 237 ILE A O 1
ATOM 1755 N N . TRP A 1 238 ? -1.821 32.438 8.422 1 98.88 238 TRP A N 1
ATOM 1756 C CA . TRP A 1 238 ? -1.797 31.109 7.852 1 98.88 238 TRP A CA 1
ATOM 1757 C C . TRP A 1 238 ? -1.949 30.047 8.945 1 98.88 238 TRP A C 1
ATOM 1759 O O . TRP A 1 238 ? -1.254 30.094 9.961 1 98.88 238 TRP A O 1
ATOM 1769 N N . ALA A 1 239 ? -2.895 29.156 8.805 1 98.81 239 ALA A N 1
ATOM 1770 C CA . ALA A 1 239 ? -3.035 28 9.68 1 98.81 239 ALA A CA 1
ATOM 1771 C C . ALA A 1 239 ? -3.168 26.719 8.859 1 98.81 239 ALA A C 1
ATOM 1773 O O . ALA A 1 239 ? -4.125 26.547 8.102 1 98.81 239 ALA A O 1
ATOM 1774 N N . SER A 1 240 ? -2.225 25.859 8.992 1 98.38 240 SER A N 1
ATOM 1775 C CA . SER A 1 240 ? -2.234 24.609 8.258 1 98.38 240 SER A CA 1
ATOM 1776 C C . SER A 1 240 ? -2.221 23.406 9.203 1 98.38 240 SER A C 1
ATOM 1778 O O . SER A 1 240 ? -1.277 23.234 9.977 1 98.38 240 SER A O 1
ATOM 1780 N N . MET A 1 241 ? -3.256 22.562 9.156 1 96.81 241 MET A N 1
ATOM 1781 C CA . MET A 1 241 ? -3.375 21.312 9.906 1 96.81 241 MET A CA 1
ATOM 1782 C C . MET A 1 241 ? -3.127 21.547 11.398 1 96.81 241 MET A C 1
ATOM 1784 O O . MET A 1 241 ? -2.361 20.828 12.023 1 96.81 241 MET A O 1
ATOM 1788 N N . THR A 1 242 ? -3.766 22.578 11.922 1 96.75 242 THR A N 1
ATOM 1789 C CA . THR A 1 242 ? -3.596 22.906 13.328 1 96.75 242 THR A CA 1
ATOM 1790 C C . THR A 1 242 ? -4.934 23.281 13.969 1 96.75 242 THR A C 1
ATOM 1792 O O . THR A 1 242 ? -5.09 23.188 15.188 1 96.75 242 THR A O 1
ATOM 1795 N N . LEU A 1 243 ? -5.949 23.609 13.188 1 97.38 243 LEU A N 1
ATOM 1796 C CA . LEU A 1 243 ? -7.203 24.094 13.75 1 97.38 243 LEU A CA 1
ATOM 1797 C C . LEU A 1 243 ? -7.988 22.969 14.406 1 97.38 243 LEU A C 1
ATOM 1799 O O . LEU A 1 243 ? -9.023 23.203 15.031 1 97.38 243 LEU A O 1
ATOM 1803 N N . TYR A 1 244 ? -7.453 21.766 14.305 1 93.38 244 TYR A N 1
ATOM 1804 C CA . TYR A 1 244 ? -8.055 20.609 14.945 1 93.38 244 TYR A CA 1
ATOM 1805 C C . TYR A 1 244 ? -8.141 20.797 16.453 1 93.38 244 TYR A C 1
ATOM 1807 O O . TYR A 1 244 ? -8.93 20.125 17.125 1 93.38 244 TYR A O 1
ATOM 1815 N N . TYR A 1 245 ? -7.402 21.719 16.953 1 92.81 245 TYR A N 1
ATOM 1816 C CA . TYR A 1 245 ? -7.277 21.875 18.406 1 92.81 245 TYR A CA 1
ATOM 1817 C C . TYR A 1 245 ? -7.992 23.141 18.875 1 92.81 245 TYR A C 1
ATOM 1819 O O . TYR A 1 245 ? -7.812 23.562 20.016 1 92.81 245 TYR A O 1
ATOM 1827 N N . ALA A 1 246 ? -8.734 23.75 18.016 1 96.25 246 ALA A N 1
ATOM 1828 C CA . ALA A 1 246 ? -9.602 24.844 18.422 1 96.25 246 ALA A CA 1
ATOM 1829 C C . ALA A 1 246 ? -10.68 24.375 19.391 1 96.25 246 ALA A C 1
ATOM 1831 O O . ALA A 1 246 ? -11.414 23.422 19.094 1 96.25 246 ALA A O 1
ATOM 1832 N N . ARG A 1 247 ? -10.758 24.984 20.5 1 95.44 247 ARG A N 1
ATOM 1833 C CA . ARG A 1 247 ? -11.82 24.672 21.453 1 95.44 247 ARG A CA 1
ATOM 1834 C C . ARG A 1 247 ? -13.18 25.125 20.922 1 95.44 247 ARG A C 1
ATOM 1836 O O . ARG A 1 247 ? -14.172 24.406 21.062 1 95.44 247 ARG A O 1
ATOM 1843 N N . ASP A 1 248 ? -13.234 26.25 20.391 1 97.25 248 ASP A N 1
ATOM 1844 C CA . ASP A 1 248 ? -14.344 26.859 19.672 1 97.25 248 ASP A CA 1
ATOM 1845 C C . ASP A 1 248 ? -13.875 27.484 18.375 1 97.25 248 ASP A C 1
ATOM 1847 O O . ASP A 1 248 ? -13.289 28.578 18.375 1 97.25 248 ASP A O 1
ATOM 1851 N N . LEU A 1 249 ? -14.234 26.828 17.266 1 98.06 249 LEU A N 1
ATOM 1852 C CA . LEU A 1 249 ? -13.688 27.203 15.969 1 98.06 249 LEU A CA 1
ATOM 1853 C C . LEU A 1 249 ? -14.172 28.594 15.555 1 98.06 249 LEU A C 1
ATOM 1855 O O . LEU A 1 249 ? -13.406 29.391 15.008 1 98.06 249 LEU A O 1
ATOM 1859 N N . GLU A 1 250 ? -15.406 28.922 15.797 1 97.69 250 GLU A N 1
ATOM 1860 C CA . GLU A 1 250 ? -15.961 30.219 15.445 1 97.69 250 GLU A CA 1
ATOM 1861 C C . GLU A 1 250 ? -15.32 31.328 16.281 1 97.69 250 GLU A C 1
ATOM 1863 O O . GLU A 1 250 ? -14.969 32.375 15.742 1 97.69 250 GLU A O 1
ATOM 1868 N N . ALA A 1 251 ? -15.172 31.078 17.547 1 98.12 251 ALA A N 1
ATOM 1869 C CA . ALA A 1 251 ? -14.516 32.062 18.406 1 98.12 251 ALA A CA 1
ATOM 1870 C C . ALA A 1 251 ? -13.07 32.312 17.969 1 98.12 251 ALA A C 1
ATOM 1872 O O . ALA A 1 251 ? -12.602 33.438 17.953 1 98.12 251 ALA A O 1
ATOM 1873 N N . LEU A 1 252 ? -12.422 31.203 17.703 1 98.62 252 LEU A N 1
ATOM 1874 C CA . LEU A 1 252 ? -11.047 31.328 17.234 1 98.62 252 LEU A CA 1
ATOM 1875 C C . LEU A 1 252 ? -10.992 32.094 15.914 1 98.62 252 LEU A C 1
ATOM 1877 O O . LEU A 1 252 ? -10.102 32.938 15.711 1 98.62 252 LEU A O 1
ATOM 1881 N N . ALA A 1 253 ? -11.922 31.859 15.008 1 98.69 253 ALA A N 1
ATOM 1882 C CA . ALA A 1 253 ? -11.984 32.594 13.75 1 98.69 253 ALA A CA 1
ATOM 1883 C C . ALA A 1 253 ? -12.156 34.094 13.992 1 98.69 253 ALA A C 1
ATOM 1885 O O . ALA A 1 253 ? -11.531 34.906 13.312 1 98.69 253 ALA A O 1
ATOM 1886 N N . SER A 1 254 ? -12.984 34.438 14.93 1 98.38 254 SER A N 1
ATOM 1887 C CA . SER A 1 254 ? -13.18 35.844 15.281 1 98.38 254 SER A CA 1
ATOM 1888 C C . SER A 1 254 ? -11.891 36.469 15.797 1 98.38 254 SER A C 1
ATOM 1890 O O . SER A 1 254 ? -11.555 37.594 15.438 1 98.38 254 SER A O 1
ATOM 1892 N N . ARG A 1 255 ? -11.18 35.75 16.641 1 98.5 255 ARG A N 1
ATOM 1893 C CA . ARG A 1 255 ? -9.906 36.219 17.156 1 98.5 255 ARG A CA 1
ATOM 1894 C C . ARG A 1 255 ? -8.898 36.438 16.031 1 98.5 255 ARG A C 1
ATOM 1896 O O . ARG A 1 255 ? -8.164 37.438 16.031 1 98.5 255 ARG A O 1
ATOM 1903 N N . ILE A 1 256 ? -8.867 35.5 15.102 1 98.88 256 ILE A N 1
ATOM 1904 C CA . ILE A 1 256 ? -7.973 35.594 13.953 1 98.88 256 ILE A CA 1
ATOM 1905 C C . ILE A 1 256 ? -8.328 36.812 13.109 1 98.88 256 ILE A C 1
ATOM 1907 O O . ILE A 1 256 ? -7.445 37.562 12.711 1 98.88 256 ILE A O 1
ATOM 1911 N N . ARG A 1 257 ? -9.617 37 12.883 1 98.62 257 ARG A N 1
ATOM 1912 C CA . ARG A 1 257 ? -10.086 38.156 12.133 1 98.62 257 ARG A CA 1
ATOM 1913 C C . ARG A 1 257 ? -9.617 39.438 12.789 1 98.62 257 ARG A C 1
ATOM 1915 O O . ARG A 1 257 ? -9.117 40.344 12.109 1 98.62 257 ARG A O 1
ATOM 1922 N N . ASP A 1 258 ? -9.727 39.531 14.062 1 98.19 258 ASP A N 1
ATOM 1923 C CA . ASP A 1 258 ? -9.391 40.75 14.805 1 98.19 258 ASP A CA 1
ATOM 1924 C C . ASP A 1 258 ? -7.883 41 14.773 1 98.19 258 ASP A C 1
ATOM 1926 O O . ASP A 1 258 ? -7.441 42.125 14.953 1 98.19 258 ASP A O 1
ATOM 1930 N N . ALA A 1 259 ? -7.109 39.969 14.602 1 98.69 259 ALA A N 1
ATOM 1931 C CA . ALA A 1 259 ? -5.652 40.094 14.555 1 98.69 259 ALA A CA 1
ATOM 1932 C C . ALA A 1 259 ? -5.184 40.562 13.18 1 98.69 259 ALA A C 1
ATOM 1934 O O . ALA A 1 259 ? -4.043 41 13.023 1 98.69 259 ALA A O 1
ATOM 1935 N N . LEU A 1 260 ? -6.039 40.438 12.18 1 98.81 260 LEU A N 1
ATOM 1936 C CA . LEU A 1 260 ? -5.695 40.812 10.82 1 98.81 260 LEU A CA 1
ATOM 1937 C C . LEU A 1 260 ? -5.742 42.344 10.672 1 98.81 260 LEU A C 1
ATOM 1939 O O . LEU A 1 260 ? -6.551 43 11.32 1 98.81 260 LEU A O 1
ATOM 1943 N N . ALA A 1 261 ? -4.906 42.875 9.773 1 98.5 261 ALA A N 1
ATOM 1944 C CA . ALA A 1 261 ? -5.074 44.25 9.297 1 98.5 261 ALA A CA 1
ATOM 1945 C C . ALA A 1 261 ? -6.352 44.406 8.477 1 98.5 261 ALA A C 1
ATOM 1947 O O . ALA A 1 261 ? -6.855 43.406 7.922 1 98.5 261 ALA A O 1
ATOM 1948 N N . PRO A 1 262 ? -6.855 45.656 8.477 1 97.81 262 PRO A N 1
ATOM 1949 C CA . PRO A 1 262 ? -7.977 45.844 7.551 1 97.81 262 PRO A CA 1
ATOM 1950 C C . PRO A 1 262 ? -7.656 45.375 6.129 1 97.81 262 PRO A C 1
ATOM 1952 O O . PRO A 1 262 ? -6.633 45.781 5.566 1 97.81 262 PRO A O 1
ATOM 1955 N N . GLY A 1 263 ? -8.477 44.5 5.648 1 97.75 263 GLY A N 1
ATOM 1956 C CA . GLY A 1 263 ? -8.258 44 4.305 1 97.75 263 GLY A CA 1
ATOM 1957 C C . GLY A 1 263 ? -7.375 42.75 4.273 1 97.75 263 GLY A C 1
ATOM 1958 O O . GLY A 1 263 ? -7.242 42.125 3.234 1 97.75 263 GLY A O 1
ATOM 1959 N N . GLY A 1 264 ? -6.82 42.406 5.414 1 98.62 264 GLY A N 1
ATOM 1960 C CA . GLY A 1 264 ? -5.98 41.219 5.496 1 98.62 264 GLY A CA 1
ATOM 1961 C C . GLY A 1 264 ? -6.75 39.938 5.281 1 98.62 264 GLY A C 1
ATOM 1962 O O . GLY A 1 264 ? -7.98 39.938 5.277 1 98.62 264 GLY A O 1
ATOM 1963 N N . ILE A 1 265 ? -6.008 38.812 5.027 1 98.81 265 ILE A N 1
ATOM 1964 C CA . ILE A 1 265 ? -6.695 37.531 4.746 1 98.81 265 ILE A CA 1
ATOM 1965 C C . ILE A 1 265 ? -6.23 36.469 5.727 1 98.81 265 ILE A C 1
ATOM 1967 O O . ILE A 1 265 ? -5.082 36.5 6.18 1 98.81 265 ILE A O 1
ATOM 1971 N N . PHE A 1 266 ? -7.152 35.594 6.031 1 98.88 266 PHE A N 1
ATOM 1972 C CA . PHE A 1 266 ? -6.859 34.344 6.715 1 98.88 266 PHE A CA 1
ATOM 1973 C C . PHE A 1 266 ? -6.883 33.156 5.738 1 98.88 266 PHE A C 1
ATOM 1975 O O . PHE A 1 266 ? -7.785 33.062 4.906 1 98.88 266 PHE A O 1
ATOM 1982 N N . VAL A 1 267 ? -5.859 32.312 5.809 1 98.94 267 VAL A N 1
ATOM 1983 C CA . VAL A 1 267 ? -5.754 31.141 4.945 1 98.94 267 VAL A CA 1
ATOM 1984 C C . VAL A 1 267 ? -5.688 29.875 5.797 1 98.94 267 VAL A C 1
ATOM 1986 O O . VAL A 1 267 ? -4.75 29.703 6.578 1 98.94 267 VAL A O 1
ATOM 1989 N N . SER A 1 268 ? -6.711 29.062 5.66 1 98.81 268 SER A N 1
ATOM 1990 C CA . SER A 1 268 ? -6.746 27.75 6.301 1 98.81 268 SER A CA 1
ATOM 1991 C C . SER A 1 268 ? -6.422 26.641 5.305 1 98.81 268 SER A C 1
ATOM 1993 O O . SER A 1 268 ? -6.977 26.609 4.207 1 98.81 268 SER A O 1
ATOM 1995 N N . PHE A 1 269 ? -5.516 25.75 5.66 1 98.56 269 PHE A N 1
ATOM 1996 C CA . PHE A 1 269 ? -5.117 24.609 4.84 1 98.56 269 PHE A CA 1
ATOM 1997 C C . PHE A 1 269 ? -5.289 23.312 5.605 1 98.56 269 PHE A C 1
ATOM 1999 O O . PHE A 1 269 ? -4.367 22.859 6.297 1 98.56 269 PHE A O 1
ATOM 2006 N N . HIS A 1 270 ? -6.445 22.656 5.523 1 98.25 270 HIS A N 1
ATOM 2007 C CA . HIS A 1 270 ? -6.863 21.5 6.305 1 98.25 270 HIS A CA 1
ATOM 2008 C C . HIS A 1 270 ? -7.613 20.484 5.434 1 98.25 270 HIS A C 1
ATOM 2010 O O . HIS A 1 270 ? -8.117 20.844 4.367 1 98.25 270 HIS A O 1
ATOM 2016 N N . GLU A 1 271 ? -7.562 19.297 5.91 1 95.25 271 GLU A N 1
ATOM 2017 C CA . GLU A 1 271 ? -8.406 18.312 5.223 1 95.25 271 GLU A CA 1
ATOM 2018 C C . GLU A 1 271 ? -9.883 18.547 5.527 1 95.25 271 GLU A C 1
ATOM 2020 O O . GLU A 1 271 ? -10.219 19.219 6.512 1 95.25 271 GLU A O 1
ATOM 2025 N N . GLY A 1 272 ? -10.812 18.094 4.676 1 96.12 272 GLY A N 1
ATOM 2026 C CA . GLY A 1 272 ? -12.258 18.078 4.805 1 96.12 272 GLY A CA 1
ATOM 2027 C C . GLY A 1 272 ? -12.891 16.797 4.281 1 96.12 272 GLY A C 1
ATOM 2028 O O . GLY A 1 272 ? -12.844 16.516 3.08 1 96.12 272 GLY A O 1
ATOM 2029 N N . LEU A 1 273 ? -13.484 16.109 5.23 1 97.94 273 LEU A N 1
ATOM 2030 C CA . LEU A 1 273 ? -14.102 14.852 4.832 1 97.94 273 LEU A CA 1
ATOM 2031 C C . LEU A 1 273 ? -15.43 15.102 4.121 1 97.94 273 LEU A C 1
ATOM 2033 O O . LEU A 1 273 ? -16.156 16.031 4.461 1 97.94 273 LEU A O 1
ATOM 2037 N N . THR A 1 274 ? -15.695 14.312 3.111 1 97.94 274 THR A N 1
ATOM 2038 C CA . THR A 1 274 ? -16.906 14.391 2.309 1 97.94 274 THR A CA 1
ATOM 2039 C C . THR A 1 274 ? -17.625 13.039 2.27 1 97.94 274 THR A C 1
ATOM 2041 O O . THR A 1 274 ? -17.141 12.062 2.854 1 97.94 274 THR A O 1
ATOM 2044 N N . ASP A 1 275 ? -18.875 13 1.713 1 97.94 275 ASP A N 1
ATOM 2045 C CA . ASP A 1 275 ? -19.625 11.766 1.49 1 97.94 275 ASP A CA 1
ATOM 2046 C C . ASP A 1 275 ? -19.844 11.016 2.799 1 97.94 275 ASP A C 1
ATOM 2048 O O . ASP A 1 275 ? -19.516 9.836 2.906 1 97.94 275 ASP A O 1
ATOM 2052 N N . GLU A 1 276 ? -20.375 11.742 3.756 1 98 276 GLU A N 1
ATOM 2053 C CA . GLU A 1 276 ? -20.641 11.195 5.082 1 98 276 GLU A CA 1
ATOM 2054 C C . GLU A 1 276 ? -19.359 10.656 5.727 1 98 276 GLU A C 1
ATOM 2056 O O . GLU A 1 276 ? -19.359 9.57 6.305 1 98 276 GLU A O 1
ATOM 2061 N N . ARG A 1 277 ? -18.188 11.305 5.477 1 98 277 ARG A N 1
ATOM 2062 C CA . ARG A 1 277 ? -16.891 11.086 6.102 1 98 277 ARG A CA 1
ATOM 2063 C C . ARG A 1 277 ? -16.234 9.812 5.574 1 98 277 ARG A C 1
ATOM 2065 O O . ARG A 1 277 ? -15.398 9.211 6.258 1 98 277 ARG A O 1
ATOM 2072 N N . THR A 1 278 ? -16.609 9.43 4.336 1 98.69 278 THR A N 1
ATOM 2073 C CA . THR A 1 278 ? -15.977 8.25 3.748 1 98.69 278 THR A CA 1
ATOM 2074 C C . THR A 1 278 ? -14.977 8.656 2.67 1 98.69 278 THR A C 1
ATOM 2076 O O . THR A 1 278 ? -14.414 7.797 1.983 1 98.69 278 THR A O 1
ATOM 2079 N N . ARG A 1 279 ? -14.773 9.945 2.553 1 98.06 279 ARG A N 1
ATOM 2080 C CA . ARG A 1 279 ? -13.812 10.5 1.614 1 98.06 279 ARG A CA 1
ATOM 2081 C C . ARG A 1 279 ? -13.133 11.742 2.195 1 98.06 279 ARG A C 1
ATOM 2083 O O . ARG A 1 279 ? -13.719 12.453 3.008 1 98.06 279 ARG A O 1
ATOM 2090 N N . PRO A 1 280 ? -11.883 12.039 1.635 1 97.81 280 PRO A N 1
ATOM 2091 C CA . PRO A 1 280 ? -11.023 11.227 0.777 1 97.81 280 PRO A CA 1
ATOM 2092 C C . PRO A 1 280 ? -10.391 10.047 1.522 1 97.81 280 PRO A C 1
ATOM 2094 O O . PRO A 1 280 ? -10.109 10.156 2.717 1 97.81 280 PRO A O 1
ATOM 2097 N N . GLU A 1 281 ? -10.062 8.969 0.83 1 97.88 281 GLU A N 1
ATOM 2098 C CA . GLU A 1 281 ? -9.539 7.738 1.415 1 97.88 281 GLU A CA 1
ATOM 2099 C C . GLU A 1 281 ? -8.266 8.008 2.213 1 97.88 281 GLU A C 1
ATOM 2101 O O . GLU A 1 281 ? -8.086 7.465 3.303 1 97.88 281 GLU A O 1
ATOM 2106 N N . ALA A 1 282 ? -7.418 8.859 1.71 1 96.44 282 ALA A N 1
ATOM 2107 C CA . ALA A 1 282 ? -6.129 9.148 2.336 1 96.44 282 ALA A CA 1
ATOM 2108 C C . ALA A 1 282 ? -6.316 9.664 3.76 1 96.44 282 ALA A C 1
ATOM 2110 O O . ALA A 1 282 ? -5.535 9.328 4.652 1 96.44 282 ALA A O 1
ATOM 2111 N N . HIS A 1 283 ? -7.285 10.43 3.998 1 97.06 283 HIS A N 1
ATOM 2112 C CA . HIS A 1 283 ? -7.504 11.031 5.309 1 97.06 283 HIS A CA 1
ATOM 2113 C C . HIS A 1 283 ? -8.336 10.117 6.203 1 97.06 283 HIS A C 1
ATOM 2115 O O . HIS A 1 283 ? -8.086 10.031 7.41 1 97.06 283 HIS A O 1
ATOM 2121 N N . VAL A 1 284 ? -9.328 9.43 5.602 1 97.94 284 VAL A N 1
ATOM 2122 C CA . VAL A 1 284 ? -10.156 8.516 6.379 1 97.94 284 VAL A CA 1
ATOM 2123 C C . VAL A 1 284 ? -9.297 7.398 6.961 1 97.94 284 VAL A C 1
ATOM 2125 O O . VAL A 1 284 ? -9.336 7.137 8.164 1 97.94 284 VAL A O 1
ATOM 2128 N N . VAL A 1 285 ? -8.43 6.84 6.117 1 96.81 285 VAL A N 1
ATOM 2129 C CA . VAL A 1 285 ? -7.586 5.727 6.539 1 96.81 285 VAL A CA 1
ATOM 2130 C C . VAL A 1 285 ? -6.383 6.258 7.316 1 96.81 285 VAL A C 1
ATOM 2132 O O . VAL A 1 285 ? -6.012 5.703 8.352 1 96.81 285 VAL A O 1
ATOM 2135 N N . GLY A 1 286 ? -5.848 7.332 6.871 1 95.06 286 GLY A N 1
ATOM 2136 C CA . GLY A 1 286 ? -4.629 7.867 7.457 1 95.06 286 GLY A CA 1
ATOM 2137 C C . GLY A 1 286 ? -4.809 8.328 8.891 1 95.06 286 GLY A C 1
ATOM 2138 O O . GLY A 1 286 ? -3.855 8.328 9.672 1 95.06 286 GLY A O 1
ATOM 2139 N N . ARG A 1 287 ? -5.977 8.711 9.281 1 93.94 287 ARG A N 1
ATOM 2140 C CA . ARG A 1 287 ? -6.215 9.25 10.617 1 93.94 287 ARG A CA 1
ATOM 2141 C C . ARG A 1 287 ? -7.016 8.266 11.469 1 93.94 287 ARG A C 1
ATOM 2143 O O . ARG A 1 287 ? -7.477 8.609 12.562 1 93.94 287 ARG A O 1
ATOM 2150 N N . LEU A 1 288 ? -7.168 7.047 11.008 1 95.12 288 LEU A N 1
ATOM 2151 C CA . LEU A 1 288 ? -8.047 6.062 11.617 1 95.12 288 LEU A CA 1
ATOM 2152 C C . LEU A 1 288 ? -7.562 5.688 13.016 1 95.12 288 LEU A C 1
ATOM 2154 O O . LEU A 1 288 ? -8.344 5.691 13.969 1 95.12 288 LEU A O 1
ATOM 2158 N N . ALA A 1 289 ? -6.285 5.387 13.141 1 92.88 289 ALA A N 1
ATOM 2159 C CA . ALA A 1 289 ? -5.746 4.957 14.43 1 92.88 289 ALA A CA 1
ATOM 2160 C C . ALA A 1 289 ? -5.91 6.047 15.484 1 92.88 289 ALA A C 1
ATOM 2162 O O . ALA A 1 289 ? -6.324 5.77 16.609 1 92.88 289 ALA A O 1
ATOM 2163 N N . THR A 1 290 ? -5.586 7.246 15.078 1 91.06 290 THR A N 1
ATOM 2164 C CA . THR A 1 290 ? -5.734 8.375 15.984 1 91.06 290 THR A CA 1
ATOM 2165 C C . THR A 1 290 ? -7.195 8.57 16.375 1 91.06 290 THR A C 1
ATOM 2167 O O . THR A 1 290 ? -7.504 8.812 17.547 1 91.06 290 THR A O 1
ATOM 2170 N N . ALA A 1 291 ? -8.055 8.438 15.445 1 93.5 291 ALA A N 1
ATOM 2171 C CA . ALA A 1 291 ? -9.484 8.57 15.703 1 93.5 291 ALA A CA 1
ATOM 2172 C C . ALA A 1 291 ? -9.977 7.48 16.641 1 93.5 291 ALA A C 1
ATOM 2174 O O . ALA A 1 291 ? -10.75 7.75 17.562 1 93.5 291 ALA A O 1
ATOM 2175 N N . LEU A 1 292 ? -9.5 6.289 16.453 1 93.62 292 LEU A N 1
ATOM 2176 C CA . LEU A 1 292 ? -9.914 5.156 17.281 1 93.62 292 LEU A CA 1
ATOM 2177 C C . LEU A 1 292 ? -9.43 5.328 18.719 1 93.62 292 LEU A C 1
ATOM 2179 O O . LEU A 1 292 ? -10.016 4.773 19.641 1 93.62 292 LEU A O 1
ATOM 2183 N N . ARG A 1 293 ? -8.398 6.098 18.891 1 90.94 293 ARG A N 1
ATOM 2184 C CA . ARG A 1 293 ? -7.871 6.383 20.234 1 90.94 293 ARG A CA 1
ATOM 2185 C C . ARG A 1 293 ? -8.617 7.543 20.875 1 90.94 293 ARG A C 1
ATOM 2187 O O . ARG A 1 293 ? -8.219 8.031 21.938 1 90.94 293 ARG A O 1
ATOM 2194 N N . GLY A 1 294 ? -9.586 8.008 20.172 1 88.88 294 GLY A N 1
ATOM 2195 C CA . GLY A 1 294 ? -10.438 9.023 20.781 1 88.88 294 GLY A CA 1
ATOM 2196 C C . GLY A 1 294 ? -10.156 10.422 20.25 1 88.88 294 GLY A C 1
ATOM 2197 O O . GLY A 1 294 ? -10.758 11.391 20.734 1 88.88 294 GLY A O 1
ATOM 2198 N N . GLN A 1 295 ? -9.305 10.508 19.297 1 87.88 295 GLN A N 1
ATOM 2199 C CA . GLN A 1 295 ? -8.945 11.805 18.734 1 87.88 295 GLN A CA 1
ATOM 2200 C C . GLN A 1 295 ? -9.406 11.922 17.281 1 87.88 295 GLN A C 1
ATOM 2202 O O . GLN A 1 295 ? -8.594 12.125 16.375 1 87.88 295 GLN A O 1
ATOM 2207 N N . ASP A 1 296 ? -10.648 11.859 17.125 1 89.88 296 ASP A N 1
ATOM 2208 C CA . ASP A 1 296 ? -11.234 12.078 15.812 1 89.88 296 ASP A CA 1
ATOM 2209 C C . ASP A 1 296 ? -11.289 13.562 15.477 1 89.88 296 ASP A C 1
ATOM 2211 O O . ASP A 1 296 ? -12.312 14.211 15.672 1 89.88 296 ASP A O 1
ATOM 2215 N N . LEU A 1 297 ? -10.273 14.078 14.836 1 87.44 297 LEU A N 1
ATOM 2216 C CA . LEU A 1 297 ? -10.031 15.516 14.727 1 87.44 297 LEU A CA 1
ATOM 2217 C C . LEU A 1 297 ? -10.375 16.016 13.328 1 87.44 297 LEU A C 1
ATOM 2219 O O . LEU A 1 297 ? -10.359 17.219 13.078 1 87.44 297 LEU A O 1
ATOM 2223 N N . SER A 1 298 ? -10.797 15.156 12.469 1 92.69 298 SER A N 1
ATOM 2224 C CA . SER A 1 298 ? -10.977 15.555 11.078 1 92.69 298 SER A CA 1
ATOM 2225 C C . SER A 1 298 ? -12.211 16.438 10.914 1 92.69 298 SER A C 1
ATOM 2227 O O . SER A 1 298 ? -13.234 16.219 11.555 1 92.69 298 SER A O 1
ATOM 2229 N N . PHE A 1 299 ? -12.086 17.422 10.102 1 96 299 PHE A N 1
ATOM 2230 C CA . PHE A 1 299 ? -13.211 18.297 9.781 1 96 299 PHE A CA 1
ATOM 2231 C C . PHE A 1 299 ? -14.078 17.672 8.695 1 96 299 PHE A C 1
ATOM 2233 O O . PHE A 1 299 ? -13.57 16.984 7.805 1 96 299 PHE A O 1
ATOM 2240 N N . ASP A 1 300 ? -15.383 17.953 8.867 1 96.56 300 ASP A N 1
ATOM 2241 C CA . ASP A 1 300 ? -16.234 17.828 7.691 1 96.56 300 ASP A CA 1
ATOM 2242 C C . ASP A 1 300 ? -16 18.969 6.703 1 96.56 300 ASP A C 1
ATOM 2244 O O . ASP A 1 300 ? -15.828 20.109 7.109 1 96.56 300 ASP A O 1
ATOM 2248 N N . ALA A 1 301 ? -16 18.594 5.473 1 96.69 301 ALA A N 1
ATOM 2249 C CA . ALA A 1 301 ? -15.906 19.656 4.469 1 96.69 301 ALA A CA 1
ATOM 2250 C C . ALA A 1 301 ? -16.969 20.719 4.691 1 96.69 301 ALA A C 1
ATOM 2252 O O . ALA A 1 301 ? -18.125 20.406 4.949 1 96.69 301 ALA A O 1
ATOM 2253 N N . GLY A 1 302 ? -16.516 22 4.676 1 97 302 GLY A N 1
ATOM 2254 C CA . GLY A 1 302 ? -17.453 23.109 4.852 1 97 302 GLY A CA 1
ATOM 2255 C C . GLY A 1 302 ? -17.453 23.672 6.258 1 97 302 GLY A C 1
ATOM 2256 O O . GLY A 1 302 ? -17.906 24.797 6.484 1 97 302 GLY A O 1
ATOM 2257 N N . ARG A 1 303 ? -16.984 22.906 7.227 1 97.38 303 ARG A N 1
ATOM 2258 C CA . ARG A 1 303 ? -17 23.344 8.617 1 97.38 303 ARG A CA 1
ATOM 2259 C C . ARG A 1 303 ? -16.188 24.625 8.805 1 97.38 303 ARG A C 1
ATOM 2261 O O . ARG A 1 303 ? -16.641 25.562 9.453 1 97.38 303 ARG A O 1
ATOM 2268 N N . ILE A 1 304 ? -15 24.688 8.266 1 98.19 304 ILE A N 1
ATOM 2269 C CA . ILE A 1 304 ? -14.125 25.844 8.414 1 98.19 304 ILE A CA 1
ATOM 2270 C C . ILE A 1 304 ? -14.703 27.031 7.648 1 98.19 304 ILE A C 1
ATOM 2272 O O . ILE A 1 304 ? -14.727 28.141 8.156 1 98.19 304 ILE A O 1
ATOM 2276 N N . THR A 1 305 ? -15.18 26.734 6.477 1 97.81 305 THR A N 1
ATOM 2277 C CA . THR A 1 305 ? -15.812 27.781 5.688 1 97.81 305 THR A CA 1
ATOM 2278 C C . THR A 1 305 ? -16.953 28.438 6.465 1 97.81 305 THR A C 1
ATOM 2280 O O . THR A 1 305 ? -17.047 29.656 6.535 1 97.81 305 THR A O 1
ATOM 2283 N N . SER A 1 306 ? -17.797 27.625 7.016 1 98.12 306 SER A N 1
ATOM 2284 C CA . SER A 1 306 ? -18.938 28.125 7.785 1 98.12 306 SER A CA 1
ATOM 2285 C C . SER A 1 306 ? -18.484 28.938 8.992 1 98.12 306 SER A C 1
ATOM 2287 O O . SER A 1 306 ? -19.078 29.969 9.305 1 98.12 306 SER A O 1
ATOM 2289 N N . ALA A 1 307 ? -17.469 28.484 9.648 1 98.5 307 ALA A N 1
ATOM 2290 C CA . ALA A 1 307 ? -16.938 29.188 10.812 1 98.5 307 ALA A CA 1
ATOM 2291 C C . ALA A 1 307 ? -16.406 30.562 10.414 1 98.5 307 ALA A C 1
ATOM 2293 O O . ALA A 1 307 ? -16.609 31.547 11.133 1 98.5 307 ALA A O 1
ATOM 2294 N N . LEU A 1 308 ? -15.742 30.672 9.289 1 98.62 308 LEU A N 1
ATOM 2295 C CA . LEU A 1 308 ? -15.211 31.938 8.812 1 98.62 308 LEU A CA 1
ATOM 2296 C C . LEU A 1 308 ? -16.344 32.906 8.484 1 98.62 308 LEU A C 1
ATOM 2298 O O . LEU A 1 308 ? -16.297 34.094 8.867 1 98.62 308 LEU A O 1
ATOM 2302 N N . GLU A 1 309 ? -17.344 32.406 7.836 1 98.38 309 GLU A N 1
ATOM 2303 C CA . GLU A 1 309 ? -18.484 33.219 7.48 1 98.38 309 GLU A CA 1
ATOM 2304 C C . GLU A 1 309 ? -19.188 33.75 8.727 1 98.38 309 GLU A C 1
ATOM 2306 O O . GLU A 1 309 ? -19.5 34.938 8.805 1 98.38 309 GLU A O 1
ATOM 2311 N N . ARG A 1 310 ? -19.375 32.906 9.641 1 98.31 310 ARG A N 1
ATOM 2312 C CA . ARG A 1 310 ? -20.062 33.281 10.867 1 98.31 310 ARG A CA 1
ATOM 2313 C C . ARG A 1 310 ? -19.25 34.281 11.688 1 98.31 310 ARG A C 1
ATOM 2315 O O . ARG A 1 310 ? -19.797 35.094 12.422 1 98.31 310 ARG A O 1
ATOM 2322 N N . ALA A 1 311 ? -17.969 34.188 11.539 1 98.38 311 ALA A N 1
ATOM 2323 C CA . ALA A 1 311 ? -17.062 35.062 12.258 1 98.38 311 ALA A CA 1
ATOM 2324 C C . ALA A 1 311 ? -16.953 36.438 11.57 1 98.38 311 ALA A C 1
ATOM 2326 O O . ALA A 1 311 ? -16.312 37.344 12.086 1 98.38 311 ALA A O 1
ATOM 2327 N N . GLY A 1 312 ? -17.516 36.562 10.352 1 98.06 312 GLY A N 1
ATOM 2328 C CA . GLY A 1 312 ? -17.609 37.875 9.711 1 98.06 312 GLY A CA 1
ATOM 2329 C C . GLY A 1 312 ? -16.594 38.062 8.602 1 98.06 312 GLY A C 1
ATOM 2330 O O . GLY A 1 312 ? -16.422 39.156 8.094 1 98.06 312 GLY A O 1
ATOM 2331 N N . PHE A 1 313 ? -15.914 37.031 8.211 1 98.75 313 PHE A N 1
ATOM 2332 C CA . PHE A 1 313 ? -15.016 37.125 7.066 1 98.75 313 PHE A CA 1
ATOM 2333 C C . PHE A 1 313 ? -15.797 37.375 5.781 1 98.75 313 PHE A C 1
ATOM 2335 O O . PHE A 1 313 ? -16.906 36.844 5.617 1 98.75 313 PHE A O 1
ATOM 2342 N N . LEU A 1 314 ? -15.203 38.062 4.906 1 97.94 314 LEU A N 1
ATOM 2343 C CA . LEU A 1 314 ? -15.789 38.344 3.598 1 97.94 314 LEU A CA 1
ATOM 2344 C C . LEU A 1 314 ? -15.109 37.531 2.512 1 97.94 314 LEU A C 1
ATOM 2346 O O . LEU A 1 314 ? -13.984 37.062 2.689 1 97.94 314 LEU A O 1
ATOM 2350 N N . ASP A 1 315 ? -15.828 37.25 1.371 1 97.31 315 ASP A N 1
ATOM 2351 C CA . ASP A 1 315 ? -15.297 36.625 0.167 1 97.31 315 ASP A CA 1
ATOM 2352 C C . ASP A 1 315 ? -14.656 35.281 0.491 1 97.31 315 ASP A C 1
ATOM 2354 O O . ASP A 1 315 ? -13.523 35.031 0.077 1 97.31 315 ASP A O 1
ATOM 2358 N N . VAL A 1 316 ? -15.359 34.562 1.32 1 98.38 316 VAL A N 1
ATOM 2359 C CA . VAL A 1 316 ? -14.82 33.281 1.731 1 98.38 316 VAL A CA 1
ATOM 2360 C C . VAL A 1 316 ? -14.82 32.312 0.545 1 98.38 316 VAL A C 1
ATOM 2362 O O . VAL A 1 316 ? -15.852 32.094 -0.097 1 98.38 316 VAL A O 1
ATOM 2365 N N . THR A 1 317 ? -13.688 31.75 0.199 1 97.81 317 THR A N 1
ATOM 2366 C CA . THR A 1 317 ? -13.547 30.797 -0.895 1 97.81 317 THR A CA 1
ATOM 2367 C C . THR A 1 317 ? -12.914 29.484 -0.399 1 97.81 317 THR A C 1
ATOM 2369 O O . THR A 1 317 ? -12.266 29.469 0.648 1 97.81 317 THR A O 1
ATOM 2372 N N . SER A 1 318 ? -13.172 28.453 -1.069 1 97.69 318 SER A N 1
ATOM 2373 C CA . SER A 1 318 ? -12.617 27.141 -0.773 1 97.69 318 SER A CA 1
ATOM 2374 C C . SER A 1 318 ? -12.281 26.375 -2.053 1 97.69 318 SER A C 1
ATOM 2376 O O . SER A 1 318 ? -13.07 26.359 -2.998 1 97.69 318 SER A O 1
ATOM 2378 N N . ARG A 1 319 ? -11.094 25.781 -2.1 1 96.88 319 ARG A N 1
ATOM 2379 C CA . ARG A 1 319 ? -10.742 24.922 -3.227 1 96.88 319 ARG A CA 1
ATOM 2380 C C . ARG A 1 319 ? -9.906 23.719 -2.768 1 96.88 319 ARG A C 1
ATOM 2382 O O . ARG A 1 319 ? -9.195 23.812 -1.766 1 96.88 319 ARG A O 1
ATOM 2389 N N . THR A 1 320 ? -9.969 22.688 -3.494 1 97.44 320 THR A N 1
ATOM 2390 C CA . THR A 1 320 ? -9.18 21.5 -3.205 1 97.44 320 THR A CA 1
ATOM 2391 C C . THR A 1 320 ? -7.773 21.625 -3.785 1 97.44 320 THR A C 1
ATOM 2393 O O . THR A 1 320 ? -7.602 22.109 -4.906 1 97.44 320 THR A O 1
ATOM 2396 N N . VAL A 1 321 ? -6.781 21.281 -2.986 1 97.81 321 VAL A N 1
ATOM 2397 C CA . VAL A 1 321 ? -5.387 21.203 -3.414 1 97.81 321 VAL A CA 1
ATOM 2398 C C . VAL A 1 321 ? -4.898 19.766 -3.295 1 97.81 321 VAL A C 1
ATOM 2400 O O . VAL A 1 321 ? -4.934 19.172 -2.211 1 97.81 321 VAL A O 1
ATOM 2403 N N . GLU A 1 322 ? -4.492 19.172 -4.438 1 96.31 322 GLU A N 1
ATOM 2404 C CA . GLU A 1 322 ? -3.887 17.844 -4.395 1 96.31 322 GLU A CA 1
ATOM 2405 C C . GLU A 1 322 ? -2.473 17.906 -3.824 1 96.31 322 GLU A C 1
ATOM 2407 O O . GLU A 1 322 ? -1.696 18.797 -4.164 1 96.31 322 GLU A O 1
ATOM 2412 N N . THR A 1 323 ? -2.186 17.062 -2.875 1 96.88 323 THR A N 1
ATOM 2413 C CA . THR A 1 323 ? -0.872 17.016 -2.242 1 96.88 323 THR A CA 1
ATOM 2414 C C . THR A 1 323 ? -0.35 15.578 -2.184 1 96.88 323 THR A C 1
ATOM 2416 O O . THR A 1 323 ? -1.103 14.633 -2.408 1 96.88 323 THR A O 1
ATOM 2419 N N . PRO A 1 324 ? 0.932 15.352 -1.888 1 94.81 324 PRO A N 1
ATOM 2420 C CA . PRO A 1 324 ? 1.495 14.008 -1.716 1 94.81 324 PRO A CA 1
ATOM 2421 C C . PRO A 1 324 ? 0.96 13.305 -0.475 1 94.81 324 PRO A C 1
ATOM 2423 O O . PRO A 1 324 ? 1.182 12.102 -0.302 1 94.81 324 PRO A O 1
ATOM 2426 N N . PHE A 1 325 ? 0.256 13.977 0.369 1 95.19 325 PHE A N 1
ATOM 2427 C CA . PHE A 1 325 ? -0.236 13.391 1.607 1 95.19 325 PHE A CA 1
ATOM 2428 C C . PHE A 1 325 ? -1.755 13.492 1.691 1 95.19 325 PHE A C 1
ATOM 2430 O O . PHE A 1 325 ? -2.318 13.547 2.785 1 95.19 325 PHE A O 1
ATOM 2437 N N . GLY A 1 326 ? -2.389 13.523 0.511 1 95.56 326 GLY A N 1
ATOM 2438 C CA . GLY A 1 326 ? -3.838 13.562 0.41 1 95.56 326 GLY A CA 1
ATOM 2439 C C . GLY A 1 326 ? -4.375 14.945 0.068 1 95.56 326 GLY A C 1
ATOM 2440 O O . GLY A 1 326 ? -3.721 15.953 0.335 1 95.56 326 GLY A O 1
ATOM 2441 N N . PRO A 1 327 ? -5.551 15 -0.518 1 97.12 327 PRO A N 1
ATOM 2442 C CA . PRO A 1 327 ? -6.125 16.312 -0.861 1 97.12 327 PRO A CA 1
ATOM 2443 C C . PRO A 1 327 ? -6.484 17.141 0.369 1 97.12 327 PRO A C 1
ATOM 2445 O O . PRO A 1 327 ? -7 16.594 1.353 1 97.12 327 PRO A O 1
ATOM 2448 N N . LEU A 1 328 ? -6.188 18.375 0.315 1 97.88 328 LEU A N 1
ATOM 2449 C CA . LEU A 1 328 ? -6.555 19.344 1.355 1 97.88 328 LEU A CA 1
ATOM 2450 C C . LEU A 1 328 ? -7.387 20.469 0.778 1 97.88 328 LEU A C 1
ATOM 2452 O O . LEU A 1 328 ? -7.473 20.625 -0.442 1 97.88 328 LEU A O 1
ATOM 2456 N N . ARG A 1 329 ? -7.996 21.172 1.675 1 97.75 329 ARG A N 1
ATOM 2457 C CA . ARG A 1 329 ? -8.766 22.344 1.287 1 97.75 329 ARG A CA 1
ATOM 2458 C C . ARG A 1 329 ? -8.039 23.625 1.663 1 97.75 329 ARG A C 1
ATOM 2460 O O . ARG A 1 329 ? -7.5 23.75 2.768 1 97.75 329 ARG A O 1
ATOM 2467 N N . LEU A 1 330 ? -7.914 24.453 0.699 1 98.5 330 LEU A N 1
ATOM 2468 C CA . LEU A 1 330 ? -7.434 25.812 0.934 1 98.5 330 LEU A CA 1
ATOM 2469 C C . LEU A 1 330 ? -8.602 26.797 1.047 1 98.5 330 LEU A C 1
ATOM 2471 O O . LEU A 1 330 ? -9.281 27.078 0.056 1 98.5 330 LEU A O 1
ATOM 2475 N N . GLU A 1 331 ? -8.805 27.297 2.225 1 98.56 331 GLU A N 1
ATOM 2476 C CA . GLU A 1 331 ? -9.891 28.234 2.48 1 98.56 331 GLU A CA 1
ATOM 2477 C C . GLU A 1 331 ? -9.344 29.625 2.812 1 98.56 331 GLU A C 1
ATOM 2479 O O . GLU A 1 331 ? -8.43 29.766 3.625 1 98.56 331 GLU A O 1
ATOM 2484 N N . VAL A 1 332 ? -9.938 30.609 2.174 1 98.75 332 VAL A N 1
ATOM 2485 C CA . VAL A 1 332 ? -9.453 31.984 2.33 1 98.75 332 VAL A CA 1
ATOM 2486 C C . VAL A 1 332 ? -10.617 32.906 2.705 1 98.75 332 VAL A C 1
ATOM 2488 O O . VAL A 1 332 ? -11.703 32.812 2.115 1 98.75 332 VAL A O 1
ATOM 2491 N N . GLY A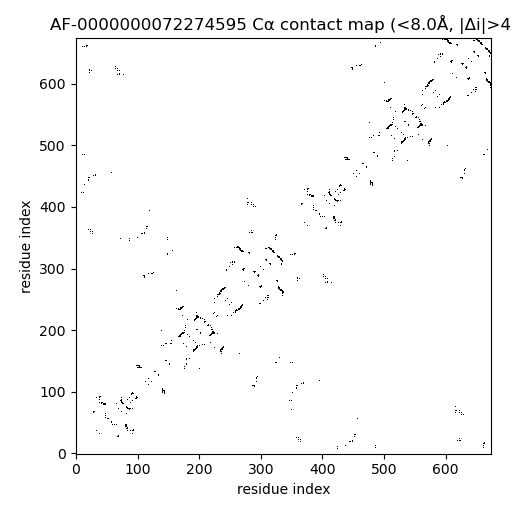 1 333 ? -10.438 33.688 3.734 1 98.69 333 GLY A N 1
ATOM 2492 C CA . GLY A 1 333 ? -11.383 34.719 4.121 1 98.69 333 GLY A CA 1
ATOM 2493 C C . GLY A 1 333 ? -10.727 36.062 4.328 1 98.69 333 GLY A C 1
ATOM 2494 O O . GLY A 1 333 ? -9.602 36.156 4.832 1 98.69 333 GLY A O 1
ATOM 2495 N N . ARG A 1 334 ? -11.453 37.125 4 1 98.56 334 ARG A N 1
ATOM 2496 C CA . ARG A 1 334 ? -10.906 38.469 4.082 1 98.56 334 ARG A CA 1
ATOM 2497 C C . ARG A 1 334 ? -11.578 39.281 5.191 1 98.56 334 ARG A C 1
ATOM 2499 O O . ARG A 1 334 ? -12.805 39.219 5.355 1 98.56 334 ARG A O 1
ATOM 2506 N N . ARG A 1 335 ? -10.711 39.875 5.953 1 97.94 335 ARG A N 1
ATOM 2507 C CA . ARG A 1 335 ? -11.266 40.844 6.891 1 97.94 335 ARG A CA 1
ATOM 2508 C C . ARG A 1 335 ? -11.758 42.094 6.164 1 97.94 335 ARG A C 1
ATOM 2510 O O . ARG A 1 335 ? -11.117 42.562 5.215 1 97.94 335 ARG A O 1
ATOM 2517 N N . LYS A 1 336 ? -12.859 42.625 6.641 1 94.62 336 LYS A N 1
ATOM 2518 C CA . LYS A 1 336 ? -13.375 43.875 6.078 1 94.62 336 LYS A CA 1
ATOM 2519 C C . LYS A 1 336 ? -12.328 44.969 6.129 1 94.62 336 LYS A C 1
ATOM 2521 O O . LYS A 1 336 ? -11.617 45.125 7.125 1 94.62 336 LYS A O 1
ATOM 2526 N N . PRO A 1 337 ? -12.273 45.719 5 1 91.38 337 PRO A N 1
ATOM 2527 C CA . PRO A 1 337 ? -11.312 46.812 4.984 1 91.38 337 PRO A CA 1
ATOM 2528 C C . PRO A 1 337 ? -11.617 47.875 6.027 1 91.38 337 PRO A C 1
ATOM 2530 O O . PRO A 1 337 ? -12.781 48.094 6.391 1 91.38 337 PRO A O 1
ATOM 2533 N N . MET B 1 1 ? 30.641 27.688 -17.531 1 26.5 1 MET B N 1
ATOM 2534 C CA . MET B 1 1 ? 30.328 27.188 -16.188 1 26.5 1 MET B CA 1
ATOM 2535 C C . MET B 1 1 ? 28.844 26.875 -16.062 1 26.5 1 MET B C 1
ATOM 2537 O O . MET B 1 1 ? 28 27.781 -16.047 1 26.5 1 MET B O 1
ATOM 2541 N N . SER B 1 2 ? 28.281 25.828 -16.734 1 30.48 2 SER B N 1
ATOM 2542 C CA . SER B 1 2 ? 26.891 25.484 -17 1 30.48 2 SER B CA 1
ATOM 2543 C C . SER B 1 2 ? 26.141 25.188 -15.703 1 30.48 2 SER B C 1
ATOM 2545 O O . SER B 1 2 ? 26.594 24.391 -14.883 1 30.48 2 SER B O 1
ATOM 2547 N N . SER B 1 3 ? 25.562 26.25 -15.102 1 32.12 3 SER B N 1
ATOM 2548 C CA . SER B 1 3 ? 24.812 26.266 -13.844 1 32.12 3 SER B CA 1
ATOM 2549 C C . SER B 1 3 ? 23.797 25.141 -13.781 1 32.12 3 SER B C 1
ATOM 2551 O O . SER B 1 3 ? 22.875 25.094 -14.586 1 32.12 3 SER B O 1
ATOM 2553 N N . SER B 1 4 ? 24.281 23.922 -13.508 1 34.31 4 SER B N 1
ATOM 2554 C CA . SER B 1 4 ? 23.5 22.703 -13.359 1 34.31 4 SER B CA 1
ATOM 2555 C C . SER B 1 4 ? 22.281 22.922 -12.469 1 34.31 4 SER B C 1
ATOM 2557 O O . SER B 1 4 ? 22.422 23.344 -11.32 1 34.31 4 SER B O 1
ATOM 2559 N N . LYS B 1 5 ? 21.25 23.141 -13.117 1 39.31 5 LYS B N 1
ATOM 2560 C CA . LYS B 1 5 ? 19.938 23.312 -12.516 1 39.31 5 LYS B CA 1
ATOM 2561 C C . LYS B 1 5 ? 19.672 22.281 -11.43 1 39.31 5 LYS B C 1
ATOM 2563 O O . LYS B 1 5 ? 19.766 21.078 -11.68 1 39.31 5 LYS B O 1
ATOM 2568 N N . PRO B 1 6 ? 19.656 22.625 -10.164 1 36.31 6 PRO B N 1
ATOM 2569 C CA . PRO B 1 6 ? 19.391 21.641 -9.125 1 36.31 6 PRO B CA 1
ATOM 2570 C C . PRO B 1 6 ? 18.156 20.797 -9.422 1 36.31 6 PRO B C 1
ATOM 2572 O O . PRO B 1 6 ? 17.125 21.312 -9.859 1 36.31 6 PRO B O 1
ATOM 2575 N N . VAL B 1 7 ? 18.141 19.594 -9.82 1 39 7 VAL B N 1
ATOM 2576 C CA . VAL B 1 7 ? 17.094 18.625 -10.141 1 39 7 VAL B CA 1
ATOM 2577 C C . VAL B 1 7 ? 16.094 18.562 -8.984 1 39 7 VAL B C 1
ATOM 2579 O O . VAL B 1 7 ? 16.469 18.188 -7.863 1 39 7 VAL B O 1
ATOM 2582 N N . VAL B 1 8 ? 15.156 19.406 -8.883 1 43.38 8 VAL B N 1
ATOM 2583 C CA . VAL B 1 8 ? 14.062 19.297 -7.93 1 43.38 8 VAL B CA 1
ATOM 2584 C C . VAL B 1 8 ? 13.609 17.844 -7.832 1 43.38 8 VAL B C 1
ATOM 2586 O O . VAL B 1 8 ? 13.234 17.234 -8.836 1 43.38 8 VAL B O 1
ATOM 2589 N N . PRO B 1 9 ? 14.062 17.094 -6.809 1 55.66 9 PRO B N 1
ATOM 2590 C CA . PRO B 1 9 ? 13.773 15.664 -6.703 1 55.66 9 PRO B CA 1
ATOM 2591 C C . PRO B 1 9 ? 12.305 15.336 -6.965 1 55.66 9 PRO B C 1
ATOM 2593 O O . PRO B 1 9 ? 11.422 16.156 -6.672 1 55.66 9 PRO B O 1
ATOM 2596 N N . ASP B 1 10 ? 11.977 14.594 -7.898 1 63.91 10 ASP B N 1
ATOM 2597 C CA . ASP B 1 10 ? 10.656 14.047 -8.195 1 63.91 10 ASP B CA 1
ATOM 2598 C C . ASP B 1 10 ? 9.977 13.547 -6.926 1 63.91 10 ASP B C 1
ATOM 2600 O O . ASP B 1 10 ? 10.5 12.664 -6.242 1 63.91 10 ASP B O 1
ATOM 2604 N N . GLY B 1 11 ? 9.148 14.383 -6.195 1 86.12 11 GLY B N 1
ATOM 2605 C CA . GLY B 1 11 ? 8.406 14.195 -4.957 1 86.12 11 GLY B CA 1
ATOM 2606 C C . GLY B 1 11 ? 7.625 12.898 -4.918 1 86.12 11 GLY B C 1
ATOM 2607 O O . GLY B 1 11 ? 6.961 12.594 -3.926 1 86.12 11 GLY B O 1
ATOM 2608 N N . ALA B 1 12 ? 7.879 12.156 -6.07 1 91.81 12 ALA B N 1
ATOM 2609 C CA . ALA B 1 12 ? 7.105 10.922 -6.176 1 91.81 12 ALA B CA 1
ATOM 2610 C C . ALA B 1 12 ? 7.574 9.891 -5.156 1 91.81 12 ALA B C 1
ATOM 2612 O O . ALA B 1 12 ? 6.762 9.18 -4.562 1 91.81 12 ALA B O 1
ATOM 2613 N N . PHE B 1 13 ? 8.875 9.797 -4.953 1 96.06 13 PHE B N 1
ATOM 2614 C CA . PHE B 1 13 ? 9.414 8.852 -3.992 1 96.06 13 PHE B CA 1
ATOM 2615 C C . PHE B 1 13 ? 9.008 9.219 -2.572 1 96.06 13 PHE B C 1
ATOM 2617 O O . PHE B 1 13 ? 8.641 8.352 -1.777 1 96.06 13 PHE B O 1
ATOM 2624 N N . ALA B 1 14 ? 9.047 10.484 -2.264 1 96.44 14 ALA B N 1
ATOM 2625 C CA . ALA B 1 14 ? 8.617 10.953 -0.95 1 96.44 14 ALA B CA 1
ATOM 2626 C C . ALA B 1 14 ? 7.133 10.656 -0.723 1 96.44 14 ALA B C 1
ATOM 2628 O O . ALA B 1 14 ? 6.738 10.242 0.368 1 96.44 14 ALA B O 1
ATOM 2629 N N . ALA B 1 15 ? 6.344 10.906 -1.77 1 95.88 15 ALA B N 1
ATOM 2630 C CA . ALA B 1 15 ? 4.918 10.602 -1.691 1 95.88 15 ALA B CA 1
ATOM 2631 C C . ALA B 1 15 ? 4.688 9.109 -1.457 1 95.88 15 ALA B C 1
ATOM 2633 O O . ALA B 1 15 ? 3.811 8.727 -0.682 1 95.88 15 ALA B O 1
ATOM 2634 N N . MET B 1 16 ? 5.449 8.305 -2.135 1 95.81 16 MET B N 1
ATOM 2635 C CA . MET B 1 16 ? 5.371 6.859 -1.953 1 95.81 16 MET B CA 1
ATOM 2636 C C . MET B 1 16 ? 5.715 6.473 -0.519 1 95.81 16 MET B C 1
ATOM 2638 O O . MET B 1 16 ? 5.031 5.648 0.088 1 95.81 16 MET B O 1
ATOM 2642 N N . LEU B 1 17 ? 6.777 7.074 0.052 1 97.12 17 LEU B N 1
ATOM 2643 C CA . LEU B 1 17 ? 7.168 6.789 1.428 1 97.12 17 LEU B CA 1
ATOM 2644 C C . LEU B 1 17 ? 6.055 7.172 2.398 1 97.12 17 LEU B C 1
ATOM 2646 O O . LEU B 1 17 ? 5.785 6.445 3.357 1 97.12 17 LEU B O 1
ATOM 2650 N N . PHE B 1 18 ? 5.422 8.312 2.145 1 96.56 18 PHE B N 1
ATOM 2651 C CA . PHE B 1 18 ? 4.312 8.719 3 1 96.56 18 PHE B CA 1
ATOM 2652 C C . PHE B 1 18 ? 3.164 7.719 2.904 1 96.56 18 PHE B C 1
ATOM 2654 O O . PHE B 1 18 ? 2.584 7.336 3.922 1 96.56 18 PHE B O 1
ATOM 2661 N N . ASP B 1 19 ? 2.875 7.289 1.74 1 95.38 19 ASP B N 1
ATOM 2662 C CA . ASP B 1 19 ? 1.783 6.348 1.522 1 95.38 19 ASP B CA 1
ATOM 2663 C C . ASP B 1 19 ? 2.076 5.004 2.186 1 95.38 19 ASP B C 1
ATOM 2665 O O . ASP B 1 19 ? 1.157 4.305 2.617 1 95.38 19 ASP B O 1
ATOM 2669 N N . LEU B 1 20 ? 3.301 4.637 2.281 1 95.12 20 LEU B N 1
ATOM 2670 C CA . LEU B 1 20 ? 3.695 3.379 2.908 1 95.12 20 LEU B CA 1
ATOM 2671 C C . LEU B 1 20 ? 3.287 3.354 4.379 1 95.12 20 LEU B C 1
ATOM 2673 O O . LEU B 1 20 ? 3.105 2.279 4.957 1 95.12 20 LEU B O 1
ATOM 2677 N N . LEU B 1 21 ? 3.158 4.559 4.949 1 94.38 21 LEU B N 1
ATOM 2678 C CA . LEU B 1 21 ? 2.75 4.641 6.348 1 94.38 21 LEU B CA 1
ATOM 2679 C C . LEU B 1 21 ? 1.279 4.27 6.508 1 94.38 21 LEU B C 1
ATOM 2681 O O . LEU B 1 21 ? 0.857 3.836 7.582 1 94.38 21 LEU B O 1
ATOM 2685 N N . GLN B 1 22 ? 0.514 4.398 5.41 1 93.38 22 GLN B N 1
ATOM 2686 C CA . GLN B 1 22 ? -0.919 4.129 5.449 1 93.38 22 GLN B CA 1
ATOM 2687 C C . GLN B 1 22 ? -1.226 2.705 5 1 93.38 22 GLN B C 1
ATOM 2689 O O . GLN B 1 22 ? -2.262 2.143 5.359 1 93.38 22 GLN B O 1
ATOM 2694 N N . ALA B 1 23 ? -0.343 2.154 4.324 1 90 23 ALA B N 1
ATOM 2695 C CA . ALA B 1 23 ? -0.601 0.91 3.605 1 90 23 ALA B CA 1
ATOM 2696 C C . ALA B 1 23 ? -0.951 -0.22 4.57 1 90 23 ALA B C 1
ATOM 2698 O O . ALA B 1 23 ? -1.923 -0.948 4.355 1 90 23 ALA B O 1
ATOM 2699 N N . PRO B 1 24 ? -0.261 -0.368 5.707 1 92.12 24 PRO B N 1
ATOM 2700 C CA . PRO B 1 24 ? -0.634 -1.422 6.656 1 92.12 24 PRO B CA 1
ATOM 2701 C C . PRO B 1 24 ? -2.035 -1.228 7.23 1 92.12 24 PRO B C 1
ATOM 2703 O O . PRO B 1 24 ? -2.73 -2.207 7.516 1 92.12 24 PRO B O 1
ATOM 2706 N N . LEU B 1 25 ? -2.453 -0.003 7.367 1 94.62 25 LEU B N 1
ATOM 2707 C CA . LEU B 1 25 ? -3.781 0.284 7.895 1 94.62 25 LEU B CA 1
ATOM 2708 C C . LEU B 1 25 ? -4.863 -0.193 6.934 1 94.62 25 LEU B C 1
ATOM 2710 O O . LEU B 1 25 ? -5.906 -0.691 7.363 1 94.62 25 LEU B O 1
ATOM 2714 N N . ARG B 1 26 ? -4.633 -0.012 5.648 1 96.31 26 ARG B N 1
ATOM 2715 C CA . ARG B 1 26 ? -5.574 -0.473 4.629 1 96.31 26 ARG B CA 1
ATOM 2716 C C . ARG B 1 26 ? -5.789 -1.979 4.727 1 96.31 26 ARG B C 1
ATOM 2718 O O . ARG B 1 26 ? -6.926 -2.451 4.711 1 96.31 26 ARG B O 1
ATOM 2725 N N . TRP B 1 27 ? -4.668 -2.717 4.859 1 95.81 27 TRP B N 1
ATOM 2726 C CA . TRP B 1 27 ? -4.797 -4.16 5.023 1 95.81 27 TRP B CA 1
ATOM 2727 C C . TRP B 1 27 ? -5.531 -4.496 6.316 1 95.81 27 TRP B C 1
ATOM 2729 O O . TRP B 1 27 ? -6.438 -5.336 6.324 1 95.81 27 TRP B O 1
ATOM 2739 N N . HIS B 1 28 ? -5.188 -3.855 7.418 1 94.25 28 HIS B N 1
ATOM 2740 C CA . HIS B 1 28 ? -5.785 -4.152 8.719 1 94.25 28 HIS B CA 1
ATOM 2741 C C . HIS B 1 28 ? -7.289 -3.902 8.703 1 94.25 28 HIS B C 1
ATOM 2743 O O . HIS B 1 28 ? -8.047 -4.605 9.375 1 94.25 28 HIS B O 1
ATOM 2749 N N . LEU B 1 29 ? -7.699 -2.922 7.965 1 96.12 29 LEU B N 1
ATOM 2750 C CA . LEU B 1 29 ? -9.125 -2.627 7.836 1 96.12 29 LEU B CA 1
ATOM 2751 C C . LEU B 1 29 ? -9.859 -3.783 7.168 1 96.12 29 LEU B C 1
ATOM 2753 O O . LEU B 1 29 ? -10.898 -4.234 7.668 1 96.12 29 LEU B O 1
ATOM 2757 N N . ILE B 1 30 ? -9.312 -4.254 6.062 1 97.31 30 ILE B N 1
ATOM 2758 C CA . ILE B 1 30 ? -9.93 -5.367 5.344 1 97.31 30 ILE B CA 1
ATOM 2759 C C . ILE B 1 30 ? -9.922 -6.613 6.219 1 97.31 30 ILE B C 1
ATOM 2761 O O . ILE B 1 30 ? -10.938 -7.301 6.344 1 97.31 30 ILE B O 1
ATOM 2765 N N . ASP B 1 31 ? -8.766 -6.844 6.84 1 96 31 ASP B N 1
ATOM 2766 C CA . ASP B 1 31 ? -8.633 -8.008 7.711 1 96 31 ASP B CA 1
ATOM 2767 C C . ASP B 1 31 ? -9.625 -7.949 8.867 1 96 31 ASP B C 1
ATOM 2769 O O . ASP B 1 31 ? -10.227 -8.961 9.227 1 96 31 ASP B O 1
ATOM 2773 N N . LEU B 1 32 ? -9.781 -6.801 9.438 1 95.94 32 LEU B N 1
ATOM 2774 C CA . LEU B 1 32 ? -10.734 -6.617 10.523 1 95.94 32 LEU B CA 1
ATOM 2775 C C . LEU B 1 32 ? -12.164 -6.879 10.055 1 95.94 32 LEU B C 1
ATOM 2777 O O . LEU B 1 32 ? -12.945 -7.531 10.75 1 95.94 32 LEU B O 1
ATOM 2781 N N . GLY B 1 33 ? -12.539 -6.34 8.883 1 96.88 33 GLY B N 1
ATOM 2782 C CA . GLY B 1 33 ? -13.844 -6.625 8.312 1 96.88 33 GLY B CA 1
ATOM 2783 C C . GLY B 1 33 ? -14.109 -8.109 8.133 1 96.88 33 GLY B C 1
ATOM 2784 O O . GLY B 1 33 ? -15.219 -8.578 8.391 1 96.88 33 GLY B O 1
ATOM 2785 N N . LEU B 1 34 ? -13.102 -8.82 7.746 1 96.44 34 LEU B N 1
ATOM 2786 C CA . LEU B 1 34 ? -13.211 -10.266 7.57 1 96.44 34 LEU B CA 1
ATOM 2787 C C . LEU B 1 34 ? -13.367 -10.969 8.914 1 96.44 34 LEU B C 1
ATOM 2789 O O . LEU B 1 34 ? -14.258 -11.805 9.086 1 96.44 34 LEU B O 1
ATOM 2793 N N . THR B 1 35 ? -12.57 -10.594 9.867 1 94.38 35 THR B N 1
ATOM 2794 C CA . THR B 1 35 ? -12.523 -11.25 11.164 1 94.38 35 THR B CA 1
ATOM 2795 C C . THR B 1 35 ? -13.82 -11.008 11.945 1 94.38 35 THR B C 1
ATOM 2797 O O . THR B 1 35 ? -14.312 -11.906 12.625 1 94.38 35 THR B O 1
ATOM 2800 N N . LEU B 1 36 ? -14.375 -9.844 11.758 1 94.94 36 LEU B N 1
ATOM 2801 C CA . LEU B 1 36 ? -15.609 -9.484 12.461 1 94.94 36 LEU B CA 1
ATOM 2802 C C . LEU B 1 36 ? -16.828 -10.008 11.711 1 94.94 36 LEU B C 1
ATOM 2804 O O . LEU B 1 36 ? -17.953 -9.969 12.234 1 94.94 36 LEU B O 1
ATOM 2808 N N . GLY B 1 37 ? -16.594 -10.461 10.469 1 96.56 37 GLY B N 1
ATOM 2809 C CA . GLY B 1 37 ? -17.703 -10.914 9.648 1 96.56 37 GLY B CA 1
ATOM 2810 C C . GLY B 1 37 ? -18.578 -9.781 9.156 1 96.56 37 GLY B C 1
ATOM 2811 O O . GLY B 1 37 ? -19.781 -9.977 8.922 1 96.56 37 GLY B O 1
ATOM 2812 N N . VAL B 1 38 ? -18.062 -8.625 9.023 1 97.12 38 VAL B N 1
ATOM 2813 C CA . VAL B 1 38 ? -18.812 -7.422 8.672 1 97.12 38 VAL B CA 1
ATOM 2814 C C . VAL B 1 38 ? -19.469 -7.605 7.309 1 97.12 38 VAL B C 1
ATOM 2816 O O . VAL B 1 38 ? -20.625 -7.223 7.113 1 97.12 38 VAL B O 1
ATOM 2819 N N . PHE B 1 39 ? -18.828 -8.172 6.379 1 98.19 39 PHE B N 1
ATOM 2820 C CA . PHE B 1 39 ? -19.266 -8.211 4.984 1 98.19 39 PHE B CA 1
ATOM 2821 C C . PHE B 1 39 ? -20.484 -9.109 4.82 1 98.19 39 PHE B C 1
ATOM 2823 O O . PHE B 1 39 ? -21.188 -9.031 3.809 1 98.19 39 PHE B O 1
ATOM 2830 N N . ASP B 1 40 ? -20.766 -9.922 5.82 1 97.94 40 ASP B N 1
ATOM 2831 C CA . ASP B 1 40 ? -21.906 -10.82 5.738 1 97.94 40 ASP B CA 1
ATOM 2832 C C . ASP B 1 40 ? -23.062 -10.32 6.59 1 97.94 40 ASP B C 1
ATOM 2834 O O . ASP B 1 40 ? -24.094 -10.992 6.723 1 97.94 40 ASP B O 1
ATOM 2838 N N . ARG B 1 41 ? -22.922 -9.141 7.156 1 97.38 41 ARG B N 1
ATOM 2839 C CA . ARG B 1 41 ? -23.906 -8.648 8.109 1 97.38 41 ARG B CA 1
ATOM 2840 C C . ARG B 1 41 ? -24.578 -7.375 7.598 1 97.38 41 ARG B C 1
ATOM 2842 O O . ARG B 1 41 ? -25.203 -6.645 8.367 1 97.38 41 ARG B O 1
ATOM 2849 N N . LEU B 1 42 ? -24.484 -7.102 6.289 1 97.69 42 LEU B N 1
ATOM 2850 C CA . LEU B 1 42 ? -24.828 -5.762 5.832 1 97.69 42 LEU B CA 1
ATOM 2851 C C . LEU B 1 42 ? -26.078 -5.797 4.957 1 97.69 42 LEU B C 1
ATOM 2853 O O . LEU B 1 42 ? -26.469 -4.777 4.383 1 97.69 42 LEU B O 1
ATOM 2857 N N . SER B 1 43 ? -26.734 -6.918 4.812 1 94.62 43 SER B N 1
ATOM 2858 C CA . SER B 1 43 ? -27.859 -7.078 3.906 1 94.62 43 SER B CA 1
ATOM 2859 C C . SER B 1 43 ? -29.016 -6.145 4.285 1 94.62 43 SER B C 1
ATOM 2861 O O . SER B 1 43 ? -29.719 -5.645 3.414 1 94.62 43 SER B O 1
ATOM 2863 N N . ALA B 1 44 ? -29.172 -5.859 5.555 1 96.31 44 ALA B N 1
ATOM 2864 C CA . ALA B 1 44 ? -30.266 -5.008 6.023 1 96.31 44 ALA B CA 1
ATOM 2865 C C . ALA B 1 44 ? -29.828 -3.545 6.086 1 96.31 44 ALA B C 1
ATOM 2867 O O . ALA B 1 44 ? -30.562 -2.697 6.609 1 96.31 44 ALA B O 1
ATOM 2868 N N . HIS B 1 45 ? -28.688 -3.26 5.617 1 97.94 45 HIS B N 1
ATOM 2869 C CA . HIS B 1 45 ? -28.141 -1.91 5.617 1 97.94 45 HIS B CA 1
ATOM 2870 C C . HIS B 1 45 ? -28.188 -1.292 7.012 1 97.94 45 HIS B C 1
ATOM 2872 O O . HIS B 1 45 ? -28.797 -0.24 7.203 1 97.94 45 HIS B O 1
ATOM 2878 N N . PRO B 1 46 ? -27.578 -1.888 7.93 1 98.38 46 PRO B N 1
ATOM 2879 C CA . PRO B 1 46 ? -27.641 -1.419 9.32 1 98.38 46 PRO B CA 1
ATOM 2880 C C . PRO B 1 46 ? -26.875 -0.114 9.531 1 98.38 46 PRO B C 1
ATOM 2882 O O . PRO B 1 46 ? -26.016 0.241 8.727 1 98.38 46 PRO B O 1
ATOM 2885 N N . SER B 1 47 ? -27.25 0.602 10.602 1 98.5 47 SER B N 1
ATOM 2886 C CA . SER B 1 47 ? -26.422 1.68 11.125 1 98.5 47 SER B CA 1
ATOM 2887 C C . SER B 1 47 ? -25.219 1.131 11.883 1 98.5 47 SER B C 1
ATOM 2889 O O . SER B 1 47 ? -25.172 -0.061 12.195 1 98.5 47 SER B O 1
ATOM 2891 N N . ALA B 1 48 ? -24.266 1.976 12.117 1 98.31 48 ALA B N 1
ATOM 2892 C CA . ALA B 1 48 ? -23.125 1.569 12.938 1 98.31 48 ALA B CA 1
ATOM 2893 C C . ALA B 1 48 ? -23.578 1.101 14.312 1 98.31 48 ALA B C 1
ATOM 2895 O O . ALA B 1 48 ? -23.047 0.125 14.852 1 98.31 48 ALA B O 1
ATOM 2896 N N . ALA B 1 49 ? -24.516 1.774 14.891 1 98.31 49 ALA B N 1
ATOM 2897 C CA . ALA B 1 49 ? -25.031 1.441 16.219 1 98.31 49 ALA B CA 1
ATOM 2898 C C . ALA B 1 49 ? -25.625 0.041 16.234 1 98.31 49 ALA B C 1
ATOM 2900 O O . ALA B 1 49 ? -25.359 -0.746 17.141 1 98.31 49 ALA B O 1
ATOM 2901 N N . ALA B 1 50 ? -26.453 -0.265 15.227 1 98.25 50 ALA B N 1
ATOM 2902 C CA . ALA B 1 50 ? -27.094 -1.577 15.156 1 98.25 50 ALA B CA 1
ATOM 2903 C C . ALA B 1 50 ? -26.062 -2.686 15.016 1 98.25 50 ALA B C 1
ATOM 2905 O O . ALA B 1 50 ? -26.125 -3.703 15.703 1 98.25 50 ALA B O 1
ATOM 2906 N N . LEU B 1 51 ? -25.109 -2.467 14.141 1 97.75 51 LEU B N 1
ATOM 2907 C CA . LEU B 1 51 ? -24.062 -3.465 13.914 1 97.75 51 LEU B CA 1
ATOM 2908 C C . LEU B 1 51 ? -23.203 -3.621 15.156 1 97.75 51 LEU B C 1
ATOM 2910 O O . LEU B 1 51 ? -22.781 -4.734 15.492 1 97.75 51 LEU B O 1
ATOM 2914 N N . ALA B 1 52 ? -22.875 -2.533 15.828 1 97.31 52 ALA B N 1
ATOM 2915 C CA . ALA B 1 52 ? -22.062 -2.549 17.031 1 97.31 52 ALA B CA 1
ATOM 2916 C C . ALA B 1 52 ? -22.734 -3.359 18.141 1 97.31 52 ALA B C 1
ATOM 2918 O O . ALA B 1 52 ? -22.062 -4.09 18.875 1 97.31 52 ALA B O 1
ATOM 2919 N N . ALA B 1 53 ? -23.984 -3.197 18.266 1 97.19 53 ALA B N 1
ATOM 2920 C CA . ALA B 1 53 ? -24.75 -3.963 19.25 1 97.19 53 ALA B CA 1
ATOM 2921 C C . ALA B 1 53 ? -24.641 -5.461 18.984 1 97.19 53 ALA B C 1
ATOM 2923 O O . ALA B 1 53 ? -24.438 -6.254 19.906 1 97.19 53 ALA B O 1
ATOM 2924 N N . ASP B 1 54 ? -24.766 -5.801 17.75 1 95.75 54 ASP B N 1
ATOM 2925 C CA . ASP B 1 54 ? -24.688 -7.199 17.344 1 95.75 54 ASP B CA 1
ATOM 2926 C C . ASP B 1 54 ? -23.297 -7.77 17.656 1 95.75 54 ASP B C 1
ATOM 2928 O O . ASP B 1 54 ? -23.172 -8.945 18 1 95.75 54 ASP B O 1
ATOM 2932 N N . LEU B 1 55 ? -22.266 -6.934 17.516 1 95.25 55 LEU B N 1
ATOM 2933 C CA . LEU B 1 55 ? -20.875 -7.398 17.609 1 95.25 55 LEU B CA 1
ATOM 2934 C C . LEU B 1 55 ? -20.312 -7.16 19.016 1 95.25 55 LEU B C 1
ATOM 2936 O O . LEU B 1 55 ? -19.203 -7.602 19.312 1 95.25 55 LEU B O 1
ATOM 2940 N N . GLY B 1 56 ? -21.031 -6.492 19.875 1 95.38 56 GLY B N 1
ATOM 2941 C CA . GLY B 1 56 ? -20.547 -6.156 21.188 1 95.38 56 GLY B CA 1
ATOM 2942 C C . GLY B 1 56 ? -19.406 -5.152 21.172 1 95.38 56 GLY B C 1
ATOM 2943 O O . GLY B 1 56 ? -18.422 -5.305 21.891 1 95.38 56 GLY B O 1
ATOM 2944 N N . LEU B 1 57 ? -19.531 -4.18 20.266 1 95.75 57 LEU B N 1
ATOM 2945 C CA . LEU B 1 57 ? -18.484 -3.182 20.094 1 95.75 57 LEU B CA 1
ATOM 2946 C C . LEU B 1 57 ? -19.016 -1.776 20.328 1 95.75 57 LEU B C 1
ATOM 2948 O O . LEU B 1 57 ? -20.234 -1.591 20.453 1 95.75 57 LEU B O 1
ATOM 2952 N N . ASP B 1 58 ? -18.125 -0.846 20.516 1 95.25 58 ASP B N 1
ATOM 2953 C CA . ASP B 1 58 ? -18.484 0.562 20.609 1 95.25 58 ASP B CA 1
ATOM 2954 C C . ASP B 1 58 ? -18.953 1.115 19.266 1 95.25 58 ASP B C 1
ATOM 2956 O O . ASP B 1 58 ? -18.25 0.975 18.266 1 95.25 58 ASP B O 1
ATOM 2960 N N . ALA B 1 59 ? -20.109 1.725 19.234 1 96.5 59 ALA B N 1
ATOM 2961 C CA . ALA B 1 59 ? -20.75 2.17 18 1 96.5 59 ALA B CA 1
ATOM 2962 C C . ALA B 1 59 ? -19.906 3.238 17.312 1 96.5 59 ALA B C 1
ATOM 2964 O O . ALA B 1 59 ? -19.75 3.219 16.094 1 96.5 59 ALA B O 1
ATOM 2965 N N . ARG B 1 60 ? -19.406 4.184 18.031 1 95.06 60 ARG B N 1
ATOM 2966 C CA . ARG B 1 60 ? -18.641 5.281 17.438 1 95.06 60 ARG B CA 1
ATOM 2967 C C . ARG B 1 60 ? -17.359 4.77 16.797 1 95.06 60 ARG B C 1
ATOM 2969 O O . ARG B 1 60 ? -17 5.188 15.695 1 95.06 60 ARG B O 1
ATOM 2976 N N . ARG B 1 61 ? -16.703 3.91 17.484 1 95.75 61 ARG B N 1
ATOM 2977 C CA . ARG B 1 61 ? -15.445 3.369 16.969 1 95.75 61 ARG B CA 1
ATOM 2978 C C . ARG B 1 61 ? -15.695 2.443 15.789 1 95.75 61 ARG B C 1
ATOM 2980 O O . ARG B 1 61 ? -14.945 2.453 14.812 1 95.75 61 ARG B O 1
ATOM 2987 N N . LEU B 1 62 ? -16.734 1.659 15.883 1 97 62 LEU B N 1
ATOM 2988 C CA . LEU B 1 62 ? -17.047 0.803 14.742 1 97 62 LEU B CA 1
ATOM 2989 C C . LEU B 1 62 ? -17.391 1.638 13.516 1 97 62 LEU B C 1
ATOM 2991 O O . LEU B 1 62 ? -17.062 1.256 12.391 1 97 62 LEU B O 1
ATOM 2995 N N . ALA B 1 63 ? -18.062 2.76 13.727 1 98.06 63 ALA B N 1
ATOM 2996 C CA . ALA B 1 63 ? -18.406 3.645 12.609 1 98.06 63 ALA B CA 1
ATOM 2997 C C . ALA B 1 63 ? -17.141 4.105 11.875 1 98.06 63 ALA B C 1
ATOM 2999 O O . ALA B 1 63 ? -17.141 4.211 10.648 1 98.06 63 ALA B O 1
ATOM 3000 N N . LEU B 1 64 ? -16.094 4.402 12.609 1 97.75 64 LEU B N 1
ATOM 3001 C CA . LEU B 1 64 ? -14.828 4.812 12 1 97.75 64 LEU B CA 1
ATOM 3002 C C . LEU B 1 64 ? -14.266 3.709 11.117 1 97.75 64 LEU B C 1
ATOM 3004 O O . LEU B 1 64 ? -13.781 3.98 10.016 1 97.75 64 LEU B O 1
ATOM 3008 N N . VAL B 1 65 ? -14.352 2.49 11.578 1 97.94 65 VAL B N 1
ATOM 3009 C CA . VAL B 1 65 ? -13.875 1.334 10.828 1 97.94 65 VAL B CA 1
ATOM 3010 C C . VAL B 1 65 ? -14.719 1.152 9.57 1 97.94 65 VAL B C 1
ATOM 3012 O O . VAL B 1 65 ? -14.18 0.975 8.469 1 97.94 65 VAL B O 1
ATOM 3015 N N . LEU B 1 66 ? -16.031 1.242 9.75 1 98.69 66 LEU B N 1
ATOM 3016 C CA . LEU B 1 66 ? -16.938 1.088 8.617 1 98.69 66 LEU B CA 1
ATOM 3017 C C . LEU B 1 66 ? -16.719 2.189 7.586 1 98.69 66 LEU B C 1
ATOM 3019 O O . LEU B 1 66 ? -16.734 1.929 6.379 1 98.69 66 LEU B O 1
ATOM 3023 N N . ASP B 1 67 ? -16.5 3.414 8.031 1 98.75 67 ASP B N 1
ATOM 3024 C CA . ASP B 1 67 ? -16.188 4.52 7.133 1 98.75 67 ASP B CA 1
ATOM 3025 C C . ASP B 1 67 ? -14.891 4.242 6.359 1 98.75 67 ASP B C 1
ATOM 3027 O O . ASP B 1 67 ? -14.797 4.562 5.172 1 98.75 67 ASP B O 1
ATOM 3031 N N . GLY B 1 68 ? -13.891 3.684 7.047 1 98.5 68 GLY B N 1
ATOM 3032 C CA . GLY B 1 68 ? -12.672 3.279 6.371 1 98.5 68 GLY B CA 1
ATOM 3033 C C . GLY B 1 68 ? -12.906 2.258 5.273 1 98.5 68 GLY B C 1
ATOM 3034 O O . GLY B 1 68 ? -12.344 2.369 4.18 1 98.5 68 GLY B O 1
ATOM 3035 N N . LEU B 1 69 ? -13.711 1.276 5.559 1 98.75 69 LEU B N 1
ATOM 3036 C CA . LEU B 1 69 ? -14.039 0.254 4.57 1 98.75 69 LEU B CA 1
ATOM 3037 C C . LEU B 1 69 ? -14.805 0.856 3.396 1 98.75 69 LEU B C 1
ATOM 3039 O O . LEU B 1 69 ? -14.648 0.412 2.256 1 98.75 69 LEU B O 1
ATOM 3043 N N . CYS B 1 70 ? -15.648 1.857 3.652 1 98.81 70 CYS B N 1
ATOM 3044 C CA . CYS B 1 70 ? -16.297 2.604 2.584 1 98.81 70 CYS B CA 1
ATOM 3045 C C . CYS B 1 70 ? -15.281 3.359 1.742 1 98.81 70 CYS B C 1
ATOM 3047 O O . CYS B 1 70 ? -15.344 3.336 0.512 1 98.81 70 CYS B O 1
ATOM 3049 N N . ALA B 1 71 ? -14.375 3.996 2.443 1 98.62 71 ALA B N 1
ATOM 3050 C CA . ALA B 1 71 ? -13.352 4.785 1.755 1 98.62 71 ALA B CA 1
ATOM 3051 C C . ALA B 1 71 ? -12.523 3.91 0.818 1 98.62 71 ALA B C 1
ATOM 3053 O O . ALA B 1 71 ? -12.07 4.375 -0.23 1 98.62 71 ALA B O 1
ATOM 3054 N N . MET B 1 72 ? -12.406 2.67 1.141 1 97.94 72 MET B N 1
ATOM 3055 C CA . MET B 1 72 ? -11.594 1.746 0.349 1 97.94 72 MET B CA 1
ATOM 3056 C C . MET B 1 72 ? -12.438 1.079 -0.735 1 97.94 72 MET B C 1
ATOM 3058 O O . MET B 1 72 ? -11.93 0.271 -1.513 1 97.94 72 MET B O 1
ATOM 3062 N N . GLY B 1 73 ? -13.734 1.322 -0.754 1 97.81 73 GLY B N 1
ATOM 3063 C CA . GLY B 1 73 ? -14.586 0.855 -1.835 1 97.81 73 GLY B CA 1
ATOM 3064 C C . GLY B 1 73 ? -15.289 -0.456 -1.522 1 97.81 73 GLY B C 1
ATOM 3065 O O . GLY B 1 73 ? -16.016 -0.99 -2.355 1 97.81 73 GLY B O 1
ATOM 3066 N N . ALA B 1 74 ? -15.109 -0.98 -0.308 1 98.31 74 ALA B N 1
ATOM 3067 C CA . ALA B 1 74 ? -15.695 -2.268 0.055 1 98.31 74 ALA B CA 1
ATOM 3068 C C . ALA B 1 74 ? -17.156 -2.107 0.478 1 98.31 74 ALA B C 1
ATOM 3070 O O . ALA B 1 74 ? -17.969 -3.016 0.29 1 98.31 74 ALA B O 1
ATOM 3071 N N . LEU B 1 75 ? -17.453 -0.97 1.066 1 98.75 75 LEU B N 1
ATOM 3072 C CA . LEU B 1 75 ? -18.781 -0.681 1.568 1 98.75 75 LEU B CA 1
ATOM 3073 C C . LEU B 1 75 ? -19.312 0.619 0.976 1 98.75 75 LEU B C 1
ATOM 3075 O O . LEU B 1 75 ? -18.578 1.364 0.333 1 98.75 75 LEU B O 1
ATOM 3079 N N . THR B 1 76 ? -20.562 0.807 1.094 1 98.56 76 THR B N 1
ATOM 3080 C CA . THR B 1 76 ? -21.234 2.072 0.82 1 98.56 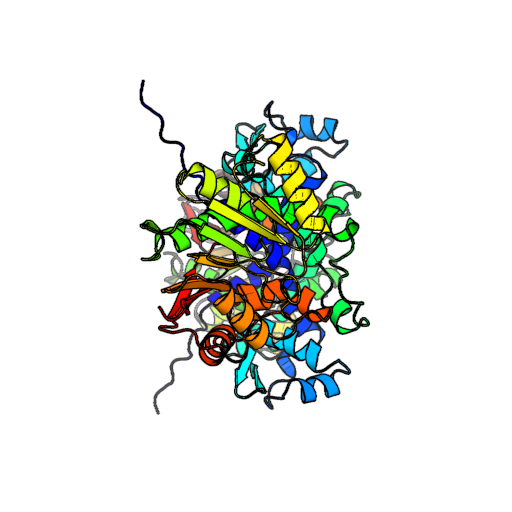76 THR B CA 1
ATOM 3081 C C . THR B 1 76 ? -21.906 2.617 2.08 1 98.56 76 THR B C 1
ATOM 3083 O O . THR B 1 76 ? -22.188 1.864 3.014 1 98.56 76 THR B O 1
ATOM 3086 N N . LYS B 1 77 ? -22.031 3.84 2.133 1 98.75 77 LYS B N 1
ATOM 3087 C CA . LYS B 1 77 ? -22.734 4.52 3.213 1 98.75 77 LYS B CA 1
ATOM 3088 C C . LYS B 1 77 ? -23.766 5.508 2.662 1 98.75 77 LYS B C 1
ATOM 3090 O O . LYS B 1 77 ? -23.438 6.344 1.819 1 98.75 77 LYS B O 1
ATOM 3095 N N . ARG B 1 78 ? -24.984 5.391 3.021 1 98.25 78 ARG B N 1
ATOM 3096 C CA . ARG B 1 78 ? -26.078 6.289 2.646 1 98.25 78 ARG B CA 1
ATOM 3097 C C . ARG B 1 78 ? -26.969 6.586 3.84 1 98.25 78 ARG B C 1
ATOM 3099 O O . ARG B 1 78 ? -27.562 5.672 4.418 1 98.25 78 ARG B O 1
ATOM 3106 N N . ALA B 1 79 ? -27.062 7.82 4.152 1 98 79 ALA B N 1
ATOM 3107 C CA . ALA B 1 79 ? -27.906 8.273 5.254 1 98 79 ALA B CA 1
ATOM 3108 C C . ALA B 1 79 ? -27.578 7.523 6.543 1 98 79 ALA B C 1
ATOM 3110 O O . ALA B 1 79 ? -28.484 7.02 7.219 1 98 79 ALA B O 1
ATOM 3111 N N . GLY B 1 80 ? -26.344 7.336 6.734 1 98 80 GLY B N 1
ATOM 3112 C CA . GLY B 1 80 ? -25.859 6.762 7.977 1 98 80 GLY B CA 1
ATOM 3113 C C . GLY B 1 80 ? -25.953 5.25 8.016 1 98 80 GLY B C 1
ATOM 3114 O O . GLY B 1 80 ? -25.688 4.633 9.047 1 98 80 GLY B O 1
ATOM 3115 N N . ARG B 1 81 ? -26.297 4.68 6.879 1 98.69 81 ARG B N 1
ATOM 3116 C CA . ARG B 1 81 ? -26.453 3.23 6.828 1 98.69 81 ARG B CA 1
ATOM 3117 C C . ARG B 1 81 ? -25.438 2.607 5.883 1 98.69 81 ARG B C 1
ATOM 3119 O O . ARG B 1 81 ? -25.078 3.205 4.867 1 98.69 81 ARG B O 1
ATOM 3126 N N . TYR B 1 82 ? -25.047 1.418 6.266 1 98.75 82 TYR B N 1
ATOM 3127 C CA . TYR B 1 82 ? -23.953 0.795 5.539 1 98.75 82 TYR B CA 1
ATOM 3128 C C . TYR B 1 82 ? -24.438 -0.413 4.746 1 98.75 82 TYR B C 1
ATOM 3130 O O . TYR B 1 82 ? -25.297 -1.158 5.203 1 98.75 82 TYR B O 1
ATOM 3138 N N . GLY B 1 83 ? -23.891 -0.616 3.559 1 98.56 83 GLY B N 1
ATOM 3139 C CA . GLY B 1 83 ? -24.094 -1.771 2.699 1 98.56 83 GLY B CA 1
ATOM 3140 C C . GLY B 1 83 ? -22.844 -2.195 1.964 1 98.56 83 GLY B C 1
ATOM 3141 O O . GLY B 1 83 ? -21.812 -1.524 2.049 1 98.56 83 GLY B O 1
ATOM 3142 N N . LEU B 1 84 ? -22.938 -3.344 1.313 1 97.88 84 LEU B N 1
ATOM 3143 C CA . LEU B 1 84 ? -21.828 -3.764 0.463 1 97.88 84 LEU B CA 1
ATOM 3144 C C . LEU B 1 84 ? -21.812 -2.957 -0.831 1 97.88 84 LEU B C 1
ATOM 3146 O O . LEU B 1 84 ? -22.859 -2.676 -1.415 1 97.88 84 LEU B O 1
ATOM 3150 N N . SER B 1 85 ? -20.656 -2.529 -1.219 1 97.56 85 SER B N 1
ATOM 3151 C CA . SER B 1 85 ? -20.5 -2.123 -2.611 1 97.56 85 SER B CA 1
ATOM 3152 C C . SER B 1 85 ? -20.625 -3.314 -3.553 1 97.56 85 SER B C 1
ATOM 3154 O O . SER B 1 85 ? -20.688 -4.461 -3.105 1 97.56 85 SER B O 1
ATOM 3156 N N . ALA B 1 86 ? -20.734 -3.018 -4.828 1 96.75 86 ALA B N 1
ATOM 3157 C CA . ALA B 1 86 ? -20.734 -4.098 -5.812 1 96.75 86 ALA B CA 1
ATOM 3158 C C . ALA B 1 86 ? -19.469 -4.945 -5.703 1 96.75 86 ALA B C 1
ATOM 3160 O O . ALA B 1 86 ? -19.531 -6.176 -5.75 1 96.75 86 ALA B O 1
ATOM 3161 N N . GLU B 1 87 ? -18.328 -4.305 -5.496 1 97 87 GLU B N 1
ATOM 3162 C CA . GLU B 1 87 ? -17.062 -4.996 -5.348 1 97 87 GLU B CA 1
ATOM 3163 C C . GLU B 1 87 ? -17 -5.793 -4.051 1 97 87 GLU B C 1
ATOM 3165 O O . GLU B 1 87 ? -16.562 -6.945 -4.039 1 97 87 GLU B O 1
ATOM 3170 N N . GLY B 1 88 ? -17.484 -5.148 -2.984 1 97.19 88 GLY B N 1
ATOM 3171 C CA . GLY B 1 88 ? -17.547 -5.863 -1.717 1 97.19 88 GLY B CA 1
ATOM 3172 C C . GLY B 1 88 ? -18.391 -7.117 -1.773 1 97.19 88 GLY B C 1
ATOM 3173 O O . GLY B 1 88 ? -18 -8.164 -1.248 1 97.19 88 GLY B O 1
ATOM 3174 N N . ALA B 1 89 ? -19.453 -7.004 -2.445 1 97.44 89 ALA B N 1
ATOM 3175 C CA . ALA B 1 89 ? -20.359 -8.141 -2.596 1 97.44 89 ALA B CA 1
ATOM 3176 C C . ALA B 1 89 ? -19.719 -9.242 -3.428 1 97.44 89 ALA B C 1
ATOM 3178 O O . ALA B 1 89 ? -19.906 -10.43 -3.148 1 97.44 89 ALA B O 1
ATOM 3179 N N . THR B 1 90 ? -18.969 -8.883 -4.332 1 97.31 90 THR B N 1
ATOM 3180 C CA . THR B 1 90 ? -18.375 -9.828 -5.27 1 97.31 90 THR B CA 1
ATOM 3181 C C . THR B 1 90 ? -17.156 -10.516 -4.648 1 97.31 90 THR B C 1
ATOM 3183 O O . THR B 1 90 ? -17.016 -11.734 -4.742 1 97.31 90 THR B O 1
ATOM 3186 N N . TYR B 1 91 ? -16.312 -9.805 -3.918 1 97.81 91 TYR B N 1
ATOM 3187 C CA . TYR B 1 91 ? -14.984 -10.32 -3.619 1 97.81 91 TYR B CA 1
ATOM 3188 C C . TYR B 1 91 ? -14.812 -10.562 -2.125 1 97.81 91 TYR B C 1
ATOM 3190 O O . TYR B 1 91 ? -13.906 -11.281 -1.706 1 97.81 91 TYR B O 1
ATOM 3198 N N . LEU B 1 92 ? -15.703 -9.938 -1.281 1 98.06 92 LEU B N 1
ATOM 3199 C CA . LEU B 1 92 ? -15.422 -9.977 0.15 1 98.06 92 LEU B CA 1
ATOM 3200 C C . LEU B 1 92 ? -16.547 -10.688 0.9 1 98.06 92 LEU B C 1
ATOM 3202 O O . LEU B 1 92 ? -16.359 -11.148 2.029 1 98.06 92 LEU B O 1
ATOM 3206 N N . ALA B 1 93 ? -17.719 -10.711 0.323 1 97.81 93 ALA B N 1
ATOM 3207 C CA . ALA B 1 93 ? -18.797 -11.492 0.921 1 97.81 93 ALA B CA 1
ATOM 3208 C C . ALA B 1 93 ? -18.484 -12.984 0.865 1 97.81 93 ALA B C 1
ATOM 3210 O O . ALA B 1 93 ? -17.859 -13.461 -0.085 1 97.81 93 ALA B O 1
ATOM 3211 N N . SER B 1 94 ? -18.938 -13.742 1.862 1 96.56 94 SER B N 1
ATOM 3212 C CA . SER B 1 94 ? -18.656 -15.172 1.928 1 96.56 94 SER B CA 1
ATOM 3213 C C . SER B 1 94 ? -19.312 -15.922 0.765 1 96.56 94 SER B C 1
ATOM 3215 O O . SER B 1 94 ? -18.766 -16.922 0.289 1 96.56 94 SER B O 1
ATOM 3217 N N . ASP B 1 95 ? -20.375 -15.422 0.333 1 95.75 95 ASP B N 1
ATOM 3218 C CA . ASP B 1 95 ? -21.094 -16.062 -0.761 1 95.75 95 ASP B CA 1
ATOM 3219 C C . ASP B 1 95 ? -20.859 -15.336 -2.08 1 95.75 95 ASP B C 1
ATOM 3221 O O . ASP B 1 95 ? -21.594 -15.547 -3.049 1 95.75 95 ASP B O 1
ATOM 3225 N N . GLY B 1 96 ? -19.906 -14.461 -2.121 1 96.38 96 GLY B N 1
ATOM 3226 C CA . GLY B 1 96 ? -19.594 -13.773 -3.367 1 96.38 96 GLY B CA 1
ATOM 3227 C C . GLY B 1 96 ? -19.094 -14.711 -4.453 1 96.38 96 GLY B C 1
ATOM 3228 O O . GLY B 1 96 ? -18.344 -15.648 -4.176 1 96.38 96 GLY B O 1
ATOM 3229 N N . PRO B 1 97 ? -19.5 -14.484 -5.645 1 95.56 97 PRO B N 1
ATOM 3230 C CA . PRO B 1 97 ? -19.156 -15.406 -6.727 1 95.56 97 PRO B CA 1
ATOM 3231 C C . PRO B 1 97 ? -17.641 -15.477 -6.961 1 95.56 97 PRO B C 1
ATOM 3233 O O . PRO B 1 97 ? -17.141 -16.484 -7.457 1 95.56 97 PRO B O 1
ATOM 3236 N N . LEU B 1 98 ? -16.922 -14.484 -6.602 1 97.25 98 LEU B N 1
ATOM 3237 C CA . LEU B 1 98 ? -15.477 -14.43 -6.766 1 97.25 98 LEU B CA 1
ATOM 3238 C C . LEU B 1 98 ? -14.797 -14.117 -5.438 1 97.25 98 LEU B C 1
ATOM 3240 O O . LEU B 1 98 ? -13.773 -13.422 -5.41 1 97.25 98 LEU B O 1
ATOM 3244 N N . SER B 1 99 ? -15.328 -14.617 -4.359 1 97.38 99 SER B N 1
ATOM 3245 C CA . SER B 1 99 ? -14.82 -14.32 -3.025 1 97.38 99 SER B CA 1
ATOM 3246 C C . SER B 1 99 ? -13.328 -14.641 -2.922 1 97.38 99 SER B C 1
ATOM 3248 O O . SER B 1 99 ? -12.898 -15.75 -3.266 1 97.38 99 SER B O 1
ATOM 3250 N N . LEU B 1 100 ? -12.602 -13.672 -2.385 1 97.62 100 LEU B N 1
ATOM 3251 C CA . LEU B 1 100 ? -11.156 -13.805 -2.209 1 97.62 100 LEU B CA 1
ATOM 3252 C C . LEU B 1 100 ? -10.805 -14.062 -0.747 1 97.62 100 LEU B C 1
ATOM 3254 O O . LEU B 1 100 ? -9.633 -14.07 -0.376 1 97.62 100 LEU B O 1
ATOM 3258 N N . ARG B 1 101 ? -11.773 -14.336 0.065 1 97.19 101 ARG B N 1
ATOM 3259 C CA . ARG B 1 101 ? -11.578 -14.477 1.505 1 97.19 101 ARG B CA 1
ATOM 3260 C C . ARG B 1 101 ? -10.539 -15.547 1.817 1 97.19 101 ARG B C 1
ATOM 3262 O O . ARG B 1 101 ? -9.586 -15.297 2.559 1 97.19 101 ARG B O 1
ATOM 3269 N N . PRO B 1 102 ? -10.633 -16.703 1.172 1 96.44 102 PRO B N 1
ATOM 3270 C CA . PRO B 1 102 ? -9.633 -17.719 1.503 1 96.44 102 PRO B CA 1
ATOM 3271 C C . PRO B 1 102 ? -8.219 -17.312 1.096 1 96.44 102 PRO B C 1
ATOM 3273 O O . PRO B 1 102 ? -7.258 -17.578 1.824 1 96.44 102 PRO B O 1
ATOM 3276 N N . MET B 1 103 ? -8.062 -16.672 -0.042 1 96.75 103 MET B N 1
ATOM 3277 C CA . MET B 1 103 ? -6.738 -16.234 -0.479 1 96.75 103 MET B CA 1
ATOM 3278 C C . MET B 1 103 ? -6.16 -15.203 0.486 1 96.75 103 MET B C 1
ATOM 3280 O O . MET B 1 103 ? -4.996 -15.297 0.872 1 96.75 103 MET B O 1
ATOM 3284 N N . LEU B 1 104 ? -7.004 -14.195 0.839 1 97.12 104 LEU B N 1
ATOM 3285 C CA . LEU B 1 104 ? -6.547 -13.141 1.737 1 97.12 104 LEU B CA 1
ATOM 3286 C C . LEU B 1 104 ? -6.094 -13.719 3.072 1 97.12 104 LEU B C 1
ATOM 3288 O O . LEU B 1 104 ? -5.043 -13.344 3.592 1 97.12 104 LEU B O 1
ATOM 3292 N N . ALA B 1 105 ? -6.84 -14.664 3.586 1 94.25 105 ALA B N 1
ATOM 3293 C CA . ALA B 1 105 ? -6.477 -15.32 4.84 1 94.25 105 ALA B CA 1
ATOM 3294 C C . ALA B 1 105 ? -5.203 -16.141 4.676 1 94.25 105 ALA B C 1
ATOM 3296 O O . ALA B 1 105 ? -4.289 -16.047 5.504 1 94.25 105 ALA B O 1
ATOM 3297 N N . GLY B 1 106 ? -5.145 -16.906 3.656 1 93.12 106 GLY B N 1
ATOM 3298 C CA . GLY B 1 106 ? -4.008 -17.797 3.436 1 93.12 106 GLY B CA 1
ATOM 3299 C C . GLY B 1 106 ? -2.715 -17.047 3.182 1 93.12 106 GLY B C 1
ATOM 3300 O O . GLY B 1 106 ? -1.687 -17.344 3.791 1 93.12 106 GLY B O 1
ATOM 3301 N N . LEU B 1 107 ? -2.742 -16.078 2.32 1 93.75 107 LEU B N 1
ATOM 3302 C CA . LEU B 1 107 ? -1.521 -15.391 1.926 1 93.75 107 LEU B CA 1
ATOM 3303 C C . LEU B 1 107 ? -1.053 -14.445 3.027 1 93.75 107 LEU B C 1
ATOM 3305 O O . LEU B 1 107 ? 0.15 -14.234 3.203 1 93.75 107 LEU B O 1
ATOM 3309 N N . SER B 1 108 ? -2.021 -13.805 3.734 1 92.81 108 SER B N 1
ATOM 3310 C CA . SER B 1 108 ? -1.576 -12.977 4.855 1 92.81 108 SER B CA 1
ATOM 3311 C C . SER B 1 108 ? -0.843 -13.812 5.898 1 92.81 108 SER B C 1
ATOM 3313 O O . SER B 1 108 ? 0.163 -13.375 6.457 1 92.81 108 SER B O 1
ATOM 3315 N N . TRP B 1 109 ? -1.317 -14.977 6.145 1 86.88 109 TRP B N 1
ATOM 3316 C CA . TRP B 1 109 ? -0.657 -15.898 7.066 1 86.88 109 TRP B CA 1
ATOM 3317 C C . TRP B 1 109 ? 0.746 -16.234 6.578 1 86.88 109 TRP B C 1
ATOM 3319 O O . TRP B 1 109 ? 1.69 -16.297 7.367 1 86.88 109 TRP B O 1
ATOM 3329 N N . LEU B 1 110 ? 0.914 -16.422 5.352 1 86.19 110 LEU B N 1
ATOM 3330 C CA . LEU B 1 110 ? 2.172 -16.844 4.742 1 86.19 110 LEU B CA 1
ATOM 3331 C C . LEU B 1 110 ? 3.145 -15.664 4.648 1 86.19 110 LEU B C 1
ATOM 3333 O O . LEU B 1 110 ? 4.348 -15.836 4.852 1 86.19 110 LEU B O 1
ATOM 3337 N N . ARG B 1 111 ? 2.629 -14.469 4.387 1 90.12 111 ARG B N 1
ATOM 3338 C CA . ARG B 1 111 ? 3.49 -13.367 3.969 1 90.12 111 ARG B CA 1
ATOM 3339 C C . ARG B 1 111 ? 3.773 -12.422 5.133 1 90.12 111 ARG B C 1
ATOM 3341 O O . ARG B 1 111 ? 4.82 -11.773 5.172 1 90.12 111 ARG B O 1
ATOM 3348 N N . HIS B 1 112 ? 2.801 -12.305 6.008 1 88.88 112 HIS B N 1
ATOM 3349 C CA . HIS B 1 112 ? 2.93 -11.258 7.016 1 88.88 112 HIS B CA 1
ATOM 3350 C C . HIS B 1 112 ? 3.682 -11.766 8.242 1 88.88 112 HIS B C 1
ATOM 3352 O O . HIS B 1 112 ? 3.26 -12.727 8.875 1 88.88 112 HIS B O 1
ATOM 3358 N N . SER B 1 113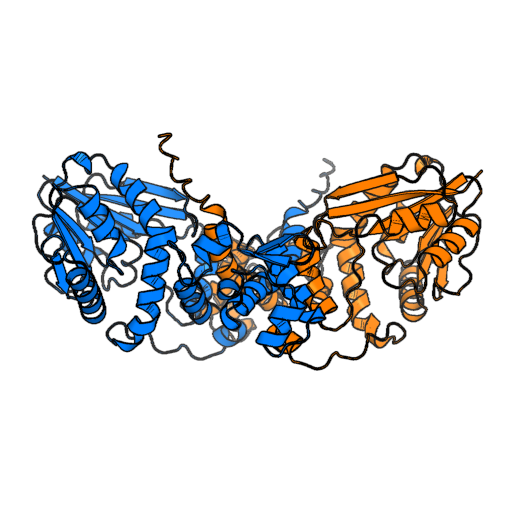 ? 4.941 -11.383 8.406 1 82.44 113 SER B N 1
ATOM 3359 C CA . SER B 1 113 ? 5.82 -11.656 9.539 1 82.44 113 SER B CA 1
ATOM 3360 C C . SER B 1 113 ? 6.812 -10.516 9.758 1 82.44 113 SER B C 1
ATOM 3362 O O . SER B 1 113 ? 6.992 -9.672 8.875 1 82.44 113 SER B O 1
ATOM 3364 N N . SER B 1 114 ? 7.293 -10.531 10.914 1 83.5 114 SER B N 1
ATOM 3365 C CA . SER B 1 114 ? 8.375 -9.578 11.172 1 83.5 114 SER B CA 1
ATOM 3366 C C . SER B 1 114 ? 9.609 -9.914 10.336 1 83.5 114 SER B C 1
ATOM 3368 O O . SER B 1 114 ? 10.234 -10.953 10.523 1 83.5 114 SER B O 1
ATOM 3370 N N . LEU B 1 115 ? 9.953 -9.055 9.461 1 85.38 115 LEU B N 1
ATOM 3371 C CA . LEU B 1 115 ? 11.125 -9.297 8.625 1 85.38 115 LEU B CA 1
ATOM 3372 C C . LEU B 1 115 ? 12.391 -9.344 9.477 1 85.38 115 LEU B C 1
ATOM 3374 O O . LEU B 1 115 ? 13.32 -10.094 9.164 1 85.38 115 LEU B O 1
ATOM 3378 N N . ALA B 1 116 ? 12.391 -8.539 10.516 1 85.38 116 ALA B N 1
ATOM 3379 C CA . ALA B 1 116 ? 13.523 -8.562 11.445 1 85.38 116 ALA B CA 1
ATOM 3380 C C . ALA B 1 116 ? 13.672 -9.938 12.094 1 85.38 116 ALA B C 1
ATOM 3382 O O . ALA B 1 116 ? 14.781 -10.461 12.203 1 85.38 116 ALA B O 1
ATOM 3383 N N . ASP B 1 117 ? 12.469 -10.492 12.445 1 87.56 117 ASP B N 1
ATOM 3384 C CA . ASP B 1 117 ? 12.492 -11.82 13.039 1 87.56 117 ASP B CA 1
ATOM 3385 C C . ASP B 1 117 ? 12.961 -12.867 12.023 1 87.56 117 ASP B C 1
ATOM 3387 O O . ASP B 1 117 ? 13.75 -13.758 12.359 1 87.56 117 ASP B O 1
ATOM 3391 N N . LEU B 1 118 ? 12.578 -12.672 10.836 1 88.12 118 LEU B N 1
ATOM 3392 C CA . LEU B 1 118 ? 12.953 -13.625 9.805 1 88.12 118 LEU B CA 1
ATOM 3393 C C . LEU B 1 118 ? 14.445 -13.562 9.516 1 88.12 118 LEU B C 1
ATOM 3395 O O . LEU B 1 118 ? 15.062 -14.578 9.188 1 88.12 118 LEU B O 1
ATOM 3399 N N . LEU B 1 119 ? 15.016 -12.398 9.672 1 88.88 119 LEU B N 1
ATOM 3400 C CA . LEU B 1 119 ? 16.438 -12.211 9.398 1 88.88 119 LEU B CA 1
ATOM 3401 C C . LEU B 1 119 ? 17.297 -12.859 10.477 1 88.88 119 LEU B C 1
ATOM 3403 O O . LEU B 1 119 ? 18.438 -13.258 10.219 1 88.88 119 LEU B O 1
ATOM 3407 N N . THR B 1 120 ? 16.734 -12.969 11.656 1 87.69 120 THR B N 1
ATOM 3408 C CA . THR B 1 120 ? 17.562 -13.414 12.766 1 87.69 120 THR B CA 1
ATOM 3409 C C . THR B 1 120 ? 17.172 -14.82 13.211 1 87.69 120 THR B C 1
ATOM 3411 O O . THR B 1 120 ? 17.953 -15.5 13.883 1 87.69 120 THR B O 1
ATOM 3414 N N . ALA B 1 121 ? 16.016 -15.289 12.867 1 86.81 121 ALA B N 1
ATOM 3415 C CA . ALA B 1 121 ? 15.539 -16.609 13.25 1 86.81 121 ALA B CA 1
ATOM 3416 C C . ALA B 1 121 ? 16.203 -17.703 12.406 1 86.81 121 ALA B C 1
ATOM 3418 O O . ALA B 1 121 ? 16.656 -17.438 11.289 1 86.81 121 ALA B O 1
ATOM 3419 N N . PRO B 1 122 ? 16.25 -18.844 13.094 1 88.19 122 PRO B N 1
ATOM 3420 C CA . PRO B 1 122 ? 16.688 -19.969 12.258 1 88.19 122 PRO B CA 1
ATOM 3421 C C . PRO B 1 122 ? 15.742 -20.25 11.094 1 88.19 122 PRO B C 1
ATOM 3423 O O . PRO B 1 122 ? 14.539 -20 11.211 1 88.19 122 PRO B O 1
ATOM 3426 N N . VAL B 1 123 ? 16.344 -20.703 10.023 1 85.06 123 VAL B N 1
ATOM 3427 C CA . VAL B 1 123 ? 15.523 -21.062 8.867 1 85.06 123 VAL B CA 1
ATOM 3428 C C . VAL B 1 123 ? 14.625 -22.25 9.211 1 85.06 123 VAL B C 1
ATOM 3430 O O . VAL B 1 123 ? 15.102 -23.281 9.695 1 85.06 123 VAL B O 1
ATOM 3433 N N . PRO B 1 124 ? 13.352 -22.031 9.008 1 83.44 124 PRO B N 1
ATOM 3434 C CA . PRO B 1 124 ? 12.453 -23.156 9.297 1 83.44 124 PRO B CA 1
ATOM 3435 C C . PRO B 1 124 ? 12.586 -24.297 8.297 1 83.44 124 PRO B C 1
ATOM 3437 O O . PRO B 1 124 ? 13.117 -24.109 7.199 1 83.44 124 PRO B O 1
ATOM 3440 N N . PRO B 1 125 ? 12.133 -25.422 8.766 1 82.25 125 PRO B N 1
ATOM 3441 C CA . PRO B 1 125 ? 12.117 -26.516 7.793 1 82.25 125 PRO B CA 1
ATOM 3442 C C . PRO B 1 125 ? 11.219 -26.234 6.59 1 82.25 125 PRO B C 1
ATOM 3444 O O . PRO B 1 125 ? 10.273 -25.453 6.699 1 82.25 125 PRO B O 1
ATOM 3447 N N . PRO B 1 126 ? 11.633 -26.828 5.477 1 79.31 126 PRO B N 1
ATOM 3448 C CA . PRO B 1 126 ? 10.797 -26.609 4.289 1 79.31 126 PRO B CA 1
ATOM 3449 C C . PRO B 1 126 ? 9.367 -27.125 4.473 1 79.31 126 PRO B C 1
ATOM 3451 O O . PRO B 1 126 ? 9.133 -28.047 5.27 1 79.31 126 PRO B O 1
ATOM 3454 N N . LEU B 1 127 ? 8.5 -26.531 3.707 1 78.12 127 LEU B N 1
ATOM 3455 C CA . LEU B 1 127 ? 7.105 -26.953 3.713 1 78.12 127 LEU B CA 1
ATOM 3456 C C . LEU B 1 127 ? 6.969 -28.375 3.184 1 78.12 127 LEU B C 1
ATOM 3458 O O . LEU B 1 127 ? 7.633 -28.75 2.215 1 78.12 127 LEU B O 1
ATOM 3462 N N . ASP B 1 128 ? 6.133 -29.156 3.939 1 84.69 128 ASP B N 1
ATOM 3463 C CA . ASP B 1 128 ? 5.836 -30.516 3.475 1 84.69 128 ASP B CA 1
ATOM 3464 C C . ASP B 1 128 ? 4.578 -30.531 2.611 1 84.69 128 ASP B C 1
ATOM 3466 O O . ASP B 1 128 ? 3.469 -30.703 3.127 1 84.69 128 ASP B O 1
ATOM 3470 N N . MET B 1 129 ? 4.762 -30.562 1.306 1 85.19 129 MET B N 1
ATOM 3471 C CA . MET B 1 129 ? 3.635 -30.5 0.379 1 85.19 129 MET B CA 1
ATOM 3472 C C . MET B 1 129 ? 2.992 -31.875 0.209 1 85.19 129 MET B C 1
ATOM 3474 O O . MET B 1 129 ? 1.967 -32 -0.46 1 85.19 129 MET B O 1
ATOM 3478 N N . GLY B 1 130 ? 3.6 -32.812 0.811 1 85.94 130 GLY B N 1
ATOM 3479 C CA . GLY B 1 130 ? 2.988 -34.125 0.84 1 85.94 130 GLY B CA 1
ATOM 3480 C C . GLY B 1 130 ? 2.002 -34.312 1.979 1 85.94 130 GLY B C 1
ATOM 3481 O O . GLY B 1 130 ? 1.219 -35.25 1.988 1 85.94 130 GLY B O 1
ATOM 3482 N N . ASP B 1 131 ? 2.002 -33.375 2.84 1 87.69 131 ASP B N 1
ATOM 3483 C CA . ASP B 1 131 ? 1.094 -33.375 3.982 1 87.69 131 ASP B CA 1
ATOM 3484 C C . ASP B 1 131 ? -0.275 -32.812 3.607 1 87.69 131 ASP B C 1
ATOM 3486 O O . ASP B 1 131 ? -0.392 -31.656 3.238 1 87.69 131 ASP B O 1
ATOM 3490 N N . PRO B 1 132 ? -1.336 -33.656 3.791 1 87.69 132 PRO B N 1
ATOM 3491 C CA . PRO B 1 132 ? -2.684 -33.188 3.475 1 87.69 132 PRO B CA 1
ATOM 3492 C C . PRO B 1 132 ? -3.074 -31.953 4.277 1 87.69 132 PRO B C 1
ATOM 3494 O O . PRO B 1 132 ? -3.838 -31.109 3.797 1 87.69 132 PRO B O 1
ATOM 3497 N N . ALA B 1 133 ? -2.537 -31.859 5.426 1 85.25 133 ALA B N 1
ATOM 3498 C CA . ALA B 1 133 ? -2.885 -30.734 6.297 1 85.25 133 ALA B CA 1
ATOM 3499 C C . ALA B 1 133 ? -2.426 -29.406 5.695 1 85.25 133 ALA B C 1
ATOM 3501 O O . ALA B 1 133 ? -3.078 -28.375 5.879 1 85.25 133 ALA B O 1
ATOM 3502 N N . PHE B 1 134 ? -1.332 -29.453 5.012 1 86.31 134 PHE B N 1
ATOM 3503 C CA . PHE B 1 134 ? -0.843 -28.281 4.309 1 86.31 134 PHE B CA 1
ATOM 3504 C C . PHE B 1 134 ? -1.878 -27.781 3.309 1 86.31 134 PHE B C 1
ATOM 3506 O O . PHE B 1 134 ? -2.139 -26.578 3.225 1 86.31 134 PHE B O 1
ATOM 3513 N N . TRP B 1 135 ? -2.525 -28.625 2.703 1 89.69 135 TRP B N 1
ATOM 3514 C CA . TRP B 1 135 ? -3.408 -28.281 1.595 1 89.69 135 TRP B CA 1
ATOM 3515 C C . TRP B 1 135 ? -4.809 -27.938 2.1 1 89.69 135 TRP B C 1
ATOM 3517 O O . TRP B 1 135 ? -5.629 -27.391 1.357 1 89.69 135 TRP B O 1
ATOM 3527 N N . ASP B 1 136 ? -5.121 -28.219 3.354 1 84.75 136 ASP B N 1
ATOM 3528 C CA . ASP B 1 136 ? -6.379 -27.781 3.955 1 84.75 136 ASP B CA 1
ATOM 3529 C C . ASP B 1 136 ? -6.504 -26.266 3.926 1 84.75 136 ASP B C 1
ATOM 3531 O O . ASP B 1 136 ? -7.59 -25.719 3.701 1 84.75 136 ASP B O 1
ATOM 3535 N N . ARG B 1 137 ? -5.434 -25.656 4.043 1 80.5 137 ARG B N 1
ATOM 3536 C CA . ARG B 1 137 ? -5.418 -24.203 4.023 1 80.5 137 ARG B CA 1
ATOM 3537 C C . ARG B 1 137 ? -5.031 -23.672 2.643 1 80.5 137 ARG B C 1
ATOM 3539 O O . ARG B 1 137 ? -5.715 -22.812 2.088 1 80.5 137 ARG B O 1
ATOM 3546 N N . ALA B 1 138 ? -4.066 -24.266 2.098 1 89.38 138 ALA B N 1
ATOM 3547 C CA . ALA B 1 138 ? -3.49 -23.781 0.851 1 89.38 138 ALA B CA 1
ATOM 3548 C C . ALA B 1 138 ? -4.438 -24 -0.322 1 89.38 138 ALA B C 1
ATOM 3550 O O . ALA B 1 138 ? -4.512 -23.188 -1.243 1 89.38 138 ALA B O 1
ATOM 3551 N N . GLY B 1 139 ? -5.262 -25.047 -0.216 1 92 139 GLY B N 1
ATOM 3552 C CA . GLY B 1 139 ? -6.156 -25.375 -1.312 1 92 139 GLY B CA 1
ATOM 3553 C C . GLY B 1 139 ? -7.23 -24.328 -1.542 1 92 139 GLY B C 1
ATOM 3554 O O . GLY B 1 139 ? -7.449 -23.891 -2.676 1 92 139 GLY B O 1
ATOM 3555 N N . GLY B 1 140 ? -7.84 -23.953 -0.416 1 92.69 140 GLY B N 1
ATOM 3556 C CA . GLY B 1 140 ? -8.852 -22.922 -0.519 1 92.69 140 GLY B CA 1
ATOM 3557 C C . GLY B 1 140 ? -8.297 -21.594 -0.986 1 92.69 140 GLY B C 1
ATOM 3558 O O . GLY B 1 140 ? -8.922 -20.891 -1.786 1 92.69 140 GLY B O 1
ATOM 3559 N N . SER B 1 141 ? -7.168 -21.312 -0.511 1 95.62 141 SER B N 1
ATOM 3560 C CA . SER B 1 141 ? -6.48 -20.078 -0.91 1 95.62 141 SER B CA 1
ATOM 3561 C C . SER B 1 141 ? -6.188 -20.078 -2.406 1 95.62 141 SER B C 1
ATOM 3563 O O . SER B 1 141 ? -6.523 -19.125 -3.107 1 95.62 141 SER B O 1
ATOM 3565 N N . LEU B 1 142 ? -5.66 -21.156 -2.918 1 96 142 LEU B N 1
ATOM 3566 C CA . LEU B 1 142 ? -5.305 -21.266 -4.328 1 96 142 LEU B CA 1
ATOM 3567 C C . LEU B 1 142 ? -6.547 -21.234 -5.207 1 96 142 LEU B C 1
ATOM 3569 O O . LEU B 1 142 ? -6.562 -20.578 -6.246 1 96 142 LEU B O 1
ATOM 3573 N N . ARG B 1 143 ? -7.543 -21.938 -4.77 1 96.75 143 ARG B N 1
ATOM 3574 C CA . ARG B 1 143 ? -8.758 -22.031 -5.566 1 96.75 143 ARG B CA 1
ATOM 3575 C C . ARG B 1 143 ? -9.414 -20.672 -5.734 1 96.75 143 ARG B C 1
ATOM 3577 O O . ARG B 1 143 ? -9.844 -20.312 -6.832 1 96.75 143 ARG B O 1
ATOM 3584 N N . SER B 1 144 ? -9.469 -19.891 -4.66 1 96.88 144 SER B N 1
ATOM 3585 C CA . SER B 1 144 ? -10.086 -18.562 -4.738 1 96.88 144 SER B CA 1
ATOM 3586 C C . SER B 1 144 ? -9.234 -17.609 -5.574 1 96.88 144 SER B C 1
ATOM 3588 O O . SER B 1 144 ? -9.773 -16.797 -6.332 1 96.88 144 SER B O 1
ATOM 3590 N N . PHE B 1 145 ? -7.961 -17.75 -5.5 1 97.62 145 PHE B N 1
ATOM 3591 C CA . PHE B 1 145 ? -7.07 -16.969 -6.355 1 97.62 145 PHE B CA 1
ATOM 3592 C C . PHE B 1 145 ? -7.297 -17.312 -7.824 1 97.62 145 PHE B C 1
ATOM 3594 O O . PHE B 1 145 ? -7.445 -16.422 -8.656 1 97.62 145 PHE B O 1
ATOM 3601 N N . HIS B 1 146 ? -7.312 -18.578 -8.125 1 98.12 146 HIS B N 1
ATOM 3602 C CA . HIS B 1 146 ? -7.508 -19.016 -9.5 1 98.12 146 HIS B CA 1
ATOM 3603 C C . HIS B 1 146 ? -8.836 -18.5 -10.055 1 98.12 146 HIS B C 1
ATOM 3605 O O . HIS B 1 146 ? -8.883 -17.969 -11.172 1 98.12 146 HIS B O 1
ATOM 3611 N N . ARG B 1 147 ? -9.82 -18.625 -9.25 1 96.94 147 ARG B N 1
ATOM 3612 C CA . ARG B 1 147 ? -11.164 -18.266 -9.703 1 96.94 147 ARG B CA 1
ATOM 3613 C C . ARG B 1 147 ? -11.281 -16.781 -9.977 1 96.94 147 ARG B C 1
ATOM 3615 O O . ARG B 1 147 ? -11.773 -16.375 -11.031 1 96.94 147 ARG B O 1
ATOM 3622 N N . ALA B 1 148 ? -10.711 -15.977 -9.094 1 97 148 ALA B N 1
ATOM 3623 C CA . ALA B 1 148 ? -10.984 -14.547 -9.141 1 97 148 ALA B CA 1
ATOM 3624 C C . ALA B 1 148 ? -9.922 -13.805 -9.945 1 97 148 ALA B C 1
ATOM 3626 O O . ALA B 1 148 ? -10.203 -12.766 -10.539 1 97 148 ALA B O 1
ATOM 3627 N N . LEU B 1 149 ? -8.695 -14.367 -9.961 1 96.69 149 LEU B N 1
ATOM 3628 C CA . LEU B 1 149 ? -7.602 -13.57 -10.508 1 96.69 149 LEU B CA 1
ATOM 3629 C C . LEU B 1 149 ? -6.816 -14.375 -11.547 1 96.69 149 LEU B C 1
ATOM 3631 O O . LEU B 1 149 ? -6.598 -13.906 -12.664 1 96.69 149 LEU B O 1
ATOM 3635 N N . GLY B 1 150 ? -6.523 -15.555 -11.297 1 97 150 GLY B N 1
ATOM 3636 C CA . GLY B 1 150 ? -5.551 -16.312 -12.062 1 97 150 GLY B CA 1
ATOM 3637 C C . GLY B 1 150 ? -6.094 -16.812 -13.391 1 97 150 GLY B C 1
ATOM 3638 O O . GLY B 1 150 ? -5.559 -16.469 -14.445 1 97 150 GLY B O 1
ATOM 3639 N N . VAL B 1 151 ? -7.207 -17.453 -13.312 1 97.31 151 VAL B N 1
ATOM 3640 C CA . VAL B 1 151 ? -7.695 -18.234 -14.445 1 97.31 151 VAL B CA 1
ATOM 3641 C C . VAL B 1 151 ? -8.133 -17.297 -15.57 1 97.31 151 VAL B C 1
ATOM 3643 O O . VAL B 1 151 ? -7.883 -17.578 -16.75 1 97.31 151 VAL B O 1
ATOM 3646 N N . PRO B 1 152 ? -8.781 -16.156 -15.266 1 96.31 152 PRO B N 1
ATOM 3647 C CA . PRO B 1 152 ? -9.102 -15.25 -16.375 1 96.31 152 PRO B CA 1
ATOM 3648 C C . PRO B 1 152 ? -7.875 -14.859 -17.188 1 96.31 152 PRO B C 1
ATOM 3650 O O . PRO B 1 152 ? -7.938 -14.797 -18.422 1 96.31 152 PRO B O 1
ATOM 3653 N N . VAL B 1 153 ? -6.766 -14.68 -16.547 1 97.25 153 VAL B N 1
ATOM 3654 C CA . VAL B 1 153 ? -5.527 -14.328 -17.234 1 97.25 153 VAL B CA 1
ATOM 3655 C C . VAL B 1 153 ? -5.008 -15.531 -18.016 1 97.25 153 VAL B C 1
ATOM 3657 O O . VAL B 1 153 ? -4.586 -15.398 -19.172 1 97.25 153 VAL B O 1
ATOM 3660 N N . MET B 1 154 ? -5.059 -16.688 -17.438 1 98.38 154 MET B N 1
ATOM 3661 C CA . MET B 1 154 ? -4.559 -17.906 -18.047 1 98.38 154 MET B CA 1
ATOM 3662 C C . MET B 1 154 ? -5.344 -18.234 -19.312 1 98.38 154 MET B C 1
ATOM 3664 O O . MET B 1 154 ? -4.762 -18.609 -20.328 1 98.38 154 MET B O 1
ATOM 3668 N N . VAL B 1 155 ? -6.613 -18.078 -19.219 1 98.31 155 VAL B N 1
ATOM 3669 C CA . VAL B 1 155 ? -7.473 -18.375 -20.359 1 98.31 155 VAL B CA 1
ATOM 3670 C C . VAL B 1 155 ? -7.148 -17.422 -21.5 1 98.31 155 VAL B C 1
ATOM 3672 O O . VAL B 1 155 ? -7.023 -17.844 -22.656 1 98.31 155 VAL B O 1
ATOM 3675 N N . ALA B 1 156 ? -6.965 -16.141 -21.156 1 97.75 156 ALA B N 1
ATOM 3676 C CA . ALA B 1 156 ? -6.613 -15.156 -22.172 1 97.75 156 ALA B CA 1
ATOM 3677 C C . ALA B 1 156 ? -5.289 -15.516 -22.844 1 97.75 156 ALA B C 1
ATOM 3679 O O . ALA B 1 156 ? -5.152 -15.391 -24.062 1 97.75 156 ALA B O 1
ATOM 3680 N N . CYS B 1 157 ? -4.344 -15.969 -22.109 1 98.44 157 CYS B N 1
ATOM 3681 C CA . CYS B 1 157 ? -3.059 -16.391 -22.641 1 98.44 157 CYS B CA 1
ATOM 3682 C C . CYS B 1 157 ? -3.227 -17.594 -23.578 1 98.44 157 CYS B C 1
ATOM 3684 O O . CYS B 1 157 ? -2.713 -17.594 -24.703 1 98.44 157 CYS B O 1
ATOM 3686 N N . LEU B 1 158 ? -3.969 -18.562 -23.141 1 98.38 158 LEU B N 1
ATOM 3687 C CA . LEU B 1 158 ? -4.18 -19.766 -23.938 1 98.38 158 LEU B CA 1
ATOM 3688 C C . LEU B 1 158 ? -4.867 -19.453 -25.25 1 98.38 158 LEU B C 1
ATOM 3690 O O . LEU B 1 158 ? -4.449 -19.922 -26.312 1 98.38 158 LEU B O 1
ATOM 3694 N N . GLU B 1 159 ? -5.855 -18.578 -25.172 1 97.81 159 GLU B N 1
ATOM 3695 C CA . GLU B 1 159 ? -6.645 -18.234 -26.359 1 97.81 159 GLU B CA 1
ATOM 3696 C C . GLU B 1 159 ? -5.82 -17.422 -27.359 1 97.81 159 GLU B C 1
ATOM 3698 O O . GLU B 1 159 ? -6.164 -17.359 -28.531 1 97.81 159 GLU B O 1
ATOM 3703 N N . SER B 1 160 ? -4.805 -16.812 -26.875 1 97.5 160 SER B N 1
ATOM 3704 C CA . SER B 1 160 ? -3.959 -16.016 -27.75 1 97.5 160 SER B CA 1
ATOM 3705 C C . SER B 1 160 ? -2.973 -16.891 -28.516 1 97.5 160 SER B C 1
ATOM 3707 O O . SER B 1 160 ? -2.334 -16.422 -29.469 1 97.5 160 SER B O 1
ATOM 3709 N N . LEU B 1 161 ? -2.832 -18.172 -28.172 1 97.81 161 LEU B N 1
ATOM 3710 C CA . LEU B 1 161 ? -1.848 -19.062 -28.781 1 97.81 161 LEU B CA 1
ATOM 3711 C C . LEU B 1 161 ? -2.354 -19.609 -30.109 1 97.81 161 LEU B C 1
ATOM 3713 O O . LEU B 1 161 ? -3.504 -20.031 -30.219 1 97.81 161 LEU B O 1
ATOM 3717 N N . PRO B 1 162 ? -1.489 -19.688 -31.109 1 96.62 162 PRO B N 1
ATOM 3718 C CA . PRO B 1 162 ? -1.9 -20.219 -32.406 1 96.62 162 PRO B CA 1
ATOM 3719 C C . PRO B 1 162 ? -2.357 -21.672 -32.344 1 96.62 162 PRO B C 1
ATOM 3721 O O . PRO B 1 162 ? -3.217 -22.094 -33.125 1 96.62 162 PRO B O 1
ATOM 3724 N N . ALA B 1 163 ? -1.874 -22.453 -31.438 1 96.88 163 ALA B N 1
ATOM 3725 C CA . ALA B 1 163 ? -2.166 -23.875 -31.328 1 96.88 163 ALA B CA 1
ATOM 3726 C C . ALA B 1 163 ? -3.51 -24.109 -30.656 1 96.88 163 ALA B C 1
ATOM 3728 O O . ALA B 1 163 ? -4.062 -25.219 -30.719 1 96.88 163 ALA B O 1
ATOM 3729 N N . TRP B 1 164 ? -4.062 -23.141 -30.047 1 97.88 164 TRP B N 1
ATOM 3730 C CA . TRP B 1 164 ? -5.203 -23.297 -29.141 1 97.88 164 TRP B CA 1
ATOM 3731 C C . TRP B 1 164 ? -6.422 -23.812 -29.891 1 97.88 164 TRP B C 1
ATOM 3733 O O . TRP B 1 164 ? -7.051 -24.797 -29.469 1 97.88 164 TRP B O 1
ATOM 3743 N N . PRO B 1 165 ? -6.719 -23.297 -31.094 1 97.44 165 PRO B N 1
ATOM 3744 C CA . PRO B 1 165 ? -7.961 -23.688 -31.766 1 97.44 165 PRO B CA 1
ATOM 3745 C C . PRO B 1 165 ? -7.965 -25.156 -32.188 1 97.44 165 PRO B C 1
ATOM 3747 O O . PRO B 1 165 ? -9.023 -25.781 -32.281 1 97.44 165 PRO B O 1
ATOM 3750 N N . THR B 1 166 ? -6.871 -25.719 -32.375 1 97.38 166 THR B N 1
ATOM 3751 C CA . THR B 1 166 ? -6.832 -27.062 -32.938 1 97.38 166 THR B CA 1
ATOM 3752 C C . THR B 1 166 ? -6.453 -28.078 -31.859 1 97.38 166 THR B C 1
ATOM 3754 O O . THR B 1 166 ? -6.473 -29.297 -32.094 1 97.38 166 THR B O 1
ATOM 3757 N N . ALA B 1 167 ? -6.133 -27.625 -30.688 1 98.25 167 ALA B N 1
ATOM 3758 C CA . ALA B 1 167 ? -5.75 -28.531 -29.609 1 98.25 167 ALA B CA 1
ATOM 3759 C C . ALA B 1 167 ? -6.914 -29.422 -29.219 1 98.25 167 ALA B C 1
ATOM 3761 O O . ALA B 1 167 ? -8.07 -28.984 -29.188 1 98.25 167 ALA B O 1
ATOM 3762 N N . ARG B 1 168 ? -6.621 -30.719 -28.875 1 98.06 168 ARG B N 1
ATOM 3763 C CA . ARG B 1 168 ? -7.656 -31.672 -28.484 1 98.06 168 ARG B CA 1
ATOM 3764 C C . ARG B 1 168 ? -7.336 -32.312 -27.125 1 98.06 168 ARG B C 1
ATOM 3766 O O . ARG B 1 168 ? -8.242 -32.719 -26.406 1 98.06 168 ARG B O 1
ATOM 3773 N N . ARG B 1 169 ? -6.102 -32.375 -26.781 1 98.31 169 ARG B N 1
ATOM 3774 C CA . ARG B 1 169 ? -5.664 -32.938 -25.516 1 98.31 169 ARG B CA 1
ATOM 3775 C C . ARG B 1 169 ? -4.816 -31.938 -24.734 1 98.31 169 ARG B C 1
ATOM 3777 O O . ARG B 1 169 ? -3.785 -31.469 -25.234 1 98.31 169 ARG B O 1
ATOM 3784 N N . PHE B 1 170 ? -5.277 -31.578 -23.562 1 98.56 170 PHE B N 1
ATOM 3785 C CA . PHE B 1 170 ? -4.68 -30.531 -22.734 1 98.56 170 PHE B CA 1
ATOM 3786 C C . PHE B 1 170 ? -4.285 -31.078 -21.375 1 98.56 170 PHE B C 1
ATOM 3788 O O . PHE B 1 170 ? -5.082 -31.766 -20.719 1 98.56 170 PHE B O 1
ATOM 3795 N N . LEU B 1 171 ? -3.029 -30.828 -20.938 1 98.88 171 LEU B N 1
ATOM 3796 C CA . LEU B 1 171 ? -2.572 -31.188 -19.594 1 98.88 171 LEU B CA 1
ATOM 3797 C C . LEU B 1 171 ? -2.266 -29.938 -18.766 1 98.88 171 LEU B C 1
ATOM 3799 O O . LEU B 1 171 ? -1.447 -29.109 -19.172 1 98.88 171 LEU B O 1
ATOM 3803 N N . ASP B 1 172 ? -2.963 -29.766 -17.672 1 98.81 172 ASP B N 1
ATOM 3804 C CA . ASP B 1 172 ? -2.623 -28.781 -16.656 1 98.81 172 ASP B CA 1
ATOM 3805 C C . ASP B 1 172 ? -1.665 -29.375 -15.617 1 98.81 172 ASP B C 1
ATOM 3807 O O . ASP B 1 172 ? -2.09 -30.078 -14.695 1 98.81 172 ASP B O 1
ATOM 3811 N N . LEU B 1 173 ? -0.39 -29.094 -15.789 1 98.81 173 LEU B N 1
ATOM 3812 C CA . LEU B 1 173 ? 0.668 -29.672 -14.969 1 98.81 173 LEU B CA 1
ATOM 3813 C C . LEU B 1 173 ? 0.892 -28.859 -13.703 1 98.81 173 LEU B C 1
ATOM 3815 O O . LEU B 1 173 ? 1.354 -27.719 -13.766 1 98.81 173 LEU B O 1
ATOM 3819 N N . GLY B 1 174 ? 0.618 -29.469 -12.547 1 97.75 174 GLY B N 1
ATOM 3820 C CA . GLY B 1 174 ? 0.609 -28.703 -11.297 1 97.75 174 GLY B CA 1
ATOM 3821 C C . GLY B 1 174 ? -0.54 -27.719 -11.203 1 97.75 174 GLY B C 1
ATOM 3822 O O . GLY B 1 174 ? -0.328 -26.531 -10.945 1 97.75 174 GLY B O 1
ATOM 3823 N N . ALA B 1 175 ? -1.706 -28.203 -11.32 1 97.44 175 ALA B N 1
ATOM 3824 C CA . ALA B 1 175 ? -2.885 -27.375 -11.578 1 97.44 175 ALA B CA 1
ATOM 3825 C C . ALA B 1 175 ? -3.232 -26.516 -10.359 1 97.44 175 ALA B C 1
ATOM 3827 O O . ALA B 1 175 ? -3.67 -25.375 -10.5 1 97.44 175 ALA B O 1
ATOM 3828 N N . GLY B 1 176 ? -3.131 -27.094 -9.133 1 96.44 176 GLY B N 1
ATOM 3829 C CA . GLY B 1 176 ? -3.426 -26.375 -7.898 1 96.44 176 GLY B CA 1
ATOM 3830 C C . GLY B 1 176 ? -4.902 -26.359 -7.559 1 96.44 176 GLY B C 1
ATOM 3831 O O . GLY B 1 176 ? -5.277 -26.344 -6.383 1 96.44 176 GLY B O 1
ATOM 3832 N N . SER B 1 177 ? -5.805 -26.312 -8.547 1 97.38 177 SER B N 1
ATOM 3833 C CA . SER B 1 177 ? -7.254 -26.359 -8.383 1 97.38 177 SER B CA 1
ATOM 3834 C C . SER B 1 177 ? -7.941 -26.844 -9.648 1 97.38 177 SER B C 1
ATOM 3836 O O . SER B 1 177 ? -7.285 -27.078 -10.664 1 97.38 177 SER B O 1
ATOM 3838 N N . ASP B 1 178 ? -9.234 -26.969 -9.516 1 97.44 178 ASP B N 1
ATOM 3839 C CA . ASP B 1 178 ? -10.031 -27.469 -10.633 1 97.44 178 ASP B CA 1
ATOM 3840 C C . ASP B 1 178 ? -10.492 -26.312 -11.531 1 97.44 178 ASP B C 1
ATOM 3842 O O . ASP B 1 178 ? -11.109 -26.547 -12.57 1 97.44 178 ASP B O 1
ATOM 3846 N N . ILE B 1 179 ? -10.164 -25.109 -11.234 1 98 179 ILE B N 1
ATOM 3847 C CA . ILE B 1 179 ? -10.844 -23.953 -11.797 1 98 179 ILE B CA 1
ATOM 3848 C C . ILE B 1 179 ? -10.492 -23.812 -13.273 1 98 179 ILE B C 1
ATOM 3850 O O . ILE B 1 179 ? -11.383 -23.625 -14.117 1 98 179 ILE B O 1
ATOM 3854 N N . LEU B 1 180 ? -9.211 -23.891 -13.609 1 98.5 180 LEU B N 1
ATOM 3855 C CA . LEU B 1 180 ? -8.852 -23.781 -15.023 1 98.5 180 LEU B CA 1
ATOM 3856 C C . LEU B 1 180 ? -9.461 -24.906 -15.836 1 98.5 180 LEU B C 1
ATOM 3858 O O . LEU B 1 180 ? -10.062 -24.672 -16.891 1 98.5 180 LEU B O 1
ATOM 3862 N N . ALA B 1 181 ? -9.352 -26.109 -15.344 1 98.19 181 ALA B N 1
ATOM 3863 C CA . ALA B 1 181 ? -9.875 -27.281 -16.047 1 98.19 181 ALA B CA 1
ATOM 3864 C C . ALA B 1 181 ? -11.375 -27.141 -16.297 1 98.19 181 ALA B C 1
ATOM 3866 O O . ALA B 1 181 ? -11.852 -27.406 -17.406 1 98.19 181 ALA B O 1
ATOM 3867 N N . ARG B 1 182 ? -12.102 -26.734 -15.289 1 97.19 182 ARG B N 1
ATOM 3868 C CA . ARG B 1 182 ? -13.547 -26.547 -15.414 1 97.19 182 ARG B CA 1
ATOM 3869 C C . ARG B 1 182 ? -13.875 -25.484 -16.453 1 97.19 182 ARG B C 1
ATOM 3871 O O . ARG B 1 182 ? -14.82 -25.641 -17.234 1 97.19 182 ARG B O 1
ATOM 3878 N N . THR B 1 183 ? -13.148 -24.453 -16.391 1 97.44 183 THR B N 1
ATOM 3879 C CA . THR B 1 183 ? -13.375 -23.344 -17.312 1 97.44 183 THR B CA 1
ATOM 3880 C C . THR B 1 183 ? -13.133 -23.781 -18.75 1 97.44 183 THR B C 1
ATOM 3882 O O . THR B 1 183 ? -13.938 -23.484 -19.641 1 97.44 183 THR B O 1
ATOM 3885 N N . LEU B 1 184 ? -12.062 -24.516 -18.969 1 97.69 184 LEU B N 1
ATOM 3886 C CA . LEU B 1 184 ? -11.727 -24.969 -20.312 1 97.69 184 LEU B CA 1
ATOM 3887 C C . LEU B 1 184 ? -12.742 -26 -20.812 1 97.69 184 LEU B C 1
ATOM 3889 O O . LEU B 1 184 ? -13.164 -25.938 -21.969 1 97.69 184 LEU B O 1
ATOM 3893 N N . ALA B 1 185 ? -13.117 -26.859 -19.953 1 95.56 185 ALA B N 1
ATOM 3894 C CA . ALA B 1 185 ? -14.086 -27.891 -20.312 1 95.56 185 ALA B CA 1
ATOM 3895 C C . ALA B 1 185 ? -15.422 -27.281 -20.703 1 95.56 185 ALA B C 1
ATOM 3897 O O . ALA B 1 185 ? -16.109 -27.766 -21.594 1 95.56 185 ALA B O 1
ATOM 3898 N N . ALA B 1 186 ? -15.758 -26.281 -20.047 1 94.81 186 ALA B N 1
ATOM 3899 C CA . ALA B 1 186 ? -17.016 -25.594 -20.312 1 94.81 186 ALA B CA 1
ATOM 3900 C C . ALA B 1 186 ? -16.953 -24.844 -21.641 1 94.81 186 ALA B C 1
ATOM 3902 O O . ALA B 1 186 ? -17.969 -24.734 -22.344 1 94.81 186 ALA B O 1
ATOM 3903 N N . ARG B 1 187 ? -15.844 -24.406 -22.031 1 94 187 ARG B N 1
ATOM 3904 C CA . ARG B 1 187 ? -15.68 -23.562 -23.203 1 94 187 ARG B CA 1
ATOM 3905 C C . ARG B 1 187 ? -15.438 -24.422 -24.453 1 94 187 ARG B C 1
ATOM 3907 O O . ARG B 1 187 ? -15.766 -24 -25.562 1 94 187 ARG B O 1
ATOM 3914 N N . ARG B 1 188 ? -14.844 -25.531 -24.234 1 95.94 188 ARG B N 1
ATOM 3915 C CA . ARG B 1 188 ? -14.43 -26.375 -25.359 1 95.94 188 ARG B CA 1
ATOM 3916 C C . ARG B 1 188 ? -14.859 -27.812 -25.156 1 95.94 188 ARG B C 1
ATOM 3918 O O . ARG B 1 188 ? -14.141 -28.609 -24.547 1 95.94 188 ARG B O 1
ATOM 3925 N N . ALA B 1 189 ? -15.883 -28.203 -25.828 1 94.31 189 ALA B N 1
ATOM 3926 C CA . ALA B 1 189 ? -16.391 -29.562 -25.719 1 94.31 189 ALA B CA 1
ATOM 3927 C C . ALA B 1 189 ? -15.461 -30.562 -26.391 1 94.31 189 ALA B C 1
ATOM 3929 O O . ALA B 1 189 ? -15.453 -31.75 -26.047 1 94.31 189 ALA B O 1
ATOM 3930 N N . ASP B 1 190 ? -14.742 -30.047 -27.25 1 96.31 190 ASP B N 1
ATOM 3931 C CA . ASP B 1 190 ? -13.883 -30.906 -28.062 1 96.31 190 ASP B CA 1
ATOM 3932 C C . ASP B 1 190 ? -12.516 -31.094 -27.406 1 96.31 190 ASP B C 1
ATOM 3934 O O . ASP B 1 190 ? -11.664 -31.812 -27.922 1 96.31 190 ASP B O 1
ATOM 3938 N N . LEU B 1 191 ? -12.258 -30.469 -26.281 1 97.19 191 LEU B N 1
ATOM 3939 C CA . LEU B 1 191 ? -10.961 -30.516 -25.625 1 97.19 191 LEU B CA 1
ATOM 3940 C C . LEU B 1 191 ? -10.984 -31.484 -24.453 1 97.19 191 LEU B C 1
ATOM 3942 O O . LEU B 1 191 ? -11.797 -31.328 -23.531 1 97.19 191 LEU B O 1
ATOM 3946 N N . ALA B 1 192 ? -10.164 -32.5 -24.5 1 97.25 192 ALA B N 1
ATOM 3947 C CA . ALA B 1 192 ? -9.953 -33.375 -23.344 1 97.25 192 ALA B CA 1
ATOM 3948 C C . ALA B 1 192 ? -8.953 -32.781 -22.375 1 97.25 192 ALA B C 1
ATOM 3950 O O . ALA B 1 192 ? -7.805 -32.5 -22.734 1 97.25 192 ALA B O 1
ATOM 3951 N N . VAL B 1 193 ? -9.375 -32.562 -21.141 1 98.19 193 VAL B N 1
ATOM 3952 C CA . VAL B 1 193 ? -8.547 -31.859 -20.156 1 98.19 193 VAL B CA 1
ATOM 3953 C C . VAL B 1 193 ? -8.078 -32.844 -19.078 1 98.19 193 VAL B C 1
ATOM 3955 O O . VAL B 1 193 ? -8.891 -33.562 -18.516 1 98.19 193 VAL B O 1
ATOM 3958 N N . THR B 1 194 ? -6.805 -32.875 -18.828 1 98.44 194 THR B N 1
ATOM 3959 C CA . THR B 1 194 ? -6.199 -33.625 -17.719 1 98.44 194 THR B CA 1
ATOM 3960 C C . THR B 1 194 ? -5.562 -32.688 -16.719 1 98.44 194 THR B C 1
ATOM 3962 O O . THR B 1 194 ? -4.848 -31.75 -17.094 1 98.44 194 THR B O 1
ATOM 3965 N N . VAL B 1 195 ? -5.879 -32.969 -15.461 1 98.5 195 VAL B N 1
ATOM 3966 C CA . VAL B 1 195 ? -5.266 -32.25 -14.352 1 98.5 195 VAL B CA 1
ATOM 3967 C C . VAL B 1 195 ? -4.242 -33.156 -13.656 1 98.5 195 VAL B C 1
ATOM 3969 O O . VAL B 1 195 ? -4.527 -34.312 -13.367 1 98.5 195 VAL B O 1
ATOM 3972 N N . PHE B 1 196 ? -3.045 -32.594 -13.43 1 98.56 196 PHE B N 1
ATOM 3973 C CA . PHE B 1 196 ? -1.988 -33.344 -12.758 1 98.56 196 PHE B CA 1
ATOM 3974 C C . PHE B 1 196 ? -1.482 -32.562 -11.531 1 98.56 196 PHE B C 1
ATOM 3976 O O . PHE B 1 196 ? -1.117 -31.406 -11.633 1 98.56 196 PHE B O 1
ATOM 3983 N N . ASP B 1 197 ? -1.5 -33.25 -10.391 1 97.81 197 ASP B N 1
ATOM 3984 C CA . ASP B 1 197 ? -0.979 -32.625 -9.18 1 97.81 197 ASP B CA 1
ATOM 3985 C C . ASP B 1 197 ? -0.531 -33.656 -8.164 1 97.81 197 ASP B C 1
ATOM 3987 O O . ASP B 1 197 ? -0.678 -34.875 -8.406 1 97.81 197 ASP B O 1
ATOM 3991 N N . LEU B 1 198 ? 0.111 -33.25 -7.07 1 96.56 198 LEU B N 1
ATOM 3992 C CA . LEU B 1 198 ? 0.472 -34.125 -5.973 1 96.56 198 LEU B CA 1
ATOM 3993 C C . LEU B 1 198 ? -0.758 -34.844 -5.43 1 96.56 198 LEU B C 1
ATOM 3995 O O . LEU B 1 198 ? -1.858 -34.281 -5.43 1 96.56 198 LEU B O 1
ATOM 3999 N N . PRO B 1 199 ? -0.573 -35.969 -4.891 1 95.56 199 PRO B N 1
ATOM 4000 C CA . PRO B 1 199 ? -1.691 -36.844 -4.508 1 95.56 199 PRO B CA 1
ATOM 4001 C C . PRO B 1 199 ? -2.676 -36.156 -3.564 1 95.56 199 PRO B C 1
ATOM 4003 O O . PRO B 1 199 ? -3.887 -36.188 -3.797 1 95.56 199 PRO B O 1
ATOM 4006 N N . PRO B 1 200 ? -2.229 -35.438 -2.514 1 95 200 PRO B N 1
ATOM 4007 C CA . PRO B 1 200 ? -3.223 -34.844 -1.62 1 95 200 PRO B CA 1
ATOM 4008 C C . PRO B 1 200 ? -4.105 -33.812 -2.324 1 95 200 PRO B C 1
ATOM 4010 O O . PRO B 1 200 ? -5.301 -33.719 -2.035 1 95 200 PRO B O 1
ATOM 4013 N N . LEU B 1 201 ? -3.543 -33.094 -3.207 1 95.38 201 LEU B N 1
ATOM 4014 C CA . LEU B 1 201 ? -4.312 -32.062 -3.922 1 95.38 201 LEU B CA 1
ATOM 4015 C C . LEU B 1 201 ? -5.137 -32.688 -5.039 1 95.38 201 LEU B C 1
ATOM 4017 O O . LEU B 1 201 ? -6.289 -32.312 -5.258 1 95.38 201 LEU B O 1
ATOM 4021 N N . ALA B 1 202 ? -4.574 -33.656 -5.723 1 96.12 202 ALA B N 1
ATOM 4022 C CA . ALA B 1 202 ? -5.289 -34.375 -6.777 1 96.12 202 ALA B CA 1
ATOM 4023 C C . ALA B 1 202 ? -6.562 -35 -6.238 1 96.12 202 ALA B C 1
ATOM 4025 O O . ALA B 1 202 ? -7.609 -34.969 -6.891 1 96.12 202 ALA B O 1
ATOM 4026 N N . GLU B 1 203 ? -6.457 -35.531 -5.078 1 95.38 203 GLU B N 1
ATOM 4027 C CA . GLU B 1 203 ? -7.613 -36.156 -4.453 1 95.38 203 GLU B CA 1
ATOM 4028 C C . GLU B 1 203 ? -8.711 -35.125 -4.16 1 95.38 203 GLU B C 1
ATOM 4030 O O . GLU B 1 203 ? -9.891 -35.406 -4.379 1 95.38 203 GLU B O 1
ATOM 4035 N N . ARG B 1 204 ? -8.32 -34.031 -3.725 1 94.56 204 ARG B N 1
ATOM 4036 C CA . ARG B 1 204 ? -9.273 -32.938 -3.438 1 94.56 204 ARG B CA 1
ATOM 4037 C C . ARG B 1 204 ? -9.953 -32.469 -4.711 1 94.56 204 ARG B C 1
ATOM 4039 O O . ARG B 1 204 ? -11.164 -32.25 -4.73 1 94.56 204 ARG B O 1
ATOM 4046 N N . ILE B 1 205 ? -9.195 -32.312 -5.738 1 96.69 205 ILE B N 1
ATOM 4047 C CA . ILE B 1 205 ? -9.711 -31.844 -7.023 1 96.69 205 ILE B CA 1
ATOM 4048 C C . ILE B 1 205 ? -10.688 -32.875 -7.582 1 96.69 205 ILE B C 1
ATOM 4050 O O . ILE B 1 205 ? -11.781 -32.531 -8.031 1 96.69 205 ILE B O 1
ATOM 4054 N N . ALA B 1 206 ? -10.312 -34.125 -7.48 1 96.94 206 ALA B N 1
ATOM 4055 C CA . ALA B 1 206 ? -11.164 -35.219 -7.973 1 96.94 206 ALA B CA 1
ATOM 4056 C C . ALA B 1 206 ? -12.5 -35.25 -7.238 1 96.94 206 ALA B C 1
ATOM 4058 O O . ALA B 1 206 ? -13.555 -35.438 -7.855 1 96.94 206 ALA B O 1
ATOM 4059 N N . ALA B 1 207 ? -12.398 -35.094 -5.945 1 95.56 207 ALA B N 1
ATOM 4060 C CA . ALA B 1 207 ? -13.609 -35.094 -5.137 1 95.56 207 ALA B CA 1
ATOM 4061 C C . ALA B 1 207 ? -14.539 -33.938 -5.539 1 95.56 207 ALA B C 1
ATOM 4063 O O . ALA B 1 207 ? -15.75 -34.125 -5.668 1 95.56 207 ALA B O 1
ATOM 4064 N N . THR B 1 208 ? -13.977 -32.812 -5.719 1 94.81 208 THR B N 1
ATOM 4065 C CA . THR B 1 208 ? -14.75 -31.641 -6.098 1 94.81 208 THR B CA 1
ATOM 4066 C C . THR B 1 208 ? -15.391 -31.828 -7.473 1 94.81 208 THR B C 1
ATOM 4068 O O . THR B 1 208 ? -16.562 -31.5 -7.672 1 94.81 208 THR B O 1
ATOM 4071 N N . LEU B 1 209 ? -14.664 -32.375 -8.406 1 96.38 209 LEU B N 1
ATOM 4072 C CA . LEU B 1 209 ? -15.156 -32.625 -9.758 1 96.38 209 LEU B CA 1
ATOM 4073 C C . LEU B 1 209 ? -16.266 -33.656 -9.75 1 96.38 209 LEU B C 1
ATOM 4075 O O . LEU B 1 209 ? -17.25 -33.531 -10.484 1 96.38 209 LEU B O 1
ATOM 4079 N N . ALA B 1 210 ? -16.094 -34.625 -8.961 1 95.12 210 ALA B N 1
ATOM 4080 C CA . ALA B 1 210 ? -17.109 -35.656 -8.836 1 95.12 210 ALA B CA 1
ATOM 4081 C C . ALA B 1 210 ? -18.422 -35.094 -8.297 1 95.12 210 ALA B C 1
ATOM 4083 O O . ALA B 1 210 ? -19.5 -35.406 -8.82 1 95.12 210 ALA B O 1
ATOM 4084 N N . ASP B 1 211 ? -18.266 -34.312 -7.328 1 94.44 211 ASP B N 1
ATOM 4085 C CA . ASP B 1 211 ? -19.438 -33.688 -6.715 1 94.44 211 ASP B CA 1
ATOM 4086 C C . ASP B 1 211 ? -20.203 -32.844 -7.734 1 94.44 211 ASP B C 1
ATOM 4088 O O . ASP B 1 211 ? -21.438 -32.75 -7.645 1 94.44 211 ASP B O 1
ATOM 4092 N N . ASP B 1 212 ? -19.516 -32.406 -8.719 1 92.62 212 ASP B N 1
ATOM 4093 C CA . ASP B 1 212 ? -20.156 -31.5 -9.68 1 92.62 212 ASP B CA 1
ATOM 4094 C C . ASP B 1 212 ? -20.453 -32.219 -10.992 1 92.62 212 ASP B C 1
ATOM 4096 O O . ASP B 1 212 ? -20.812 -31.578 -11.984 1 92.62 212 ASP B O 1
ATOM 4100 N N . GLY B 1 213 ? -20.188 -33.5 -11.07 1 90.69 213 GLY B N 1
ATOM 4101 C CA . GLY B 1 213 ? -20.547 -34.312 -12.219 1 90.69 213 GLY B CA 1
ATOM 4102 C C . GLY B 1 213 ? -19.594 -34.125 -13.391 1 90.69 213 GLY B C 1
ATOM 4103 O O . GLY B 1 213 ? -19.984 -34.312 -14.547 1 90.69 213 GLY B O 1
ATOM 4104 N N . LEU B 1 214 ? -18.391 -33.75 -13.086 1 90.81 214 LEU B N 1
ATOM 4105 C CA . LEU B 1 214 ? -17.438 -33.438 -14.156 1 90.81 214 LEU B CA 1
ATOM 4106 C C . LEU B 1 214 ? -16.328 -34.5 -14.211 1 90.81 214 LEU B C 1
ATOM 4108 O O . LEU B 1 214 ? -15.375 -34.344 -14.969 1 90.81 214 LEU B O 1
ATOM 4112 N N . ALA B 1 215 ? -16.438 -35.562 -13.484 1 88.75 215 ALA B N 1
ATOM 4113 C CA . ALA B 1 215 ? -15.383 -36.562 -13.375 1 88.75 215 ALA B CA 1
ATOM 4114 C C . ALA B 1 215 ? -15.164 -37.281 -14.703 1 88.75 215 ALA B C 1
ATOM 4116 O O . ALA B 1 215 ? -14.062 -37.781 -14.977 1 88.75 215 ALA B O 1
ATOM 4117 N N . ALA B 1 216 ? -16.188 -37.281 -15.5 1 87.81 216 ALA B N 1
ATOM 4118 C CA . ALA B 1 216 ? -16.078 -37.969 -16.781 1 87.81 216 ALA B CA 1
ATOM 4119 C C . ALA B 1 216 ? -15.453 -37.062 -17.844 1 87.81 216 ALA B C 1
ATOM 4121 O O . ALA B 1 216 ? -14.898 -37.531 -18.828 1 87.81 216 ALA B O 1
ATOM 4122 N N . ARG B 1 217 ? -15.484 -35.844 -17.562 1 90.56 217 ARG B N 1
ATOM 4123 C CA . ARG B 1 217 ? -15.055 -34.844 -18.547 1 90.56 217 ARG B CA 1
ATOM 4124 C C . ARG B 1 217 ? -13.602 -34.438 -18.328 1 90.56 217 ARG B C 1
ATOM 4126 O O . ARG B 1 217 ? -12.898 -34.094 -19.281 1 90.56 217 ARG B O 1
ATOM 4133 N N . ILE B 1 218 ? -13.203 -34.469 -17.062 1 97.31 218 ILE B N 1
ATOM 4134 C CA . ILE B 1 218 ? -11.859 -34.031 -16.688 1 97.31 218 ILE B CA 1
ATOM 4135 C C . ILE B 1 218 ? -11.117 -35.156 -15.984 1 97.31 218 ILE B C 1
ATOM 4137 O O . ILE B 1 218 ? -11.57 -35.688 -14.961 1 97.31 218 ILE B O 1
ATOM 4141 N N . GLU B 1 219 ? -10.062 -35.531 -16.531 1 97.62 219 GLU B N 1
ATOM 4142 C CA . GLU B 1 219 ? -9.234 -36.562 -15.922 1 97.62 219 GLU B CA 1
ATOM 4143 C C . GLU B 1 219 ? -8.305 -35.969 -14.875 1 97.62 219 GLU B C 1
ATOM 4145 O O . GLU B 1 219 ? -7.703 -34.906 -15.086 1 97.62 219 GLU B O 1
ATOM 4150 N N . VAL B 1 220 ? -8.234 -36.656 -13.703 1 98.31 220 VAL B N 1
ATOM 4151 C CA . VAL B 1 220 ? -7.305 -36.25 -12.656 1 98.31 220 VAL B CA 1
ATOM 4152 C C . VAL B 1 220 ? -6.219 -37.281 -12.469 1 98.31 220 VAL B C 1
ATOM 4154 O O . VAL B 1 220 ? -6.523 -38.469 -12.234 1 98.31 220 VAL B O 1
ATOM 4157 N N . ARG B 1 221 ? -5.012 -36.875 -12.586 1 97.94 221 ARG B N 1
ATOM 4158 C CA . ARG B 1 221 ? -3.855 -37.719 -12.367 1 97.94 221 ARG B CA 1
ATOM 4159 C C . ARG B 1 221 ? -3.047 -37.25 -11.164 1 97.94 221 ARG B C 1
ATOM 4161 O O . ARG B 1 221 ? -2.762 -36.062 -11.023 1 97.94 221 ARG B O 1
ATOM 4168 N N . ALA B 1 222 ? -2.723 -38.25 -10.273 1 97.62 222 ALA B N 1
ATOM 4169 C CA . ALA B 1 222 ? -1.975 -37.938 -9.055 1 97.62 222 ALA B CA 1
ATOM 4170 C C . ALA B 1 222 ? -0.52 -38.375 -9.18 1 97.62 222 ALA B C 1
ATOM 4172 O O . ALA B 1 222 ? -0.239 -39.5 -9.641 1 97.62 222 ALA B O 1
ATOM 4173 N N . GLY B 1 223 ? 0.399 -37.438 -8.789 1 97.31 223 GLY B N 1
ATOM 4174 C CA . GLY B 1 223 ? 1.807 -37.781 -8.766 1 97.31 223 GLY B CA 1
ATOM 4175 C C . GLY B 1 223 ? 2.73 -36.594 -8.648 1 97.31 223 GLY B C 1
ATOM 4176 O O . GLY B 1 223 ? 2.283 -35.438 -8.742 1 97.31 223 GLY B O 1
ATOM 4177 N N . ASP B 1 224 ? 3.969 -36.875 -8.359 1 97.06 224 ASP B N 1
ATOM 4178 C CA . ASP B 1 224 ? 5.043 -35.875 -8.445 1 97.06 224 ASP B CA 1
ATOM 4179 C C . ASP B 1 224 ? 5.578 -35.781 -9.867 1 97.06 224 ASP B C 1
ATOM 4181 O O . ASP B 1 224 ? 6.125 -36.75 -10.406 1 97.06 224 ASP B O 1
ATOM 4185 N N . TYR B 1 225 ? 5.438 -34.562 -10.5 1 97.5 225 TYR B N 1
ATOM 4186 C CA . TYR B 1 225 ? 5.77 -34.438 -11.914 1 97.5 225 TYR B CA 1
ATOM 4187 C C . TYR B 1 225 ? 7.266 -34.625 -12.141 1 97.5 225 TYR B C 1
ATOM 4189 O O . TYR B 1 225 ? 7.711 -34.781 -13.281 1 97.5 225 TYR B O 1
ATOM 4197 N N . ASN B 1 226 ? 8.039 -34.688 -11.07 1 97.12 226 ASN B N 1
ATOM 4198 C CA . ASN B 1 226 ? 9.477 -34.938 -11.203 1 97.12 226 ASN B CA 1
ATOM 4199 C C . ASN B 1 226 ? 9.758 -36.406 -11.5 1 97.12 226 ASN B C 1
ATOM 4201 O O . ASN B 1 226 ? 10.836 -36.75 -12 1 97.12 226 ASN B O 1
ATOM 4205 N N . ASP B 1 227 ? 8.781 -37.312 -11.18 1 95.94 227 ASP B N 1
ATOM 4206 C CA . ASP B 1 227 ? 9.117 -38.719 -11.336 1 95.94 227 ASP B CA 1
ATOM 4207 C C . ASP B 1 227 ? 7.93 -39.5 -11.859 1 95.94 227 ASP B C 1
ATOM 4209 O O . ASP B 1 227 ? 8.102 -40.562 -12.484 1 95.94 227 ASP B O 1
ATOM 4213 N N . ALA B 1 228 ? 6.75 -39.062 -11.648 1 97.44 228 ALA B N 1
ATOM 4214 C CA . ALA B 1 228 ? 5.551 -39.812 -12.031 1 97.44 228 ALA B CA 1
ATOM 4215 C C . ALA B 1 228 ? 5.336 -39.75 -13.539 1 97.44 228 ALA B C 1
ATOM 4217 O O . ALA B 1 228 ? 5.863 -38.875 -14.227 1 97.44 228 ALA B O 1
ATOM 4218 N N . ASP B 1 229 ? 4.629 -40.75 -14.016 1 97.56 229 ASP B N 1
ATOM 4219 C CA . ASP B 1 229 ? 4.242 -40.781 -15.422 1 97.56 229 ASP B CA 1
ATOM 4220 C C . ASP B 1 229 ? 3.246 -39.688 -15.75 1 97.56 229 ASP B C 1
ATOM 4222 O O . ASP B 1 229 ? 2.166 -39.625 -15.156 1 97.56 229 ASP B O 1
ATOM 4226 N N . LEU B 1 230 ? 3.564 -38.812 -16.75 1 98.25 230 LEU B N 1
ATOM 4227 C CA . LEU B 1 230 ? 2.729 -37.688 -17.094 1 98.25 230 LEU B CA 1
ATOM 4228 C C . LEU B 1 230 ? 1.677 -38.062 -18.125 1 98.25 230 LEU B C 1
ATOM 4230 O O . LEU B 1 230 ? 0.723 -37.344 -18.359 1 98.25 230 LEU B O 1
ATOM 4234 N N . GLY B 1 231 ? 1.82 -39.219 -18.688 1 97.44 231 GLY B N 1
ATOM 4235 C CA . GLY B 1 231 ? 1.065 -39.562 -19.875 1 97.44 231 GLY B CA 1
ATOM 4236 C C . GLY B 1 231 ? 1.726 -39.094 -21.156 1 97.44 231 GLY B C 1
ATOM 4237 O O . GLY B 1 231 ? 2.906 -38.75 -21.156 1 97.44 231 GLY B O 1
ATOM 4238 N N . GLN B 1 232 ? 0.939 -39.219 -22.281 1 97.44 232 GLN B N 1
ATOM 4239 C CA . GLN B 1 232 ? 1.491 -38.844 -23.578 1 97.44 232 GLN B CA 1
ATOM 4240 C C . GLN B 1 232 ? 0.401 -38.344 -24.5 1 97.44 232 GLN B C 1
ATOM 4242 O O . GLN B 1 232 ? -0.79 -38.469 -24.219 1 97.44 232 GLN B O 1
ATOM 4247 N N . GLY B 1 233 ? 0.886 -37.688 -25.516 1 98.19 233 GLY B N 1
ATOM 4248 C CA . GLY B 1 233 ? -0.005 -37.344 -26.609 1 98.19 233 GLY B CA 1
ATOM 4249 C C . GLY B 1 233 ? -0.709 -36 -26.406 1 98.19 233 GLY B C 1
ATOM 4250 O O . GLY B 1 233 ? -1.725 -35.75 -27.062 1 98.19 233 GLY B O 1
ATOM 4251 N N . TYR B 1 234 ? -0.215 -35.188 -25.578 1 98.75 234 TYR B N 1
ATOM 4252 C CA . TYR B 1 234 ? -0.858 -33.906 -25.312 1 98.75 234 TYR B CA 1
ATOM 4253 C C . TYR B 1 234 ? -0.527 -32.906 -26.422 1 98.75 234 TYR B C 1
ATOM 4255 O O . TYR B 1 234 ? 0.621 -32.812 -26.859 1 98.75 234 TYR B O 1
ATOM 4263 N N . ASP B 1 235 ? -1.512 -32.156 -26.859 1 98.75 235 ASP B N 1
ATOM 4264 C CA . ASP B 1 235 ? -1.279 -31.062 -27.812 1 98.75 235 ASP B CA 1
ATOM 4265 C C . ASP B 1 235 ? -0.735 -29.828 -27.094 1 98.75 235 ASP B C 1
ATOM 4267 O O . ASP B 1 235 ? 0.058 -29.078 -27.656 1 98.75 235 ASP B O 1
ATOM 4271 N N . ILE B 1 236 ? -1.212 -29.594 -25.891 1 98.88 236 ILE B N 1
ATOM 4272 C CA . ILE B 1 236 ? -0.748 -28.484 -25.062 1 98.88 236 ILE B CA 1
ATOM 4273 C C . ILE B 1 236 ? -0.521 -28.969 -23.625 1 98.88 236 ILE B C 1
ATOM 4275 O O . ILE B 1 236 ? -1.399 -29.609 -23.031 1 98.88 236 ILE B O 1
ATOM 4279 N N . ILE B 1 237 ? 0.642 -28.766 -23.094 1 98.94 237 ILE B N 1
ATOM 4280 C CA . ILE B 1 237 ? 0.923 -28.891 -21.656 1 98.94 237 ILE B CA 1
ATOM 4281 C C . ILE B 1 237 ? 1.152 -27.516 -21.062 1 98.94 237 ILE B C 1
ATOM 4283 O O . ILE B 1 237 ? 1.96 -26.734 -21.562 1 98.94 237 ILE B O 1
ATOM 4287 N N . TRP B 1 238 ? 0.391 -27.203 -20.031 1 98.88 238 TRP B N 1
ATOM 4288 C CA . TRP B 1 238 ? 0.385 -25.922 -19.359 1 98.88 238 TRP B CA 1
ATOM 4289 C C . TRP B 1 238 ? 0.932 -26.047 -17.938 1 98.88 238 TRP B C 1
ATOM 4291 O O . TRP B 1 238 ? 0.511 -26.922 -17.188 1 98.88 238 TRP B O 1
ATOM 4301 N N . ALA B 1 239 ? 1.919 -25.266 -17.594 1 98.81 239 ALA B N 1
ATOM 4302 C CA . ALA B 1 239 ? 2.414 -25.156 -16.219 1 98.81 239 ALA B CA 1
ATOM 4303 C C . ALA B 1 239 ? 2.492 -23.703 -15.773 1 98.81 239 ALA B C 1
ATOM 4305 O O . ALA B 1 239 ? 3.244 -22.906 -16.344 1 98.81 239 ALA B O 1
ATOM 4306 N N . SER B 1 240 ? 1.719 -23.359 -14.797 1 98.38 240 SER B N 1
ATOM 4307 C CA . SER B 1 240 ? 1.69 -22 -14.297 1 98.38 240 SER B CA 1
ATOM 4308 C C . SER B 1 240 ? 2.057 -21.938 -12.82 1 98.38 240 SER B C 1
ATOM 4310 O O . SER B 1 240 ? 1.363 -22.516 -11.984 1 98.38 240 SER B O 1
ATOM 4312 N N . MET B 1 241 ? 3.145 -21.234 -12.477 1 96.81 241 MET B N 1
ATOM 4313 C CA . MET B 1 241 ? 3.6 -20.984 -11.109 1 96.81 241 MET B CA 1
ATOM 4314 C C . MET B 1 241 ? 3.709 -22.297 -10.328 1 96.81 241 MET B C 1
ATOM 4316 O O . MET B 1 241 ? 3.229 -22.391 -9.203 1 96.81 241 MET B O 1
ATOM 4320 N N . THR B 1 242 ? 4.324 -23.281 -10.961 1 96.75 242 THR B N 1
ATOM 4321 C CA . THR B 1 242 ? 4.473 -24.578 -10.312 1 96.75 242 THR B CA 1
ATOM 4322 C C . THR B 1 242 ? 5.875 -25.141 -10.539 1 96.75 242 THR B C 1
ATOM 4324 O O . THR B 1 242 ? 6.336 -25.984 -9.781 1 96.75 242 THR B O 1
ATOM 4327 N N . LEU B 1 243 ? 6.617 -24.641 -11.508 1 97.38 243 LEU B N 1
ATOM 4328 C CA . LEU B 1 243 ? 7.902 -25.234 -11.859 1 97.38 243 LEU B CA 1
ATOM 4329 C C . LEU B 1 243 ? 8.953 -24.922 -10.805 1 97.38 243 LEU B C 1
ATOM 4331 O O . LEU B 1 243 ? 10.078 -25.422 -10.867 1 97.38 243 LEU B O 1
ATOM 4335 N N . TYR B 1 244 ? 8.57 -24.141 -9.812 1 93.44 244 TYR B N 1
ATOM 4336 C CA . TYR B 1 244 ? 9.445 -23.797 -8.695 1 93.44 244 TYR B CA 1
ATOM 4337 C C . TYR B 1 244 ? 9.883 -25.062 -7.953 1 93.44 244 TYR B C 1
ATOM 4339 O O . TYR B 1 244 ? 10.891 -25.047 -7.238 1 93.44 244 TYR B O 1
ATOM 4347 N N . TYR B 1 245 ? 9.188 -26.125 -8.172 1 92.81 245 TYR B N 1
ATOM 4348 C CA . TYR B 1 245 ? 9.414 -27.328 -7.391 1 92.81 245 TYR B CA 1
ATOM 4349 C C . TYR B 1 245 ? 10.07 -28.422 -8.234 1 92.81 245 TYR B C 1
ATOM 4351 O O . TYR B 1 245 ? 10.133 -29.578 -7.832 1 92.81 245 TYR B O 1
ATOM 4359 N N . ALA B 1 246 ? 10.5 -28.062 -9.398 1 96.25 246 ALA B N 1
ATOM 4360 C CA . ALA B 1 246 ? 11.305 -28.984 -10.211 1 96.25 246 ALA B CA 1
ATOM 4361 C C . ALA B 1 246 ? 12.641 -29.281 -9.547 1 96.25 246 ALA B C 1
ATOM 4363 O O . ALA B 1 246 ? 13.383 -28.359 -9.195 1 96.25 246 ALA B O 1
ATOM 4364 N N . ARG B 1 247 ? 12.922 -30.5 -9.359 1 95.44 247 ARG B N 1
ATOM 4365 C CA . ARG B 1 247 ? 14.227 -30.875 -8.812 1 95.44 247 ARG B CA 1
ATOM 4366 C C . ARG B 1 247 ? 15.336 -30.609 -9.82 1 95.44 247 ARG B C 1
ATOM 4368 O O . ARG B 1 247 ? 16.422 -30.141 -9.445 1 95.44 247 ARG B O 1
ATOM 4375 N N . ASP B 1 248 ? 15.125 -30.938 -11.008 1 97.31 248 ASP B N 1
ATOM 4376 C CA . ASP B 1 248 ? 15.938 -30.656 -12.188 1 97.31 248 ASP B CA 1
ATOM 4377 C C . ASP B 1 248 ? 15.078 -30.125 -13.328 1 97.31 248 ASP B C 1
ATOM 4379 O O . ASP B 1 248 ? 14.375 -30.891 -13.992 1 97.31 248 ASP B O 1
ATOM 4383 N N . LEU B 1 249 ? 15.234 -28.828 -13.586 1 98.06 249 LEU B N 1
ATOM 4384 C CA . LEU B 1 249 ? 14.328 -28.156 -14.516 1 98.06 249 LEU B CA 1
ATOM 4385 C C . LEU B 1 249 ? 14.523 -28.672 -15.93 1 98.06 249 LEU B C 1
ATOM 4387 O O . LEU B 1 249 ? 13.555 -28.859 -16.672 1 98.06 249 LEU B O 1
ATOM 4391 N N . GLU B 1 250 ? 15.727 -28.906 -16.344 1 97.69 250 GLU B N 1
ATOM 4392 C CA . GLU B 1 250 ? 16.016 -29.422 -17.688 1 97.69 250 GLU B CA 1
ATOM 4393 C C . GLU B 1 250 ? 15.469 -30.828 -17.859 1 97.69 250 GLU B C 1
ATOM 4395 O O . GLU B 1 250 ? 14.875 -31.156 -18.891 1 97.69 250 GLU B O 1
ATOM 4400 N N . ALA B 1 251 ? 15.672 -31.641 -16.875 1 98.12 251 ALA B N 1
ATOM 4401 C CA . ALA B 1 251 ? 15.141 -33 -16.922 1 98.12 251 ALA B CA 1
ATOM 4402 C C . ALA B 1 251 ? 13.617 -33 -17 1 98.12 251 ALA B C 1
ATOM 4404 O O . ALA B 1 251 ? 13.031 -33.781 -17.75 1 98.12 251 ALA B O 1
ATOM 4405 N N . LEU B 1 252 ? 13.062 -32.188 -16.156 1 98.62 252 LEU B N 1
ATOM 4406 C CA . LEU B 1 252 ? 11.609 -32.062 -16.203 1 98.62 252 LEU B CA 1
ATOM 4407 C C . LEU B 1 252 ? 11.133 -31.578 -17.562 1 98.62 252 LEU B C 1
ATOM 4409 O O . LEU B 1 252 ? 10.133 -32.062 -18.078 1 98.62 252 LEU B O 1
ATOM 4413 N N . ALA B 1 253 ? 11.82 -30.609 -18.156 1 98.69 253 ALA B N 1
ATOM 4414 C CA . ALA B 1 253 ? 11.477 -30.125 -19.484 1 98.69 253 ALA B CA 1
ATOM 4415 C C . ALA B 1 253 ? 11.523 -31.25 -20.516 1 98.69 253 ALA B C 1
ATOM 4417 O O . ALA B 1 253 ? 10.656 -31.344 -21.391 1 98.69 253 ALA B O 1
ATOM 4418 N N . SER B 1 254 ? 12.508 -32.094 -20.422 1 98.38 254 SER B N 1
ATOM 4419 C CA . SER B 1 254 ? 12.617 -33.25 -21.312 1 98.38 254 SER B CA 1
ATOM 4420 C C . SER B 1 254 ? 11.438 -34.188 -21.156 1 98.38 254 SER B C 1
ATOM 4422 O O . SER B 1 254 ? 10.891 -34.688 -22.141 1 98.38 254 SER B O 1
ATOM 4424 N N . ARG B 1 255 ? 11.055 -34.438 -19.922 1 98.5 255 ARG B N 1
ATOM 4425 C CA . ARG B 1 255 ? 9.898 -35.281 -19.641 1 98.5 255 ARG B CA 1
ATOM 4426 C C . ARG B 1 255 ? 8.625 -34.688 -20.234 1 98.5 255 ARG B C 1
ATOM 4428 O O . ARG B 1 255 ? 7.805 -35.438 -20.797 1 98.5 255 ARG B O 1
ATOM 4435 N N . ILE B 1 256 ? 8.469 -33.406 -20.078 1 98.88 256 ILE B N 1
ATOM 4436 C CA . ILE B 1 256 ? 7.312 -32.688 -20.609 1 98.88 256 ILE B CA 1
ATOM 4437 C C . ILE B 1 256 ? 7.293 -32.812 -22.141 1 98.88 256 ILE B C 1
ATOM 4439 O O . ILE B 1 256 ? 6.254 -33.094 -22.734 1 98.88 256 ILE B O 1
ATOM 4443 N N . ARG B 1 257 ? 8.461 -32.594 -22.75 1 98.62 257 ARG B N 1
ATOM 4444 C CA . ARG B 1 257 ? 8.578 -32.719 -24.188 1 98.62 257 ARG B CA 1
ATOM 4445 C C . ARG B 1 257 ? 8.141 -34.094 -24.656 1 98.62 257 ARG B C 1
ATOM 4447 O O . ARG B 1 257 ? 7.383 -34.219 -25.625 1 98.62 257 ARG B O 1
ATOM 4454 N N . ASP B 1 258 ? 8.562 -35.094 -23.984 1 98.19 258 ASP B N 1
ATOM 4455 C CA . ASP B 1 258 ? 8.273 -36.5 -24.359 1 98.19 258 ASP B CA 1
ATOM 4456 C C . ASP B 1 258 ? 6.789 -36.812 -24.188 1 98.19 258 ASP B C 1
ATOM 4458 O O . ASP B 1 258 ? 6.27 -37.719 -24.828 1 98.19 258 ASP B O 1
ATOM 4462 N N . ALA B 1 259 ? 6.121 -36.094 -23.328 1 98.69 259 ALA B N 1
ATOM 4463 C CA . ALA B 1 259 ? 4.699 -36.312 -23.078 1 98.69 259 ALA B CA 1
ATOM 4464 C C . ALA B 1 259 ? 3.848 -35.625 -24.141 1 98.69 259 ALA B C 1
ATOM 4466 O O . ALA B 1 259 ? 2.66 -35.938 -24.281 1 98.69 259 ALA B O 1
ATOM 4467 N N . LEU B 1 260 ? 4.434 -34.688 -24.859 1 98.81 260 LEU B N 1
ATOM 4468 C CA . LEU B 1 260 ? 3.717 -33.938 -25.891 1 98.81 260 LEU B CA 1
ATOM 4469 C C . LEU B 1 260 ? 3.539 -34.812 -27.141 1 98.81 260 LEU B C 1
ATOM 4471 O O . LEU B 1 260 ? 4.395 -35.625 -27.453 1 98.81 260 LEU B O 1
ATOM 4475 N N . ALA B 1 261 ? 2.445 -34.594 -27.875 1 98.5 261 ALA B N 1
ATOM 4476 C CA . ALA B 1 261 ? 2.32 -35.094 -29.234 1 98.5 261 ALA B CA 1
ATOM 4477 C C . ALA B 1 261 ? 3.322 -34.406 -30.172 1 98.5 261 ALA B C 1
ATOM 4479 O O . ALA B 1 261 ? 3.787 -33.312 -29.891 1 98.5 261 ALA B O 1
ATOM 4480 N N . PRO B 1 262 ? 3.652 -35.156 -31.25 1 97.81 262 PRO B N 1
ATOM 4481 C CA . PRO B 1 262 ? 4.473 -34.438 -32.25 1 97.81 262 PRO B CA 1
ATOM 4482 C C . PRO B 1 262 ? 3.865 -33.125 -32.656 1 97.81 262 PRO B C 1
ATOM 4484 O O . PRO B 1 262 ? 2.689 -33.062 -33.031 1 97.81 262 PRO B O 1
ATOM 4487 N N . GLY B 1 263 ? 4.645 -32.094 -32.5 1 97.75 263 GLY B N 1
ATOM 4488 C CA . GLY B 1 263 ? 4.16 -30.766 -32.875 1 97.75 263 GLY B CA 1
ATOM 4489 C C . GLY B 1 263 ? 3.453 -30.047 -31.734 1 97.75 263 GLY B C 1
ATOM 4490 O O . GLY B 1 263 ? 3.135 -28.859 -31.844 1 97.75 263 GLY B O 1
ATOM 4491 N N . GLY B 1 264 ? 3.244 -30.75 -30.641 1 98.62 264 GLY B N 1
ATOM 4492 C CA . GLY B 1 264 ? 2.6 -30.156 -29.469 1 98.62 264 GLY B CA 1
ATOM 4493 C C . GLY B 1 264 ? 3.436 -29.062 -28.828 1 98.62 264 GLY B C 1
ATOM 4494 O O . GLY B 1 264 ? 4.621 -28.922 -29.125 1 98.62 264 GLY B O 1
ATOM 4495 N N . ILE B 1 265 ? 2.799 -28.234 -27.938 1 98.81 265 ILE B N 1
ATOM 4496 C CA . ILE B 1 265 ? 3.541 -27.141 -27.328 1 98.81 265 ILE B CA 1
ATOM 4497 C C . ILE B 1 265 ? 3.469 -27.234 -25.812 1 98.81 265 ILE B C 1
ATOM 4499 O O . ILE B 1 265 ? 2.48 -27.734 -25.266 1 98.81 265 ILE B O 1
ATOM 4503 N N . PHE B 1 266 ? 4.539 -26.797 -25.188 1 98.88 266 PHE B N 1
ATOM 4504 C CA . PHE B 1 266 ? 4.582 -26.531 -23.766 1 98.88 266 PHE B CA 1
ATOM 4505 C C . PHE B 1 266 ? 4.496 -25.047 -23.469 1 98.88 266 PHE B C 1
ATOM 4507 O O . PHE B 1 266 ? 5.168 -24.234 -24.125 1 98.88 266 PHE B O 1
ATOM 4514 N N . VAL B 1 267 ? 3.627 -24.672 -22.531 1 98.94 267 VAL B N 1
ATOM 4515 C CA . VAL B 1 267 ? 3.449 -23.281 -22.141 1 98.94 267 VAL B CA 1
ATOM 4516 C C . VAL B 1 267 ? 3.748 -23.109 -20.656 1 98.94 267 VAL B C 1
ATOM 4518 O O . VAL B 1 267 ? 3.07 -23.703 -19.812 1 98.94 267 VAL B O 1
ATOM 4521 N N . SER B 1 268 ? 4.797 -22.375 -20.375 1 98.81 268 SER B N 1
ATOM 4522 C CA . SER B 1 268 ? 5.152 -22 -19.016 1 98.81 268 SER B CA 1
ATOM 4523 C C . SER B 1 268 ? 4.723 -20.578 -18.688 1 98.81 268 SER B C 1
ATOM 4525 O O . SER B 1 268 ? 4.984 -19.656 -19.469 1 98.81 268 SER B O 1
ATOM 4527 N N . PHE B 1 269 ? 4.047 -20.375 -17.578 1 98.56 269 PHE B N 1
ATOM 4528 C CA . PHE B 1 269 ? 3.594 -19.078 -17.109 1 98.56 269 PHE B CA 1
ATOM 4529 C C . PHE B 1 269 ? 4.105 -18.797 -15.695 1 98.56 269 PHE B C 1
ATOM 4531 O O . PHE B 1 269 ? 3.451 -19.141 -14.711 1 98.56 269 PHE B O 1
ATOM 4538 N N . HIS B 1 270 ? 5.273 -18.172 -15.539 1 98.25 270 HIS B N 1
ATOM 4539 C CA . HIS B 1 270 ? 6.008 -17.969 -14.297 1 98.25 270 HIS B CA 1
ATOM 4540 C C . HIS B 1 270 ? 6.633 -16.578 -14.25 1 98.25 270 HIS B C 1
ATOM 4542 O O . HIS B 1 270 ? 6.801 -15.938 -15.289 1 98.25 270 HIS B O 1
ATOM 4548 N N . GLU B 1 271 ? 6.844 -16.172 -13.047 1 95.31 271 GLU B N 1
ATOM 4549 C CA . GLU B 1 271 ? 7.598 -14.922 -12.945 1 95.31 271 GLU B CA 1
ATOM 4550 C C . GLU B 1 271 ? 9.062 -15.125 -13.32 1 95.31 271 GLU B C 1
ATOM 4552 O O . GLU B 1 271 ? 9.555 -16.266 -13.328 1 95.31 271 GLU B O 1
ATOM 4557 N N . GLY B 1 272 ? 9.797 -14.078 -13.703 1 96.19 272 GLY B N 1
ATOM 4558 C CA . GLY B 1 272 ? 11.219 -13.992 -13.984 1 96.19 272 GLY B CA 1
ATOM 4559 C C . GLY B 1 272 ? 11.852 -12.703 -13.492 1 96.19 272 GLY B C 1
ATOM 4560 O O . GLY B 1 272 ? 11.547 -11.625 -14 1 96.19 272 GLY B O 1
ATOM 4561 N N . LEU B 1 273 ? 12.742 -12.906 -12.547 1 97.94 273 LEU B N 1
ATOM 4562 C CA . LEU B 1 273 ? 13.383 -11.727 -11.984 1 97.94 273 LEU B CA 1
ATOM 4563 C C . LEU B 1 273 ? 14.453 -11.188 -12.938 1 97.94 273 LEU B C 1
ATOM 4565 O O . LEU B 1 273 ? 15.125 -11.961 -13.617 1 97.94 273 LEU B O 1
ATOM 4569 N N . THR B 1 274 ? 14.555 -9.883 -13.016 1 98 274 THR B N 1
ATOM 4570 C CA . THR B 1 274 ? 15.508 -9.18 -13.859 1 98 274 THR B CA 1
ATOM 4571 C C . THR B 1 274 ? 16.344 -8.195 -13.039 1 98 274 THR B C 1
ATOM 4573 O O . THR B 1 274 ? 16.125 -8.062 -11.836 1 98 274 THR B O 1
ATOM 4576 N N . ASP B 1 275 ? 17.406 -7.59 -13.656 1 97.94 275 ASP B N 1
ATOM 4577 C CA . ASP B 1 275 ? 18.219 -6.543 -13.047 1 97.94 275 ASP B CA 1
ATOM 4578 C C . ASP B 1 275 ? 18.859 -7.027 -11.742 1 97.94 275 ASP B C 1
ATOM 4580 O O . ASP B 1 275 ? 18.703 -6.387 -10.703 1 97.94 275 ASP B O 1
ATOM 4584 N N . GLU B 1 276 ? 19.5 -8.164 -11.852 1 98 276 GLU B N 1
ATOM 4585 C CA . GLU B 1 276 ? 20.172 -8.789 -10.703 1 98 276 GLU B CA 1
ATOM 4586 C C . GLU B 1 276 ? 19.172 -9.086 -9.586 1 98 276 GLU B C 1
ATOM 4588 O O . GLU B 1 276 ? 19.438 -8.82 -8.414 1 98 276 GLU B O 1
ATOM 4593 N N . ARG B 1 277 ? 17.891 -9.445 -9.93 1 98 277 ARG B N 1
ATOM 4594 C CA . ARG B 1 277 ? 16.828 -9.93 -9.062 1 98 277 ARG B CA 1
ATOM 4595 C C . ARG B 1 277 ? 16.219 -8.797 -8.25 1 98 277 ARG B C 1
ATOM 4597 O O . ARG B 1 277 ? 15.656 -9.023 -7.176 1 98 277 ARG B O 1
ATOM 4604 N N . THR B 1 278 ? 16.312 -7.566 -8.805 1 98.69 278 THR B N 1
ATOM 4605 C CA . THR B 1 278 ? 15.695 -6.441 -8.109 1 98.69 278 THR B CA 1
ATOM 4606 C C . THR B 1 278 ? 14.414 -6 -8.812 1 98.69 278 THR B C 1
ATOM 4608 O O . THR B 1 278 ? 13.812 -4.996 -8.445 1 98.69 278 THR B O 1
ATOM 4611 N N . ARG B 1 279 ? 14.039 -6.762 -9.812 1 98.06 279 ARG B N 1
ATOM 4612 C CA . ARG B 1 279 ? 12.805 -6.527 -10.555 1 98.06 279 ARG B CA 1
ATOM 4613 C C . ARG B 1 279 ? 12.148 -7.84 -10.969 1 98.06 279 ARG B C 1
ATOM 4615 O O . ARG B 1 279 ? 12.836 -8.844 -11.164 1 98.06 279 ARG B O 1
ATOM 4622 N N . PRO B 1 280 ? 10.781 -7.766 -11.211 1 97.88 280 PRO B N 1
ATOM 4623 C CA . PRO B 1 280 ? 9.836 -6.695 -10.898 1 97.88 280 PRO B CA 1
ATOM 4624 C C . PRO B 1 280 ? 9.555 -6.578 -9.398 1 97.88 280 PRO B C 1
ATOM 4626 O O . PRO B 1 280 ? 9.57 -7.582 -8.688 1 97.88 280 PRO B O 1
ATOM 4629 N N . GLU B 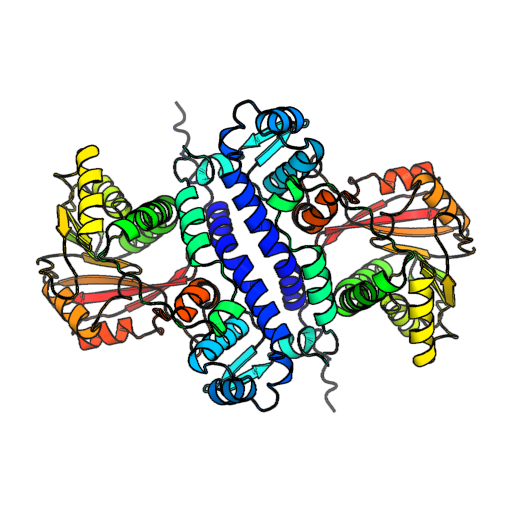1 281 ? 9.188 -5.398 -8.914 1 97.94 281 GLU B N 1
ATOM 4630 C CA . GLU B 1 281 ? 8.977 -5.113 -7.5 1 97.94 281 GLU B CA 1
ATOM 4631 C C . GLU B 1 281 ? 7.918 -6.043 -6.906 1 97.94 281 GLU B C 1
ATOM 4633 O O . GLU B 1 281 ? 8.078 -6.539 -5.789 1 97.94 281 GLU B O 1
ATOM 4638 N N . ALA B 1 282 ? 6.871 -6.305 -7.637 1 96.5 282 ALA B N 1
ATOM 4639 C CA . ALA B 1 282 ? 5.758 -7.121 -7.16 1 96.5 282 ALA B CA 1
ATOM 4640 C C . ALA B 1 282 ? 6.234 -8.508 -6.734 1 96.5 282 ALA B C 1
ATOM 4642 O O . ALA B 1 282 ? 5.742 -9.062 -5.75 1 96.5 282 ALA B O 1
ATOM 4643 N N . HIS B 1 283 ? 7.148 -9.062 -7.418 1 97.06 283 HIS B N 1
ATOM 4644 C CA . HIS B 1 283 ? 7.613 -10.414 -7.137 1 97.06 283 HIS B CA 1
ATOM 4645 C C . HIS B 1 283 ? 8.75 -10.398 -6.113 1 97.06 283 HIS B C 1
ATOM 4647 O O . HIS B 1 283 ? 8.82 -11.281 -5.258 1 97.06 283 HIS B O 1
ATOM 4653 N N . VAL B 1 284 ? 9.625 -9.383 -6.207 1 97.94 284 VAL B N 1
ATOM 4654 C CA . VAL B 1 284 ? 10.727 -9.281 -5.254 1 97.94 284 VAL B CA 1
ATOM 4655 C C . VAL B 1 284 ? 10.18 -9.109 -3.842 1 97.94 284 VAL B C 1
ATOM 4657 O O . VAL B 1 284 ? 10.555 -9.852 -2.928 1 97.94 284 VAL B O 1
ATOM 4660 N N . VAL B 1 285 ? 9.203 -8.227 -3.701 1 96.88 285 VAL B N 1
ATOM 4661 C CA . VAL B 1 285 ? 8.633 -7.93 -2.391 1 96.88 285 VAL B CA 1
ATOM 4662 C C . VAL B 1 285 ? 7.609 -9.008 -2.023 1 96.88 285 VAL B C 1
ATOM 4664 O O . VAL B 1 285 ? 7.578 -9.477 -0.885 1 96.88 285 VAL B O 1
ATOM 4667 N N . GLY B 1 286 ? 6.848 -9.422 -2.977 1 95.19 286 GLY B N 1
ATOM 4668 C CA . GLY B 1 286 ? 5.766 -10.359 -2.725 1 95.19 286 GLY B CA 1
ATOM 4669 C C . GLY B 1 286 ? 6.25 -11.719 -2.254 1 95.19 286 GLY B C 1
ATOM 4670 O O . GLY B 1 286 ? 5.535 -12.422 -1.536 1 95.19 286 GLY B O 1
ATOM 4671 N N . ARG B 1 287 ? 7.434 -12.117 -2.592 1 94.12 287 ARG B N 1
ATOM 4672 C CA . ARG B 1 287 ? 7.938 -13.445 -2.254 1 94.12 287 ARG B CA 1
ATOM 4673 C C . ARG B 1 287 ? 9.039 -13.359 -1.197 1 94.12 287 ARG B C 1
ATOM 4675 O O . ARG B 1 287 ? 9.711 -14.352 -0.914 1 94.12 287 ARG B O 1
ATOM 4682 N N . LEU B 1 288 ? 9.203 -12.211 -0.595 1 95.25 288 LEU B N 1
ATOM 4683 C CA . LEU B 1 288 ? 10.328 -11.93 0.298 1 95.25 288 LEU B CA 1
ATOM 4684 C C . LEU B 1 288 ? 10.258 -12.805 1.545 1 95.25 288 LEU B C 1
ATOM 4686 O O . LEU B 1 288 ? 11.242 -13.438 1.922 1 95.25 288 LEU B O 1
ATOM 4690 N N . ALA B 1 289 ? 9.094 -12.859 2.168 1 93.06 289 ALA B N 1
ATOM 4691 C CA . ALA B 1 289 ? 8.953 -13.625 3.406 1 93.06 289 ALA B CA 1
ATOM 4692 C C . ALA B 1 289 ? 9.25 -15.102 3.176 1 93.06 289 ALA B C 1
ATOM 4694 O O . ALA B 1 289 ? 9.969 -15.727 3.963 1 93.06 289 ALA B O 1
ATOM 4695 N N . THR B 1 290 ? 8.703 -15.609 2.102 1 91.25 290 THR B N 1
ATOM 4696 C CA . THR B 1 290 ? 8.938 -17 1.757 1 91.25 290 THR B CA 1
ATOM 4697 C C . THR B 1 290 ? 10.414 -17.25 1.479 1 91.25 290 THR B C 1
ATOM 4699 O O . THR B 1 290 ? 10.984 -18.25 1.93 1 91.25 290 THR B O 1
ATOM 4702 N N . ALA B 1 291 ? 11.023 -16.359 0.801 1 93.62 291 ALA B N 1
ATOM 4703 C CA . ALA B 1 291 ? 12.453 -16.469 0.494 1 93.62 291 ALA B CA 1
ATOM 4704 C C . ALA B 1 291 ? 13.289 -16.422 1.767 1 93.62 291 ALA B C 1
ATOM 4706 O O . ALA B 1 291 ? 14.234 -17.203 1.924 1 93.62 291 ALA B O 1
ATOM 4707 N N . LEU B 1 292 ? 12.93 -15.562 2.68 1 93.81 292 LEU B N 1
ATOM 4708 C CA . LEU B 1 292 ? 13.664 -15.414 3.93 1 93.81 292 LEU B CA 1
ATOM 4709 C C . LEU B 1 292 ? 13.539 -16.656 4.793 1 93.81 292 LEU B C 1
ATOM 4711 O O . LEU B 1 292 ? 14.406 -16.938 5.629 1 93.81 292 LEU B O 1
ATOM 4715 N N . ARG B 1 293 ? 12.492 -17.422 4.57 1 91.25 293 ARG B N 1
ATOM 4716 C CA . ARG B 1 293 ? 12.289 -18.672 5.289 1 91.25 293 ARG B CA 1
ATOM 4717 C C . ARG B 1 293 ? 13.031 -19.812 4.609 1 91.25 293 ARG B C 1
ATOM 4719 O O . ARG B 1 293 ? 12.852 -20.984 4.973 1 91.25 293 ARG B O 1
ATOM 4726 N N . GLY B 1 294 ? 13.734 -19.469 3.6 1 89.19 294 GLY B N 1
ATOM 4727 C CA . GLY B 1 294 ? 14.586 -20.469 2.977 1 89.19 294 GLY B CA 1
ATOM 4728 C C . GLY B 1 294 ? 14.016 -21.016 1.681 1 89.19 294 GLY B C 1
ATOM 4729 O O . GLY B 1 294 ? 14.586 -21.938 1.087 1 89.19 294 GLY B O 1
ATOM 4730 N N . GLN B 1 295 ? 12.953 -20.438 1.239 1 88.19 295 GLN B N 1
ATOM 4731 C CA . GLN B 1 295 ? 12.305 -20.891 0.014 1 88.19 295 GLN B CA 1
ATOM 4732 C C . GLN B 1 295 ? 12.367 -19.828 -1.071 1 88.19 295 GLN B C 1
ATOM 4734 O O . GLN B 1 295 ? 11.328 -19.375 -1.567 1 88.19 295 GLN B O 1
ATOM 4739 N N . ASP B 1 296 ? 13.531 -19.516 -1.419 1 90.06 296 ASP B N 1
ATOM 4740 C CA . ASP B 1 296 ? 13.734 -18.578 -2.531 1 90.06 296 ASP B CA 1
ATOM 4741 C C . ASP B 1 296 ? 13.523 -19.281 -3.871 1 90.06 296 ASP B C 1
ATOM 4743 O O . ASP B 1 296 ? 14.484 -19.719 -4.504 1 90.06 296 ASP B O 1
ATOM 4747 N N . LEU B 1 297 ? 12.336 -19.25 -4.387 1 87.69 297 LEU B N 1
ATOM 4748 C CA . LEU B 1 297 ? 11.898 -20.109 -5.473 1 87.69 297 LEU B CA 1
ATOM 4749 C C . LEU B 1 297 ? 11.812 -19.344 -6.785 1 87.69 297 LEU B C 1
ATOM 4751 O O . LEU B 1 297 ? 11.586 -19.938 -7.844 1 87.69 297 LEU B O 1
ATOM 4755 N N . SER B 1 298 ? 12.094 -18.094 -6.758 1 92.75 298 SER B N 1
ATOM 4756 C CA . SER B 1 298 ? 11.867 -17.281 -7.949 1 92.75 298 SER B CA 1
ATOM 4757 C C . SER B 1 298 ? 12.906 -17.578 -9.023 1 92.75 298 SER B C 1
ATOM 4759 O O . SER B 1 298 ? 14.078 -17.781 -8.727 1 92.75 298 SER B O 1
ATOM 4761 N N . PHE B 1 299 ? 12.469 -17.594 -10.242 1 96.06 299 PHE B N 1
ATOM 4762 C CA . PHE B 1 299 ? 13.367 -17.781 -11.367 1 96.06 299 PHE B CA 1
ATOM 4763 C C . PHE B 1 299 ? 14.008 -16.453 -11.773 1 96.06 299 PHE B C 1
ATOM 4765 O O . PHE B 1 299 ? 13.375 -15.406 -11.664 1 96.06 299 PHE B O 1
ATOM 4772 N N . ASP B 1 300 ? 15.258 -16.625 -12.211 1 96.62 300 ASP B N 1
ATOM 4773 C CA . ASP B 1 300 ? 15.797 -15.547 -13.031 1 96.62 300 ASP B CA 1
ATOM 4774 C C . ASP B 1 300 ? 15.195 -15.562 -14.43 1 96.62 300 ASP B C 1
ATOM 4776 O O . ASP B 1 300 ? 14.992 -16.625 -15.016 1 96.62 300 ASP B O 1
ATOM 4780 N N . ALA B 1 301 ? 14.93 -14.398 -14.898 1 96.75 301 ALA B N 1
ATOM 4781 C CA . ALA B 1 301 ? 14.453 -14.336 -16.281 1 96.75 301 ALA B CA 1
ATOM 4782 C C . ALA B 1 301 ? 15.398 -15.062 -17.219 1 96.75 301 ALA B C 1
ATOM 4784 O O . ALA B 1 301 ? 16.625 -14.922 -17.109 1 96.75 301 ALA B O 1
ATOM 4785 N N . GLY B 1 302 ? 14.82 -15.922 -18.094 1 97.06 302 GLY B N 1
ATOM 4786 C CA . GLY B 1 302 ? 15.633 -16.656 -19.062 1 97.06 302 GLY B CA 1
ATOM 4787 C C . GLY B 1 302 ? 15.922 -18.078 -18.641 1 97.06 302 GLY B C 1
ATOM 4788 O O . GLY B 1 302 ? 16.281 -18.922 -19.469 1 97.06 302 GLY B O 1
ATOM 4789 N N . ARG B 1 303 ? 15.797 -18.391 -17.359 1 97.44 303 ARG B N 1
ATOM 4790 C CA . ARG B 1 303 ? 16.109 -19.719 -16.859 1 97.44 303 ARG B CA 1
ATOM 4791 C C . ARG B 1 303 ? 15.227 -20.766 -17.5 1 97.44 303 ARG B C 1
ATOM 4793 O O . ARG B 1 303 ? 15.711 -21.812 -17.938 1 97.44 303 ARG B O 1
ATOM 4800 N N . ILE B 1 304 ? 13.938 -20.547 -17.562 1 98.19 304 ILE B N 1
ATOM 4801 C CA . ILE B 1 304 ? 12.992 -21.516 -18.141 1 98.19 304 ILE B CA 1
ATOM 4802 C C . ILE B 1 304 ? 13.211 -21.625 -19.641 1 98.19 304 ILE B C 1
ATOM 4804 O O . ILE B 1 304 ? 13.234 -22.734 -20.188 1 98.19 304 ILE B O 1
ATOM 4808 N N . THR B 1 305 ? 13.406 -20.5 -20.266 1 97.81 305 THR B N 1
ATOM 4809 C CA . THR B 1 305 ? 13.695 -20.5 -21.688 1 97.81 305 THR B CA 1
ATOM 4810 C C . THR B 1 305 ? 14.914 -21.359 -22 1 97.81 305 THR B C 1
ATOM 4812 O O . THR B 1 305 ? 14.875 -22.203 -22.906 1 97.81 305 THR B O 1
ATOM 4815 N N . SER B 1 306 ? 15.969 -21.156 -21.266 1 98.19 306 SER B N 1
ATOM 4816 C CA . SER B 1 306 ? 17.203 -21.922 -21.453 1 98.19 306 SER B CA 1
ATOM 4817 C C . SER B 1 306 ? 16.969 -23.406 -21.234 1 98.19 306 SER B C 1
ATOM 4819 O O . SER B 1 306 ? 17.5 -24.234 -21.984 1 98.19 306 SER B O 1
ATOM 4821 N N . ALA B 1 307 ? 16.203 -23.734 -20.234 1 98.5 307 ALA B N 1
ATOM 4822 C CA . ALA B 1 307 ? 15.906 -25.141 -19.938 1 98.5 307 ALA B CA 1
ATOM 4823 C C . ALA B 1 307 ? 15.141 -25.781 -21.094 1 98.5 307 ALA B C 1
ATOM 4825 O O . ALA B 1 307 ? 15.398 -26.938 -21.453 1 98.5 307 ALA B O 1
ATOM 4826 N N . LEU B 1 308 ? 14.195 -25.078 -21.688 1 98.62 308 LEU B N 1
ATOM 4827 C CA . LEU B 1 308 ? 13.414 -25.594 -22.797 1 98.62 308 LEU B CA 1
ATOM 4828 C C . LEU B 1 308 ? 14.305 -25.844 -24.016 1 98.62 308 LEU B C 1
ATOM 4830 O O . LEU B 1 308 ? 14.211 -26.906 -24.656 1 98.62 308 LEU B O 1
ATOM 4834 N N . GLU B 1 309 ? 15.156 -24.891 -24.266 1 98.38 309 GLU B N 1
ATOM 4835 C CA . GLU B 1 309 ? 16.062 -25.016 -25.391 1 98.38 309 GLU B CA 1
ATOM 4836 C C . GLU B 1 309 ? 17 -26.219 -25.219 1 98.38 309 GLU B C 1
ATOM 4838 O O . GLU B 1 309 ? 17.188 -27 -26.141 1 98.38 309 GLU B O 1
ATOM 4843 N N . ARG B 1 310 ? 17.5 -26.359 -24.078 1 98.38 310 ARG B N 1
ATOM 4844 C CA . ARG B 1 310 ? 18.438 -27.438 -23.797 1 98.38 310 ARG B CA 1
ATOM 4845 C C . ARG B 1 310 ? 17.734 -28.797 -23.844 1 98.38 310 ARG B C 1
ATOM 4847 O O . ARG B 1 310 ? 18.359 -29.812 -24.156 1 98.38 310 ARG B O 1
ATOM 4854 N N . ALA B 1 311 ? 16.484 -28.781 -23.547 1 98.38 311 ALA B N 1
ATOM 4855 C CA . ALA B 1 311 ? 15.688 -30 -23.547 1 98.38 311 ALA B CA 1
ATOM 4856 C C . ALA B 1 311 ? 15.25 -30.375 -24.969 1 98.38 311 ALA B C 1
ATOM 4858 O O . ALA B 1 311 ? 14.656 -31.422 -25.188 1 98.38 311 ALA B O 1
ATOM 4859 N N . GLY B 1 312 ? 15.461 -29.469 -25.938 1 98.12 312 GLY B N 1
ATOM 4860 C CA . GLY B 1 312 ? 15.234 -29.812 -27.328 1 98.12 312 GLY B CA 1
ATOM 4861 C C . GLY B 1 312 ? 13.953 -29.219 -27.875 1 98.12 312 GLY B C 1
ATOM 4862 O O . GLY B 1 312 ? 13.516 -29.578 -28.984 1 98.12 312 GLY B O 1
ATOM 4863 N N . PHE B 1 313 ? 13.328 -28.312 -27.172 1 98.75 313 PHE B N 1
ATOM 4864 C CA . PHE B 1 313 ? 12.156 -27.625 -27.719 1 98.75 313 PHE B CA 1
ATOM 4865 C C . PHE B 1 313 ? 12.555 -26.719 -28.859 1 98.75 313 PHE B C 1
ATOM 4867 O O . PHE B 1 313 ? 13.633 -26.125 -28.859 1 98.75 313 PHE B O 1
ATOM 4874 N N . LEU B 1 314 ? 11.688 -26.578 -29.781 1 98 314 LEU B N 1
ATOM 4875 C CA . LEU B 1 314 ? 11.883 -25.703 -30.938 1 98 314 LEU B CA 1
ATOM 4876 C C . LEU B 1 314 ? 11.062 -24.422 -30.797 1 98 314 LEU B C 1
ATOM 4878 O O . LEU B 1 314 ? 10.086 -24.406 -30.047 1 98 314 LEU B O 1
ATOM 4882 N N . ASP B 1 315 ? 11.5 -23.312 -31.469 1 97.38 315 ASP B N 1
ATOM 4883 C CA . ASP B 1 315 ? 10.758 -22.062 -31.594 1 97.38 315 ASP B CA 1
ATOM 4884 C C . ASP B 1 315 ? 10.391 -21.516 -30.203 1 97.38 315 ASP B C 1
ATOM 4886 O O . ASP B 1 315 ? 9.234 -21.156 -29.969 1 97.38 315 ASP B O 1
ATOM 4890 N N . VAL B 1 316 ? 11.359 -21.594 -29.328 1 98.38 316 VAL B N 1
ATOM 4891 C CA . VAL B 1 316 ? 11.094 -21.141 -27.969 1 98.38 316 VAL B CA 1
ATOM 4892 C C . VAL B 1 316 ? 10.914 -19.625 -27.953 1 98.38 316 VAL B C 1
ATOM 4894 O O . VAL B 1 316 ? 11.766 -18.891 -28.453 1 98.38 316 VAL B O 1
ATOM 4897 N N . THR B 1 317 ? 9.805 -19.141 -27.453 1 97.88 317 THR B N 1
ATOM 4898 C CA . THR B 1 317 ? 9.508 -17.703 -27.359 1 97.88 317 THR B CA 1
ATOM 4899 C C . THR B 1 317 ? 9.188 -17.328 -25.922 1 97.88 317 THR B C 1
ATOM 4901 O O . THR B 1 317 ? 8.82 -18.188 -25.109 1 97.88 317 THR B O 1
ATOM 4904 N N . SER B 1 318 ? 9.391 -16.125 -25.594 1 97.69 318 SER B N 1
ATOM 4905 C CA . SER B 1 318 ? 9.094 -15.562 -24.281 1 97.69 318 SER B CA 1
ATOM 4906 C C . SER B 1 318 ? 8.539 -14.148 -24.406 1 97.69 318 SER B C 1
ATOM 4908 O O . SER B 1 318 ? 9.062 -13.328 -25.156 1 97.69 318 SER B O 1
ATOM 4910 N N . ARG B 1 319 ? 7.457 -13.867 -23.672 1 96.94 319 ARG B N 1
ATOM 4911 C CA . ARG B 1 319 ? 6.941 -12.5 -23.609 1 96.94 319 ARG B CA 1
ATOM 4912 C C . ARG B 1 319 ? 6.395 -12.18 -22.234 1 96.94 319 ARG B C 1
ATOM 4914 O O . ARG B 1 319 ? 5.945 -13.078 -21.516 1 96.94 319 ARG B O 1
ATOM 4921 N N . THR B 1 320 ? 6.395 -10.961 -21.906 1 97.44 320 THR B N 1
ATOM 4922 C CA . THR B 1 320 ? 5.855 -10.5 -20.625 1 97.44 320 THR B CA 1
ATOM 4923 C C . THR B 1 320 ? 4.344 -10.305 -20.719 1 97.44 320 THR B C 1
ATOM 4925 O O . THR B 1 320 ? 3.84 -9.781 -21.719 1 97.44 320 THR B O 1
ATOM 4928 N N . VAL B 1 321 ? 3.629 -10.797 -19.734 1 97.88 321 VAL B N 1
ATOM 4929 C CA . VAL B 1 321 ? 2.193 -10.586 -19.578 1 97.88 321 VAL B CA 1
ATOM 4930 C C . VAL B 1 321 ? 1.922 -9.812 -18.297 1 97.88 321 VAL B C 1
ATOM 4932 O O . VAL B 1 321 ? 2.295 -10.25 -17.203 1 97.88 321 VAL B O 1
ATOM 4935 N N . GLU B 1 322 ? 1.321 -8.609 -18.438 1 96.38 322 GLU B N 1
ATOM 4936 C CA . GLU B 1 322 ? 0.904 -7.867 -17.25 1 96.38 322 GLU B CA 1
ATOM 4937 C C . GLU B 1 322 ? -0.316 -8.508 -16.594 1 96.38 322 GLU B C 1
ATOM 4939 O O . GLU B 1 322 ? -1.249 -8.93 -17.281 1 96.38 322 GLU B O 1
ATOM 4944 N N . THR B 1 323 ? -0.261 -8.711 -15.312 1 96.94 323 THR B N 1
ATOM 4945 C CA . THR B 1 323 ? -1.357 -9.32 -14.57 1 96.94 323 THR B CA 1
ATOM 4946 C C . THR B 1 323 ? -1.676 -8.508 -13.312 1 96.94 323 THR B C 1
ATOM 4948 O O . THR B 1 323 ? -0.894 -7.645 -12.914 1 96.94 323 THR B O 1
ATOM 4951 N N . PRO B 1 324 ? -2.809 -8.742 -12.633 1 94.88 324 PRO B N 1
ATOM 4952 C CA . PRO B 1 324 ? -3.152 -8.078 -11.375 1 94.88 324 PRO B CA 1
ATOM 4953 C C . PRO B 1 324 ? -2.242 -8.492 -10.219 1 94.88 324 PRO B C 1
ATOM 4955 O O . PRO B 1 324 ? -2.271 -7.879 -9.156 1 94.88 324 PRO B O 1
ATOM 4958 N N . PHE B 1 325 ? -1.43 -9.492 -10.406 1 95.31 325 PHE B N 1
ATOM 4959 C CA . PHE B 1 325 ? -0.574 -9.984 -9.336 1 95.31 325 PHE B CA 1
ATOM 4960 C C . PHE B 1 325 ? 0.893 -9.938 -9.742 1 95.31 325 PHE B C 1
ATOM 4962 O O . PHE B 1 325 ? 1.702 -10.734 -9.273 1 95.31 325 PHE B O 1
ATOM 4969 N N . GLY B 1 326 ? 1.206 -8.984 -10.641 1 95.69 326 GLY B N 1
ATOM 4970 C CA . GLY B 1 326 ? 2.568 -8.766 -11.102 1 95.69 326 GLY B CA 1
ATOM 4971 C C . GLY B 1 326 ? 2.83 -9.32 -12.484 1 95.69 326 GLY B C 1
ATOM 4972 O O . GLY B 1 326 ? 2.143 -10.25 -12.93 1 95.69 326 GLY B O 1
ATOM 4973 N N . PRO B 1 327 ? 3.812 -8.789 -13.18 1 97.19 327 PRO B N 1
ATOM 4974 C CA . PRO B 1 327 ? 4.121 -9.297 -14.523 1 97.19 327 PRO B CA 1
ATOM 4975 C C . PRO B 1 327 ? 4.676 -10.719 -14.5 1 97.19 327 PRO B C 1
ATOM 4977 O O . PRO B 1 327 ? 5.484 -11.055 -13.633 1 97.19 327 PRO B O 1
ATOM 4980 N N . LEU B 1 328 ? 4.215 -11.508 -15.398 1 97.94 328 LEU B N 1
ATOM 4981 C CA . LEU B 1 328 ? 4.715 -12.867 -15.586 1 97.94 328 LEU B CA 1
ATOM 4982 C C . LEU B 1 328 ? 5.23 -13.062 -17 1 97.94 328 LEU B C 1
ATOM 4984 O O . LEU B 1 328 ? 4.98 -12.234 -17.875 1 97.94 328 LEU B O 1
ATOM 4988 N N . ARG B 1 329 ? 5.973 -14.117 -17.141 1 97.81 329 ARG B N 1
ATOM 4989 C CA . ARG B 1 329 ? 6.48 -14.484 -18.453 1 97.81 329 ARG B CA 1
ATOM 4990 C C . ARG B 1 329 ? 5.719 -15.688 -19.016 1 97.81 329 ARG B C 1
ATOM 4992 O O . ARG B 1 329 ? 5.469 -16.656 -18.297 1 97.81 329 ARG B O 1
ATOM 4999 N N . LEU B 1 330 ? 5.258 -15.516 -20.188 1 98.5 330 LEU B N 1
ATOM 5000 C CA . LEU B 1 330 ? 4.691 -16.625 -20.953 1 98.5 330 LEU B CA 1
ATOM 5001 C C . LEU B 1 330 ? 5.723 -17.203 -21.922 1 98.5 330 LEU B C 1
ATOM 5003 O O . LEU B 1 330 ? 6.094 -16.547 -22.906 1 98.5 330 LEU B O 1
ATOM 5007 N N . GLU B 1 331 ? 6.168 -18.375 -21.641 1 98.56 331 GLU B N 1
ATOM 5008 C CA . GLU B 1 331 ? 7.16 -19.047 -22.469 1 98.56 331 GLU B CA 1
ATOM 5009 C C . GLU B 1 331 ? 6.555 -20.266 -23.188 1 98.56 331 GLU B C 1
ATOM 5011 O O . GLU B 1 331 ? 5.855 -21.062 -22.562 1 98.56 331 GLU B O 1
ATOM 5016 N N . VAL B 1 332 ? 6.832 -20.344 -24.469 1 98.75 332 VAL B N 1
ATOM 5017 C CA . VAL B 1 332 ? 6.246 -21.391 -25.281 1 98.75 332 VAL B CA 1
ATOM 5018 C C . VAL B 1 332 ? 7.348 -22.125 -26.047 1 98.75 332 VAL B C 1
ATOM 5020 O O . VAL B 1 332 ? 8.25 -21.5 -26.609 1 98.75 332 VAL B O 1
ATOM 5023 N N . GLY B 1 333 ? 7.348 -23.438 -25.969 1 98.69 333 GLY B N 1
ATOM 5024 C CA . GLY B 1 333 ? 8.219 -24.281 -26.75 1 98.69 333 GLY B CA 1
ATOM 5025 C C . GLY B 1 333 ? 7.484 -25.391 -27.484 1 98.69 333 GLY B C 1
ATOM 5026 O O . GLY B 1 333 ? 6.523 -25.953 -26.953 1 98.69 333 GLY B O 1
ATOM 5027 N N . ARG B 1 334 ? 7.969 -25.734 -28.672 1 98.56 334 ARG B N 1
ATOM 5028 C CA . ARG B 1 334 ? 7.301 -26.719 -29.5 1 98.56 334 ARG B CA 1
ATOM 5029 C C . ARG B 1 334 ? 8.133 -28 -29.609 1 98.56 334 ARG B C 1
ATOM 5031 O O . ARG B 1 334 ? 9.352 -27.938 -29.766 1 98.56 334 ARG B O 1
ATOM 5038 N N . ARG B 1 335 ? 7.43 -29.062 -29.375 1 97.94 335 ARG B N 1
ATOM 5039 C CA . ARG B 1 335 ? 8.078 -30.344 -29.688 1 97.94 335 ARG B CA 1
ATOM 5040 C C . ARG B 1 335 ? 8.219 -30.531 -31.188 1 97.94 335 ARG B C 1
ATOM 5042 O O . ARG B 1 335 ? 7.309 -30.203 -31.953 1 97.94 335 ARG B O 1
ATOM 5049 N N . LYS B 1 336 ? 9.328 -31.094 -31.578 1 94.5 336 LYS B N 1
ATOM 5050 C CA . LYS B 1 336 ? 9.531 -31.422 -33 1 94.5 336 LYS B CA 1
ATOM 5051 C C . LYS B 1 336 ? 8.406 -32.281 -33.531 1 94.5 336 LYS B C 1
ATOM 5053 O O . LYS B 1 336 ? 7.957 -33.219 -32.844 1 94.5 336 LYS B O 1
ATOM 5058 N N . PRO B 1 337 ? 7.992 -31.938 -34.781 1 91.56 337 PRO B N 1
ATOM 5059 C CA . PRO B 1 337 ? 6.93 -32.75 -35.375 1 91.56 337 PRO B CA 1
ATOM 5060 C C . PRO B 1 337 ? 7.355 -34.188 -35.625 1 91.56 337 PRO B C 1
ATOM 5062 O O . PRO B 1 337 ? 8.539 -34.469 -35.812 1 91.56 337 PRO B O 1
#

Sequence (674 aa):
MSSSKPVVPDGAFAAMLFDLLQAPLRWHLIDLGLTLGVFDRLSAHPSAAALAADLGLDARRLALVLDGLCAMGALTKRAGRYGLSAEGATYLASDGPLSLRPMLAGLSWLRHSSLADLLTAPVPPPLDMGDPAFWDRAGGSLRSFHRALGVPVMVACLESLPAWPTARRFLDLGAGSDILARTLAARRADLAVTVFDLPPLAERIAATLADDGLAARIEVRAGDYNDADLGQGYDIIWASMTLYYARDLEALASRIRDALAPGGIFVSFHEGLTDERTRPEAHVVGRLATALRGQDLSFDAGRITSALERAGFLDVTSRTVETPFGPLRLEVGRRKPMSSSKPVVPDGAFAAMLFDLLQAPLRWHLIDLGLTLGVFDRLSAHPSAAALAADLGLDARRLALVLDGLCAMGALTKRAGRYGLSAEGATYLASDGPLSLRPMLAGLSWLRHSSLADLLTAPVPPPLDMGDPAFWDRAGGSLRSFHRALGVPVMVACLESLPAWPTARRFLDLGAGSDILARTLAARRADLAVTVFDLPPLAERIAATLADDGLAARIEVRAGDYNDADLGQGYDIIWASMTLYYARDLEALASRIRDALAPGGIFVSFHEGLTDERTRPEAHVVGRLATALRGQDLSFDAGRITSALERAGFLDVTSRTVETPFGPLRLEVGRRKP

Foldseek 3Di:
DPPPDPPPPPCVVVVVVVVVVCVVVLLVLLVVCQVQVVLAVCPVQDALVVSCVVSVHDSVVSLVSQVSCVVVQQWDDDPRTIHGHPVVQQAPHPPHPLHQSLQSVLLCVQQDDDVVCLQPDDQDDDDDPLDLVVCVRQLSNQVSCCQNFNQVQVVVVLVVDPLNVVWQEEEEAQVSACRNVVVCCVVDVRHQYEYEHADSSLVVRCVVCVVVVCCVRYHGDHDDLQDDQRAAAGQEYEYEAPCLPHPDLLSSLLSVLRRYHAFHKYKYKFAAADDVRPDDVLCSSSCVSVVSSPSPSHHHPCPNQVSNVSSPFPPWDWDWDQGPRGIIIIIMTTHHD/DPPPDDPPPPCVVVVVVVVVVCVVVLLVLLVVCQVQVVLAVCPVQDALVVSCVVSVHDSVVSLVSQVSCVVVQQWDDDPRTIHGGPVVQQAPHPPHPLHQSLQSVLLCVQQDDDVVCLQPDDQDDDDDPLDLVVCVRQLVNQVSCCQNFNQVQVVVVLVVDPLNVVWQEEEEAAVSACRNVVVCCVVDVRHQYEYEHAPSSLVVRCVVCVVVVCCVRYHGYHDDLQDDQRAAAGQEYEYEAPCLPHPDLLSSLLSVLRRYHAFHKYKYKFAAADDVRPDDVLCSSSCVSVVSSPSPRHHHPCPNLVSNVSSPFPPWDWDWDQGPRGIIIIIMTTHHD

Solvent-accessible surface area (backbone atoms only — not comparable to full-atom values): 35243 Å² total; per-residue (Å²): 133,83,79,73,71,78,73,74,71,70,62,60,60,58,25,49,57,56,48,36,65,38,28,46,52,56,36,49,51,54,51,48,37,60,75,70,43,47,61,72,64,25,89,80,38,40,34,41,57,59,51,14,62,76,68,74,45,53,32,72,53,45,36,53,53,51,29,34,38,25,32,72,49,39,27,39,73,57,94,71,20,33,31,62,21,76,58,19,42,31,33,56,13,87,83,19,92,39,25,34,56,46,26,56,54,42,47,42,64,64,50,65,65,61,63,69,54,46,62,69,45,79,68,52,79,78,85,60,82,80,40,57,72,54,44,67,51,49,37,50,13,44,37,24,38,31,62,57,57,45,33,65,53,50,50,54,54,48,68,68,37,88,63,46,85,75,43,41,29,38,34,31,42,44,49,76,45,53,54,55,58,52,53,48,45,73,74,30,86,72,38,43,38,34,38,29,23,44,50,61,58,26,51,53,40,46,52,54,31,45,77,69,71,34,52,86,62,39,46,70,42,65,34,51,79,79,74,42,87,86,59,67,58,22,34,34,38,37,35,52,76,41,72,65,71,47,88,46,60,40,62,42,37,34,53,52,48,67,20,32,23,70,53,10,36,40,38,40,41,33,59,45,27,37,80,92,51,26,26,53,42,55,57,39,52,59,43,38,50,46,28,48,42,69,51,69,54,76,40,51,55,60,52,66,59,51,26,36,50,74,42,60,35,39,82,67,45,76,45,82,42,84,50,68,83,37,63,28,32,46,31,38,29,25,31,65,106,134,83,81,73,70,79,75,73,72,72,61,59,61,58,26,49,58,55,46,38,65,38,30,43,52,58,34,50,52,54,51,46,38,59,74,70,43,48,63,74,65,25,88,80,37,39,35,41,55,59,51,14,62,75,68,74,46,52,31,73,54,47,35,55,52,53,27,33,39,26,32,71,50,39,26,40,72,57,96,70,20,33,30,62,21,76,58,17,41,32,33,55,13,87,82,19,90,39,26,34,55,46,25,55,55,44,47,41,65,65,49,63,67,60,63,69,53,46,61,69,46,78,69,54,79,76,84,59,84,80,38,56,72,54,43,67,51,50,36,49,14,44,38,24,38,31,62,57,56,45,33,66,53,50,52,54,55,47,69,69,38,87,61,47,85,76,43,42,30,36,34,32,44,45,49,74,44,53,54,57,58,53,53,47,45,72,73,31,85,72,39,42,39,33,38,30,23,45,51,60,58,29,52,52,39,46,51,54,31,45,76,67,71,36,51,86,62,40,46,72,41,65,35,52,81,81,74,43,87,85,61,67,59,22,34,34,40,39,34,52,75,42,72,67,71,46,87,47,57,40,60,43,37,34,54,53,49,67,20,32,23,71,53,11,35,41,38,38,41,34,59,45,27,38,79,92,53,25,25,54,41,56,56,39,52,59,43,38,48,46,28,47,42,68,51,67,55,76,42,50,56,61,53,65,59,52,25,36,49,74,44,59,35,38,83,67,46,75,45,82,41,86,50,70,84,37,65,28,32,45,32,37,28,26,31,65,106

Nearest PDB structures (foldseek):
  7ux6-assembly1_A  TM=7.753E-01  e=3.129E-18  Streptomyces drozdowiczii
  8tji-assembly1_B  TM=7.815E-01  e=3.942E-17  uncultured bacterium
  5f8e-assembly2_C  TM=7.032E-01  e=7.995E-17  Mycobacterium tuberculosis H37Rv
  6p3o-assembly1_A-2  TM=7.032E-01  e=3.766E-07  Glaucium flavum
  6gkv-assembly1_B  TM=5.864E-01  e=7.201E-07  Coptis japonica

Organism: Rhodospirillum rubrum (strain ATCC 11170 / ATH 1.1.1 / DSM 467 / LMG 4362 / NCIMB 8255 / S1) (NCBI:txid269796)

Secondary structure (DSSP, 8-state):
----------THHHHHHHHHTTHHHHHHHHHHHHHHTGGGS-TT--BHHHHHHHHT--HHHHHHHHHHHHHTTSEEEETTEEEE-HHHHHHTSTT-TT--HHHHHHHHHHH-S-HHHHHHSPPPPPP-TT-HHHHHHHHHHHHHHIIIIIHHHHHHHHHTSTTGGG--EEEEET--SSHHHHHHHHH-TT-EEEEEE-HHHHHHHHHHHHHTT-TTTEEEEES-TTTS---S-EEEEEEES-GGG-SSHHHHHHHHHHHEEEEEEEEEEE--BBTTTTB-HHHHHHTHHHHHTT---PPBTTHHHHHHHHTT-EEEEEEEE--TT--EEEEEEE---/----------THHHHHHHHHTTHHHHHHHHHHHHHHTGGGS-TT--BHHHHHHHHT--HHHHHHHHHHHHHTTSEEEETTEEEE-HHHHHHTSTT-TT--HHHHHHHHHHH-S-HHHHHHSPPPPPP-TT-HHHHHHHHHHHHHHIIIIIHHHHHHHHHHSTTGGG--EEEEET--SSHHHHHHHHH-TT-EEEEEE-HHHHHHHHHHHHHTT-TTTEEEEES-TTTS---S-EEEEEEES-GGG-SSHHHHHHHHHHHEEEEEEEEEEE--BBTTTTB-HHHHHHTHHHHHTT---PPBTTHHHHHHHHTT-EEEEEEEE--TT--EEEEEEE---